Protein AF-A0A8H7M9W6-F1 (afdb_monomer_lite)

Sequence (628 aa):
MANRQDAIEEPFDASDLSTLEAGTRTGTPTVFGIHDLGESGRHGIHFKHFVRTCFNHSAPCRYFNVLWVVVPAAIVIGFVKRHDESGSWHLAIFILNYIAMVPAANLIGFGGEQIVRKVYNVVGLIIETTLGSIVEIVVFTILITRTASETFDPIQIIQAAILGSVLANLLFCIGLCFFIGGMKREEQKFHSAIGEVGGALILVAGMALILPSAYINTLQDTEYGGTGDFDLDALRISRGTAFILLASYMVYLWYQTNSHRSLYSDVFNHDLIVGENHDKAVEEEKLSFSECLLALFISVGCVCCIAYLLVDQIHFIVEERHVKDAFVGLILVPVVEKAAEHLTAIGDASDNRMNFALFHVVGSCIQTVMLITPIIIFIGWGVGKDMSLAFEPFQAIVLILAILVVGSFLRDGNTYIAKVSWSLNPPDVPCGAVTEDENDPMWMSIWIGVAKDFHDQNADLFQPLLNWQEDQEATGCSATSKQWCVAASTYTPSEQVAEDYDAVPLDATLDFELNIDSSKNVEQKVWINGKLSSQRSDTDGSAPTVLYSGNECYRGTCGTLDAYTWKNITVVLSAADKKFGDTLDISHGSSTSGCISTSDEGKTWHIDSVTIAKDYFYSDNSTKECPS

InterPro domains:
  IPR004713 Calcium/proton exchanger [PTHR31503] (63-414)
  IPR004837 Sodium/calcium exchanger membrane region [PF01699] (90-257)
  IPR004837 Sodium/calcium exchanger membrane region [PF01699] (294-410)
  IPR044880 NCX, central ion-binding domain superfamily [G3DSA:1.20.1420.30] (120-424)

Structure (mmCIF, N/CA/C/O backbone):
data_AF-A0A8H7M9W6-F1
#
_entry.id   AF-A0A8H7M9W6-F1
#
loop_
_atom_site.group_PDB
_atom_site.id
_atom_site.type_symbol
_atom_site.label_atom_id
_atom_site.label_alt_id
_atom_site.label_comp_id
_atom_site.label_asym_id
_atom_site.label_entity_id
_atom_site.label_seq_id
_atom_site.pdbx_PDB_ins_code
_atom_site.Cartn_x
_atom_site.Cartn_y
_atom_site.Cartn_z
_atom_site.occupancy
_atom_site.B_iso_or_equiv
_atom_site.auth_seq_id
_atom_site.auth_comp_id
_atom_site.auth_asym_id
_atom_site.auth_atom_id
_atom_site.pdbx_PDB_model_num
ATOM 1 N N . MET A 1 1 ? -0.577 -33.764 -27.657 1.00 33.69 1 MET A N 1
ATOM 2 C CA . MET A 1 1 ? -1.014 -33.608 -29.061 1.00 33.69 1 MET A CA 1
ATOM 3 C C . MET A 1 1 ? -2.455 -33.133 -29.077 1.00 33.69 1 MET A C 1
ATOM 5 O O . MET A 1 1 ? -3.315 -33.914 -28.693 1.00 33.69 1 MET A O 1
ATOM 9 N N . ALA A 1 2 ? -2.643 -31.874 -29.489 1.00 23.73 2 ALA A N 1
ATOM 10 C CA . ALA A 1 2 ? -3.831 -31.233 -30.080 1.00 23.73 2 ALA A CA 1
ATOM 11 C C . ALA A 1 2 ? -4.125 -29.863 -29.435 1.00 23.73 2 ALA A C 1
ATOM 13 O O . ALA A 1 2 ? -4.791 -29.779 -28.410 1.00 23.73 2 ALA A O 1
ATOM 14 N N . ASN A 1 3 ? -3.568 -28.833 -30.082 1.00 27.28 3 ASN A N 1
ATOM 15 C CA . ASN A 1 3 ? -3.971 -27.426 -30.180 1.00 27.28 3 ASN A CA 1
ATOM 16 C C . ASN A 1 3 ? -4.582 -26.728 -28.955 1.00 27.28 3 ASN A C 1
ATOM 18 O O . ASN A 1 3 ? -5.793 -26.760 -28.747 1.00 27.28 3 ASN A O 1
ATOM 22 N N . ARG A 1 4 ? -3.755 -25.922 -28.283 1.00 23.39 4 ARG A N 1
ATOM 23 C CA . ARG A 1 4 ? -4.182 -24.635 -27.728 1.00 23.39 4 ARG A CA 1
ATOM 24 C C . ARG A 1 4 ? -3.330 -23.586 -28.435 1.00 23.39 4 ARG A C 1
ATOM 26 O O . ARG A 1 4 ? -2.116 -23.624 -28.306 1.00 23.39 4 ARG A O 1
ATOM 33 N N . GLN A 1 5 ? -3.958 -22.793 -29.299 1.00 25.38 5 GLN A N 1
ATOM 34 C CA . GLN A 1 5 ? -3.329 -21.612 -29.878 1.00 25.38 5 GLN A CA 1
ATOM 35 C C . GLN A 1 5 ? -2.993 -20.684 -28.717 1.00 25.38 5 GLN A C 1
ATOM 37 O O . GLN A 1 5 ? -3.892 -20.308 -27.963 1.00 25.38 5 GLN A O 1
ATOM 42 N N . ASP A 1 6 ? -1.710 -20.385 -28.566 1.00 26.23 6 ASP A N 1
ATOM 43 C CA . ASP A 1 6 ? -1.241 -19.259 -27.780 1.00 26.23 6 ASP A CA 1
ATOM 44 C C . ASP A 1 6 ? -1.918 -18.011 -28.354 1.00 26.23 6 ASP A C 1
ATOM 46 O O . ASP A 1 6 ? -1.844 -17.745 -29.559 1.00 26.23 6 ASP A O 1
ATOM 50 N N . ALA A 1 7 ? -2.687 -17.319 -27.517 1.00 24.69 7 ALA A N 1
ATOM 51 C CA . ALA A 1 7 ? -3.199 -16.007 -27.856 1.00 24.69 7 ALA A CA 1
ATOM 52 C C . ALA A 1 7 ? -1.983 -15.082 -27.915 1.00 24.69 7 ALA A C 1
ATOM 54 O O . ALA A 1 7 ? -1.399 -14.743 -26.893 1.00 24.69 7 ALA A O 1
ATOM 55 N N . ILE A 1 8 ? -1.563 -14.778 -29.137 1.00 26.80 8 ILE A N 1
ATOM 56 C CA . ILE A 1 8 ? -0.642 -13.697 -29.456 1.00 26.80 8 ILE A CA 1
ATOM 57 C C . ILE A 1 8 ? -1.330 -12.422 -28.955 1.00 26.80 8 ILE A C 1
ATOM 59 O O . ILE A 1 8 ? -2.370 -12.048 -29.496 1.00 26.80 8 ILE A O 1
ATOM 63 N N . GLU A 1 9 ? -0.814 -11.818 -27.884 1.00 29.78 9 GLU A N 1
ATOM 64 C CA . GLU A 1 9 ? -1.146 -10.434 -27.541 1.00 29.78 9 GLU A CA 1
ATOM 65 C C . GLU A 1 9 ? -0.675 -9.564 -28.711 1.00 29.78 9 GLU A C 1
ATOM 67 O O . GLU A 1 9 ? 0.499 -9.591 -29.086 1.00 29.78 9 GLU A O 1
ATOM 72 N N . GLU A 1 10 ? -1.615 -8.881 -29.365 1.00 23.48 10 GLU A N 1
ATOM 73 C CA . GLU A 1 10 ? -1.288 -7.944 -30.435 1.00 23.48 10 GLU A CA 1
ATOM 74 C C . GLU A 1 10 ? -0.470 -6.767 -29.873 1.00 23.48 10 GLU A C 1
ATOM 76 O O . GLU A 1 10 ? -0.714 -6.323 -28.748 1.00 23.48 10 GLU A O 1
ATOM 81 N N . PRO A 1 11 ? 0.514 -6.262 -30.637 1.00 30.64 11 PRO A N 1
ATOM 82 C CA . PRO A 1 11 ? 1.357 -5.152 -30.219 1.00 30.64 11 PRO A CA 1
ATOM 83 C C . PRO A 1 11 ? 0.541 -3.865 -30.035 1.00 30.64 11 PRO A C 1
ATOM 85 O O . PRO A 1 11 ? -0.333 -3.544 -30.837 1.00 30.64 11 PRO A O 1
ATOM 88 N N . PHE A 1 12 ? 0.873 -3.116 -28.984 1.00 37.38 12 PHE A N 1
ATOM 89 C CA . PHE A 1 12 ? 0.326 -1.796 -28.675 1.00 37.38 12 PHE A CA 1
ATOM 90 C C . PHE A 1 12 ? 0.602 -0.802 -29.818 1.00 37.38 12 PHE A C 1
ATOM 92 O O . PHE A 1 12 ? 1.754 -0.469 -30.095 1.00 37.38 12 PHE A O 1
ATOM 99 N N . ASP A 1 13 ? -0.456 -0.317 -30.472 1.00 27.20 13 ASP A N 1
ATOM 100 C CA . ASP A 1 13 ? -0.392 0.763 -31.456 1.00 27.20 13 ASP A CA 1
ATOM 101 C C . ASP A 1 13 ? -0.632 2.112 -30.755 1.00 27.20 13 ASP A C 1
ATOM 103 O O . ASP A 1 13 ? -1.713 2.388 -30.230 1.00 27.20 13 ASP A O 1
ATOM 107 N N . ALA A 1 14 ? 0.370 2.994 -30.761 1.00 33.03 14 ALA A N 1
ATOM 108 C CA . ALA A 1 14 ? 0.255 4.354 -30.228 1.00 33.03 14 ALA A CA 1
ATOM 109 C C . ALA A 1 14 ? -0.837 5.189 -30.939 1.00 33.03 14 ALA A C 1
ATOM 111 O O . ALA A 1 14 ? -1.297 6.210 -30.409 1.00 33.03 14 ALA A O 1
ATOM 112 N N . SER A 1 15 ? -1.299 4.754 -32.119 1.00 30.53 15 SER A N 1
ATOM 113 C CA . SER A 1 15 ? -2.426 5.366 -32.819 1.00 30.53 15 SER A CA 1
ATOM 114 C C . SER A 1 15 ? -3.757 5.210 -32.059 1.00 30.53 15 SER A C 1
ATOM 116 O O . SER A 1 15 ? -4.583 6.132 -32.098 1.00 30.53 15 SER A O 1
ATOM 118 N N . ASP A 1 16 ? -3.925 4.157 -31.249 1.00 31.11 16 ASP A N 1
ATOM 119 C CA . ASP A 1 16 ? -5.107 3.955 -30.399 1.00 31.11 16 ASP A CA 1
ATOM 120 C C . ASP A 1 16 ? -5.149 4.937 -29.216 1.00 31.11 16 ASP A C 1
ATOM 122 O O . ASP A 1 16 ? -6.213 5.442 -28.854 1.00 31.11 16 ASP A O 1
ATOM 126 N N . LEU A 1 17 ? -3.989 5.324 -28.669 1.00 35.19 17 LEU A N 1
ATOM 127 C CA . LEU A 1 17 ? -3.913 6.347 -27.619 1.00 35.19 17 LEU A CA 1
ATOM 128 C C . LEU A 1 17 ? -4.258 7.745 -28.166 1.00 35.19 17 LEU A C 1
ATOM 130 O O . LEU A 1 17 ? -4.984 8.512 -27.532 1.00 35.19 17 LEU A O 1
ATOM 134 N N . SER A 1 18 ? -3.798 8.057 -29.383 1.00 30.61 18 SER A N 1
ATOM 135 C CA . SER A 1 18 ? -4.079 9.336 -30.055 1.00 30.61 18 SER A CA 1
ATOM 136 C C . SER A 1 18 ? -5.540 9.469 -30.518 1.00 30.61 18 SER A C 1
ATOM 138 O O . SER A 1 18 ? -6.123 10.557 -30.476 1.00 30.61 18 SER A O 1
ATOM 140 N N . THR A 1 19 ? -6.177 8.358 -30.902 1.00 32.00 19 THR A N 1
ATOM 141 C CA . THR A 1 19 ? -7.610 8.321 -31.229 1.00 32.00 19 THR A CA 1
ATOM 142 C C . THR A 1 19 ? -8.484 8.355 -29.969 1.00 32.00 19 THR A C 1
ATOM 144 O O . THR A 1 19 ? -9.562 8.955 -30.002 1.00 32.00 19 THR A O 1
ATOM 147 N N . LEU A 1 20 ? -7.998 7.847 -28.829 1.00 33.03 20 LEU A N 1
ATOM 148 C CA . LEU A 1 20 ? -8.627 8.005 -27.510 1.00 33.03 20 LEU A CA 1
ATOM 149 C C . LEU A 1 20 ? -8.499 9.428 -26.941 1.00 33.03 20 LEU A C 1
ATOM 151 O O . LEU A 1 20 ? -9.479 9.937 -26.390 1.00 33.03 20 LEU A O 1
ATOM 155 N N . GLU A 1 21 ? -7.370 10.121 -27.129 1.00 32.53 21 GLU A N 1
ATOM 156 C CA . GLU A 1 21 ? -7.248 11.560 -26.824 1.00 32.53 21 GLU A CA 1
ATOM 157 C C . GLU A 1 21 ? -8.168 12.419 -27.713 1.00 32.53 21 GLU A C 1
ATOM 159 O O . GLU A 1 21 ? -8.738 13.422 -27.267 1.00 32.53 21 GLU A O 1
ATOM 164 N N . ALA A 1 22 ? -8.375 12.014 -28.970 1.00 29.53 22 ALA A N 1
ATOM 165 C CA . ALA A 1 22 ? -9.337 12.655 -29.863 1.00 29.53 22 ALA A CA 1
ATOM 166 C C . ALA A 1 22 ? -10.800 12.367 -29.461 1.00 29.53 22 ALA A C 1
ATOM 168 O O . ALA A 1 22 ? -11.655 13.244 -29.604 1.00 29.53 22 ALA A O 1
ATOM 169 N N . GLY A 1 23 ? -11.089 11.182 -28.909 1.00 28.12 23 GLY A N 1
ATOM 170 C CA . GLY A 1 23 ? -12.405 10.802 -28.381 1.00 28.12 23 GLY A CA 1
ATOM 171 C C . GLY A 1 23 ? -12.766 11.498 -27.063 1.00 28.12 23 GLY A C 1
ATOM 172 O O . GLY A 1 23 ? -13.885 11.992 -26.913 1.00 28.12 23 GLY A O 1
ATOM 173 N N . THR A 1 24 ? -11.808 11.631 -26.142 1.00 33.00 24 THR A N 1
ATOM 174 C CA . THR A 1 24 ? -11.982 12.298 -24.832 1.00 33.00 24 THR A CA 1
ATOM 175 C C . THR A 1 24 ? -12.120 13.821 -24.928 1.00 33.00 24 THR A C 1
ATOM 177 O O . THR A 1 24 ? -12.704 14.445 -24.045 1.00 33.00 24 THR A O 1
ATOM 180 N N . ARG A 1 25 ? -11.677 14.451 -26.025 1.00 29.14 25 ARG A N 1
ATOM 181 C CA . ARG A 1 25 ? -11.894 15.892 -26.276 1.00 29.14 25 ARG A CA 1
ATOM 182 C C . ARG A 1 25 ? -13.303 16.259 -26.756 1.00 29.14 25 ARG A C 1
ATOM 184 O O . ARG A 1 25 ? -13.578 17.444 -26.948 1.00 29.14 25 ARG A O 1
ATOM 191 N N . THR A 1 26 ? -14.204 15.292 -26.950 1.00 30.39 26 THR A N 1
ATOM 192 C CA . THR A 1 26 ? -15.583 15.574 -27.400 1.00 30.39 26 THR A CA 1
ATOM 193 C C . THR A 1 26 ? -16.581 15.827 -26.262 1.00 30.39 26 THR A C 1
ATOM 195 O O . THR A 1 26 ? -17.689 16.304 -26.519 1.00 30.39 26 THR A O 1
ATOM 198 N N . GLY A 1 27 ? -16.185 15.606 -25.004 1.00 31.09 27 GLY A N 1
ATOM 199 C CA . GLY A 1 27 ? -16.969 15.969 -23.824 1.00 31.09 27 GLY A CA 1
ATOM 200 C C . GLY A 1 27 ? -16.745 17.426 -23.412 1.00 31.09 27 GLY A C 1
ATOM 201 O O . GLY A 1 27 ? -15.621 17.857 -23.166 1.00 31.09 27 GLY A O 1
ATOM 202 N N . THR A 1 28 ? -17.818 18.215 -23.319 1.00 27.28 28 THR A N 1
ATOM 203 C CA . THR A 1 28 ? -17.774 19.566 -22.736 1.00 27.28 28 THR A CA 1
ATOM 204 C C . THR A 1 28 ? -17.151 19.530 -21.336 1.00 27.28 28 THR A C 1
ATOM 206 O O . THR A 1 28 ? -17.600 18.720 -20.525 1.00 27.28 28 THR A O 1
ATOM 209 N N . PRO A 1 29 ? -16.199 20.422 -20.998 1.00 30.48 29 PRO A N 1
ATOM 210 C CA . PRO A 1 29 ? -15.592 20.443 -19.674 1.00 30.48 29 PRO A CA 1
ATOM 211 C C . PRO A 1 29 ? -16.653 20.851 -18.648 1.00 30.48 29 PRO A C 1
ATOM 213 O O . PRO A 1 29 ? -17.059 22.012 -18.569 1.00 30.48 29 PRO A O 1
ATOM 216 N N . THR A 1 30 ? -17.147 19.888 -17.876 1.00 34.72 30 THR A N 1
ATOM 217 C CA . THR A 1 30 ? -17.995 20.163 -16.721 1.00 34.72 30 THR A CA 1
ATOM 218 C C . THR A 1 30 ? -17.109 20.587 -15.552 1.00 34.72 30 THR A C 1
ATOM 220 O O . THR A 1 30 ? -16.004 20.093 -15.347 1.00 34.72 30 THR A O 1
ATOM 223 N N . VAL A 1 31 ? -17.592 21.563 -14.783 1.00 34.75 31 VAL A N 1
ATOM 224 C CA . VAL A 1 31 ? -16.856 22.287 -13.723 1.00 34.75 31 VAL A CA 1
ATOM 225 C C . VAL A 1 31 ? -16.401 21.378 -12.558 1.00 34.75 31 VAL A C 1
ATOM 227 O O . VAL A 1 31 ? -15.610 21.793 -11.717 1.00 34.75 31 VAL A O 1
ATOM 230 N N . PHE A 1 32 ? -16.833 20.116 -12.552 1.00 37.38 32 PHE A N 1
ATOM 231 C CA . PHE A 1 32 ? -16.289 19.026 -11.748 1.00 37.38 32 PHE A CA 1
ATOM 232 C C . PHE A 1 32 ? -15.969 17.877 -12.709 1.00 37.38 32 PHE A C 1
ATOM 234 O O . PHE A 1 32 ? -16.892 17.224 -13.179 1.00 37.38 32 PHE A O 1
ATOM 241 N N . GLY A 1 33 ? -14.693 17.681 -13.052 1.00 40.09 33 GLY A N 1
ATOM 242 C CA . GLY A 1 33 ? -14.259 16.703 -14.055 1.00 40.09 33 GLY A CA 1
ATOM 243 C C . GLY A 1 33 ? -14.635 15.267 -13.686 1.00 40.09 33 GLY A C 1
ATOM 244 O O . GLY A 1 33 ? -13.925 14.622 -12.915 1.00 40.09 33 GLY A O 1
ATOM 245 N N . ILE A 1 34 ? -15.752 14.794 -14.239 1.00 44.16 34 ILE A N 1
ATOM 246 C CA . ILE A 1 34 ? -16.198 13.403 -14.181 1.00 44.16 34 ILE A CA 1
ATOM 247 C C . ILE A 1 34 ? -15.575 12.666 -15.368 1.00 44.16 34 ILE A C 1
ATOM 249 O O . ILE A 1 34 ? -15.666 13.141 -16.496 1.00 44.16 34 ILE A O 1
ATOM 253 N N . HIS A 1 35 ? -14.920 11.531 -15.118 1.00 53.84 35 HIS A N 1
ATOM 254 C CA . HIS A 1 35 ? -14.355 10.692 -16.177 1.00 53.84 35 HIS A CA 1
ATOM 255 C C . HIS A 1 35 ? -15.479 9.918 -16.891 1.00 53.84 35 HIS A C 1
ATOM 257 O O . HIS A 1 35 ? -16.262 9.233 -16.226 1.00 53.84 35 HIS A O 1
ATOM 263 N N . ASP A 1 36 ? -15.545 9.975 -18.227 1.00 51.97 36 ASP A N 1
ATOM 264 C CA . ASP A 1 36 ? -16.633 9.371 -19.024 1.00 51.97 36 ASP A CA 1
ATOM 265 C C . ASP A 1 36 ? -16.778 7.851 -18.799 1.00 51.97 36 ASP A C 1
ATOM 267 O O . ASP A 1 36 ? -17.879 7.303 -18.853 1.00 51.97 36 ASP A O 1
ATOM 271 N N . LEU A 1 37 ? -15.689 7.155 -18.445 1.00 55.34 37 LEU A N 1
ATOM 272 C CA . LEU A 1 37 ? -15.713 5.718 -18.126 1.00 55.34 37 LEU A CA 1
ATOM 273 C C . LEU A 1 37 ? -16.458 5.380 -16.819 1.00 55.34 37 LEU A C 1
ATOM 275 O O . LEU A 1 37 ? -16.870 4.234 -16.638 1.00 55.34 37 LEU A O 1
ATOM 279 N N . GLY A 1 38 ? -16.655 6.334 -15.905 1.00 59.59 38 GLY A N 1
ATOM 280 C CA . GLY A 1 38 ? -17.340 6.126 -14.622 1.00 59.59 38 GLY A CA 1
ATOM 281 C C . GLY A 1 38 ? -18.843 6.397 -14.647 1.00 59.59 38 GLY A C 1
ATOM 282 O O . GLY A 1 38 ? -19.542 6.140 -13.660 1.00 59.59 38 GLY A O 1
ATOM 283 N N . GLU A 1 39 ? -19.356 6.948 -15.744 1.00 69.75 39 GLU A N 1
ATOM 284 C CA . GLU A 1 39 ? -20.759 7.308 -15.912 1.00 69.75 39 GLU A CA 1
ATOM 285 C C . GLU A 1 39 ? -21.648 6.052 -15.940 1.00 69.75 39 GLU A C 1
ATOM 287 O O . GLU A 1 39 ? -21.380 5.069 -16.628 1.00 69.75 39 GLU A O 1
ATOM 292 N N . SER A 1 40 ? -22.745 6.080 -15.177 1.00 75.19 40 SER A N 1
ATOM 293 C CA . SER A 1 40 ? -23.781 5.035 -15.249 1.00 75.19 40 SER A CA 1
ATOM 294 C C . SER A 1 40 ? -24.754 5.293 -16.411 1.00 75.19 40 SER A C 1
ATOM 296 O O . SER A 1 40 ? -25.580 4.443 -16.730 1.00 75.19 40 SER A O 1
ATOM 298 N N . GLY A 1 41 ? -24.748 6.508 -16.981 1.00 72.88 41 GLY A N 1
ATOM 299 C CA . GLY A 1 41 ? -25.766 6.997 -17.921 1.00 72.88 41 GLY A CA 1
ATOM 300 C C . GLY A 1 41 ? -27.159 7.209 -17.300 1.00 72.88 41 GLY A C 1
ATOM 301 O O . GLY A 1 41 ? -28.065 7.730 -17.951 1.00 72.88 41 GLY A O 1
ATOM 302 N N . ARG A 1 42 ? -27.355 6.831 -16.027 1.00 79.44 42 ARG A N 1
ATOM 303 C CA . ARG A 1 42 ? -28.608 6.962 -15.266 1.00 79.44 42 ARG A CA 1
ATOM 304 C C . ARG A 1 42 ? -28.547 8.156 -14.314 1.00 79.44 42 ARG A C 1
ATOM 306 O O . ARG A 1 42 ? -27.560 8.340 -13.604 1.00 79.44 42 ARG A O 1
ATOM 313 N N . HIS A 1 43 ? -29.642 8.909 -14.235 1.00 75.44 43 HIS A N 1
ATOM 314 C CA . HIS A 1 43 ? -29.801 10.027 -13.303 1.00 75.44 43 HIS A CA 1
ATOM 315 C C . HIS A 1 43 ? -30.778 9.661 -12.178 1.00 75.44 43 HIS A C 1
ATOM 317 O O . HIS A 1 43 ? -31.858 9.131 -12.435 1.00 75.44 43 HIS A O 1
ATOM 323 N N . GLY A 1 44 ? -30.422 9.985 -10.933 1.00 77.25 44 GLY A N 1
ATOM 324 C CA . GLY A 1 44 ? -31.250 9.720 -9.754 1.00 77.25 44 GLY A CA 1
ATOM 325 C C . GLY A 1 44 ? -31.050 8.326 -9.148 1.00 77.25 44 GLY A C 1
ATOM 326 O O . GLY A 1 44 ? -30.052 7.650 -9.407 1.00 77.25 44 GLY A O 1
ATOM 327 N N . ILE A 1 45 ? -31.992 7.924 -8.288 1.00 81.06 45 ILE A N 1
ATOM 328 C CA . ILE A 1 45 ? -31.915 6.694 -7.487 1.00 81.06 45 ILE A CA 1
ATOM 329 C C . ILE A 1 45 ? -32.874 5.650 -8.057 1.00 81.06 45 ILE A C 1
ATOM 331 O O . ILE A 1 45 ? -34.095 5.805 -7.981 1.00 81.06 45 ILE A O 1
ATOM 335 N N . HIS A 1 46 ? -32.332 4.540 -8.557 1.00 84.88 46 HIS A N 1
ATOM 336 C CA . HIS A 1 46 ? -33.124 3.389 -8.975 1.00 84.88 46 HIS A CA 1
ATOM 337 C C . HIS A 1 46 ? -32.961 2.247 -7.974 1.00 84.88 46 HIS A C 1
ATOM 339 O O . HIS A 1 46 ? -32.056 1.426 -8.082 1.00 84.88 46 HIS A O 1
ATOM 345 N N . PHE A 1 47 ? -33.892 2.149 -7.025 1.00 84.12 47 PHE A N 1
ATOM 346 C CA . PHE A 1 47 ? -33.781 1.252 -5.869 1.00 84.12 47 PHE A CA 1
ATOM 347 C C . PHE A 1 47 ? -33.451 -0.215 -6.211 1.00 84.12 47 PHE A C 1
ATOM 349 O O . PHE A 1 47 ? -32.584 -0.817 -5.587 1.00 84.12 47 PHE A O 1
ATOM 356 N N . LYS A 1 48 ? -34.100 -0.802 -7.228 1.00 83.69 48 LYS A N 1
ATOM 357 C CA . LYS A 1 48 ? -33.848 -2.204 -7.614 1.00 83.69 48 LYS A CA 1
ATOM 358 C C . LYS A 1 48 ? -32.437 -2.413 -8.174 1.00 83.69 48 LYS A C 1
ATOM 360 O O . LYS A 1 48 ? -31.828 -3.441 -7.895 1.00 83.69 48 LYS A O 1
ATOM 365 N N . HIS A 1 49 ? -31.947 -1.455 -8.959 1.00 83.06 49 HIS A N 1
ATOM 366 C CA . HIS A 1 49 ? -30.593 -1.491 -9.503 1.00 83.06 49 HIS A CA 1
ATOM 367 C C . HIS A 1 49 ? -29.585 -1.284 -8.376 1.00 83.06 49 HIS A C 1
ATOM 369 O O . HIS A 1 49 ? -28.728 -2.129 -8.181 1.00 83.06 49 HIS A O 1
ATOM 375 N N . PHE A 1 50 ? -29.771 -0.243 -7.561 1.00 85.38 50 PHE A N 1
ATOM 376 C CA . PHE A 1 50 ? -28.952 0.044 -6.385 1.00 85.38 50 PHE A CA 1
ATOM 377 C C . PHE A 1 50 ? -28.717 -1.198 -5.513 1.00 85.38 50 PHE A C 1
ATOM 379 O O . PHE A 1 50 ? -27.576 -1.602 -5.308 1.00 85.38 50 PHE A O 1
ATOM 386 N N . VAL A 1 51 ? -29.790 -1.867 -5.072 1.00 83.62 51 VAL A N 1
ATOM 387 C CA . VAL A 1 51 ? -29.670 -3.061 -4.219 1.00 83.62 51 VAL A CA 1
ATOM 388 C C . VAL A 1 51 ? -28.946 -4.195 -4.949 1.00 83.62 51 VAL A C 1
ATOM 390 O O . VAL A 1 51 ? -28.064 -4.826 -4.374 1.00 83.62 51 VAL A O 1
ATOM 393 N N . ARG A 1 52 ? -29.279 -4.460 -6.218 1.00 84.06 52 ARG A N 1
ATOM 394 C CA . ARG A 1 52 ? -28.630 -5.528 -6.992 1.00 84.06 52 ARG A CA 1
ATOM 395 C C . ARG A 1 52 ? -27.128 -5.288 -7.135 1.00 84.06 52 ARG A C 1
ATOM 397 O O . ARG A 1 52 ? -26.356 -6.226 -6.947 1.00 84.06 52 ARG A O 1
ATOM 404 N N . THR A 1 53 ? -26.742 -4.062 -7.460 1.00 81.25 53 THR A N 1
ATOM 405 C CA . THR A 1 53 ? -25.355 -3.669 -7.693 1.00 81.25 53 THR A CA 1
ATOM 406 C C . THR A 1 53 ? -24.549 -3.724 -6.396 1.00 81.25 53 THR A C 1
ATOM 408 O O . THR A 1 53 ? -23.496 -4.354 -6.368 1.00 81.25 53 THR A O 1
ATOM 411 N N . CYS A 1 54 ? -25.084 -3.205 -5.282 1.00 80.06 54 CYS A N 1
ATOM 412 C CA . CYS A 1 54 ? -24.429 -3.315 -3.974 1.00 80.06 54 CYS A CA 1
ATOM 413 C C . CYS A 1 54 ? -24.191 -4.777 -3.557 1.00 80.06 54 CYS A C 1
ATOM 415 O O . CYS A 1 54 ? -23.136 -5.096 -3.012 1.00 80.06 54 CYS A O 1
ATOM 417 N N . PHE A 1 55 ? -25.136 -5.684 -3.837 1.00 78.81 55 PHE A N 1
ATOM 418 C CA . PHE A 1 55 ? -25.019 -7.093 -3.444 1.00 78.81 55 PHE A CA 1
ATOM 419 C C . PHE A 1 55 ? -24.106 -7.935 -4.350 1.00 78.81 55 PHE A C 1
ATOM 421 O O . PHE A 1 55 ? -23.525 -8.901 -3.856 1.00 78.81 55 PHE A O 1
ATOM 428 N N . ASN A 1 56 ? -23.960 -7.596 -5.637 1.00 73.06 56 ASN A N 1
ATOM 429 C CA . ASN A 1 56 ? -23.309 -8.456 -6.638 1.00 73.06 56 ASN A CA 1
ATOM 430 C C . ASN A 1 56 ? -21.905 -8.017 -7.093 1.00 73.06 56 ASN A C 1
ATOM 432 O O . ASN A 1 56 ? -21.400 -8.609 -8.050 1.00 73.06 56 ASN A O 1
ATOM 436 N N . HIS A 1 57 ? -21.268 -7.054 -6.421 1.00 68.44 57 HIS A N 1
ATOM 437 C CA . HIS A 1 57 ? -19.900 -6.615 -6.744 1.00 68.44 57 HIS A CA 1
ATOM 438 C C . HIS A 1 57 ? -18.827 -7.700 -6.470 1.00 68.44 57 HIS A C 1
ATOM 440 O O . HIS A 1 57 ? -19.192 -8.863 -6.254 1.00 68.44 57 HIS A O 1
ATOM 446 N N . SER A 1 58 ? -17.534 -7.332 -6.565 1.00 65.31 58 SER A N 1
ATOM 447 C CA . SER A 1 58 ? -16.350 -8.218 -6.626 1.00 65.31 58 SER A CA 1
ATOM 448 C C . SER A 1 58 ? -16.460 -9.518 -5.808 1.00 65.31 58 SER A C 1
ATOM 450 O O . SER A 1 58 ? -17.057 -9.582 -4.727 1.00 65.31 58 SER A O 1
ATOM 452 N N . ALA A 1 59 ? -15.891 -10.598 -6.352 1.00 61.44 59 ALA A N 1
ATOM 453 C CA . ALA A 1 59 ? -16.135 -11.972 -5.913 1.00 61.44 59 ALA A CA 1
ATOM 454 C C . ALA A 1 59 ? -15.947 -12.237 -4.399 1.00 61.44 59 ALA A C 1
ATOM 456 O O . ALA A 1 59 ? -16.823 -12.903 -3.838 1.00 61.44 59 ALA A O 1
ATOM 457 N N . PRO A 1 60 ? -14.894 -11.748 -3.706 1.00 64.44 60 PRO A N 1
ATOM 458 C CA . PRO A 1 60 ? -14.766 -11.944 -2.262 1.00 64.44 60 PRO A CA 1
ATOM 459 C C . PRO A 1 60 ? -15.831 -11.161 -1.481 1.00 64.44 60 PRO A C 1
ATOM 461 O O . PRO A 1 60 ? -16.457 -11.698 -0.566 1.00 64.44 60 PRO A O 1
ATOM 464 N N . CYS A 1 61 ? -16.114 -9.927 -1.887 1.00 69.62 61 CYS A N 1
ATOM 465 C CA . CYS A 1 61 ? -17.038 -9.028 -1.204 1.00 69.62 61 CYS A CA 1
ATOM 466 C C . CYS A 1 61 ? -18.503 -9.498 -1.278 1.00 69.62 61 CYS A C 1
ATOM 468 O O . CYS A 1 61 ? -19.283 -9.305 -0.340 1.00 69.62 61 CYS A O 1
ATOM 470 N N . ARG A 1 62 ? -18.873 -10.216 -2.348 1.00 77.56 62 ARG A N 1
ATOM 471 C CA . ARG A 1 62 ? -20.191 -10.857 -2.486 1.00 77.56 62 ARG A CA 1
ATOM 472 C C . ARG A 1 62 ? -20.501 -11.840 -1.353 1.00 77.56 62 ARG A C 1
ATOM 474 O O . ARG A 1 62 ? -21.647 -11.905 -0.909 1.00 77.56 62 ARG A O 1
ATOM 481 N N . TYR A 1 63 ? -19.509 -12.590 -0.868 1.00 80.75 63 TYR A N 1
ATOM 482 C CA . TYR A 1 63 ? -19.714 -13.537 0.234 1.00 80.75 63 TYR A CA 1
ATOM 483 C C . TYR A 1 63 ? -20.015 -12.818 1.551 1.00 80.75 63 TYR A C 1
ATOM 485 O O . TYR A 1 63 ? -20.897 -13.244 2.298 1.00 80.75 63 TYR A O 1
ATOM 493 N N . PHE A 1 64 ? -19.351 -11.690 1.808 1.00 83.38 64 PHE A N 1
ATOM 494 C CA . PHE A 1 64 ? -19.569 -10.903 3.022 1.00 83.38 64 PHE A CA 1
ATOM 495 C C . PHE A 1 64 ? -20.917 -10.179 3.029 1.00 83.38 64 PHE A C 1
ATOM 497 O O . PHE A 1 64 ? -21.503 -9.999 4.095 1.00 83.38 64 PHE A O 1
ATOM 504 N N . ASN A 1 65 ? -21.487 -9.867 1.862 1.00 85.25 65 ASN A N 1
ATOM 505 C CA . ASN A 1 65 ? -22.829 -9.285 1.775 1.00 85.25 65 ASN A CA 1
ATOM 506 C C . ASN A 1 65 ? -23.940 -10.205 2.319 1.00 85.25 65 ASN A C 1
ATOM 508 O O . ASN A 1 65 ? -25.004 -9.716 2.697 1.00 85.25 65 ASN A O 1
ATOM 512 N N . VAL A 1 66 ? -23.710 -11.519 2.438 1.00 86.75 66 VAL A N 1
ATOM 513 C CA . VAL A 1 66 ? -24.655 -12.439 3.105 1.00 86.75 66 VAL A CA 1
ATOM 514 C C . VAL A 1 66 ? -24.862 -12.056 4.580 1.00 86.75 66 VAL A C 1
ATOM 516 O O . VAL A 1 66 ? -25.942 -12.268 5.134 1.00 86.75 66 VAL A O 1
ATOM 519 N N . LEU A 1 67 ? -23.870 -11.417 5.209 1.00 91.88 67 LEU A N 1
ATOM 520 C CA . LEU A 1 67 ? -23.921 -10.983 6.606 1.00 91.88 67 LEU A CA 1
ATOM 521 C C . LEU A 1 67 ? -24.842 -9.775 6.842 1.00 91.88 67 LEU A C 1
ATOM 523 O O . LEU A 1 67 ? -25.120 -9.456 7.997 1.00 91.88 67 LEU A O 1
ATOM 527 N N . TRP A 1 68 ? -25.391 -9.137 5.799 1.00 92.00 68 TRP A N 1
ATOM 528 C CA . TRP A 1 68 ? -26.358 -8.038 5.954 1.00 92.00 68 TRP A CA 1
ATOM 529 C C . TRP A 1 68 ? -27.591 -8.421 6.782 1.00 92.00 68 TRP A C 1
ATOM 531 O O . TRP A 1 68 ? -28.191 -7.555 7.414 1.00 92.00 68 TRP A O 1
ATOM 541 N N . VAL A 1 69 ? -27.946 -9.711 6.847 1.00 92.38 69 VAL A N 1
ATOM 542 C CA . VAL A 1 69 ? -29.024 -10.210 7.720 1.00 92.38 69 VAL A CA 1
ATOM 543 C C . VAL A 1 69 ? -28.733 -9.990 9.212 1.00 92.38 69 VAL A C 1
ATOM 545 O O . VAL A 1 69 ? -29.657 -9.836 10.009 1.00 92.38 69 VAL A O 1
ATOM 548 N N . VAL A 1 70 ? -27.453 -9.937 9.594 1.00 94.81 70 VAL A N 1
ATOM 549 C CA . VAL A 1 70 ? -27.006 -9.756 10.981 1.00 94.81 70 VAL A CA 1
ATOM 550 C C . VAL A 1 70 ? -27.132 -8.296 11.415 1.00 94.81 70 VAL A C 1
ATOM 552 O O . VAL A 1 70 ? -27.436 -8.041 12.575 1.00 94.81 70 VAL A O 1
ATOM 555 N N . VAL A 1 71 ? -26.982 -7.337 10.497 1.00 95.19 71 VAL A N 1
ATOM 556 C CA . VAL A 1 71 ? -26.998 -5.891 10.791 1.00 95.19 71 VAL A CA 1
ATOM 557 C C . VAL A 1 71 ? -28.265 -5.427 11.529 1.00 95.19 71 VAL A C 1
ATOM 559 O O . VAL A 1 71 ? -28.138 -4.879 12.627 1.00 95.19 71 VAL A O 1
ATOM 562 N N . PRO A 1 72 ? -29.494 -5.652 11.019 1.00 95.06 72 PRO A N 1
ATOM 563 C CA . PRO A 1 72 ? -30.695 -5.218 11.727 1.00 95.06 72 PRO A CA 1
ATOM 564 C C . PRO A 1 72 ? -30.870 -5.952 13.061 1.00 95.06 72 PRO A C 1
ATOM 566 O O . PRO A 1 72 ? -31.307 -5.341 14.034 1.00 95.06 72 PRO A O 1
ATOM 569 N N . ALA A 1 73 ? -30.489 -7.232 13.146 1.00 93.81 73 ALA A N 1
ATOM 570 C CA . ALA A 1 73 ? -30.544 -7.986 14.397 1.00 93.81 73 ALA A CA 1
ATOM 571 C C . ALA A 1 73 ? -29.574 -7.419 15.448 1.00 93.81 73 ALA A C 1
ATOM 573 O O . ALA A 1 73 ? -29.971 -7.226 16.595 1.00 93.81 73 ALA A O 1
ATOM 574 N N . ALA A 1 74 ? -28.339 -7.096 15.056 1.00 95.00 74 ALA A N 1
ATOM 575 C CA . ALA A 1 74 ? -27.323 -6.506 15.921 1.00 95.00 74 ALA A CA 1
ATOM 576 C C . ALA A 1 74 ? -27.761 -5.142 16.471 1.00 95.00 74 ALA A C 1
ATOM 578 O O . ALA A 1 74 ? -27.662 -4.908 17.675 1.00 95.00 74 ALA A O 1
ATOM 579 N N . ILE A 1 75 ? -28.319 -4.284 15.610 1.00 94.75 75 ILE A N 1
ATOM 580 C CA . ILE A 1 75 ? -28.823 -2.961 15.995 1.00 94.75 75 ILE A CA 1
ATOM 581 C C . ILE A 1 75 ? -30.020 -3.096 16.945 1.00 94.75 75 ILE A C 1
ATOM 583 O O . ILE A 1 75 ? -30.021 -2.505 18.024 1.00 94.75 75 ILE A O 1
ATOM 587 N N . VAL A 1 76 ? -31.031 -3.896 16.587 1.00 94.75 76 VAL A N 1
ATOM 588 C CA . VAL A 1 76 ? -32.246 -4.050 17.406 1.00 94.75 76 VAL A CA 1
ATOM 589 C C . VAL A 1 76 ? -31.922 -4.672 18.763 1.00 94.75 76 VAL A C 1
ATOM 591 O O . VAL A 1 76 ? -32.330 -4.134 19.791 1.00 94.75 76 VAL A O 1
ATOM 594 N N . ILE A 1 77 ? -31.170 -5.775 18.793 1.00 93.62 77 ILE A N 1
ATOM 595 C CA . ILE A 1 77 ? -30.789 -6.432 20.050 1.00 93.62 77 ILE A CA 1
ATOM 596 C C . ILE A 1 77 ? -29.889 -5.507 20.867 1.00 93.62 77 ILE A C 1
ATOM 598 O O . ILE A 1 77 ? -30.114 -5.361 22.065 1.00 93.62 77 ILE A O 1
ATOM 602 N N . GLY A 1 78 ? -28.927 -4.833 20.236 1.00 92.12 78 GLY A N 1
ATOM 603 C CA . GLY A 1 78 ? -28.044 -3.891 20.911 1.00 92.12 78 GLY A CA 1
ATOM 604 C C . GLY A 1 78 ? -28.806 -2.764 21.603 1.00 92.12 78 GLY A C 1
ATOM 605 O O . GLY A 1 78 ? -28.573 -2.523 22.779 1.00 92.12 78 GLY A O 1
ATOM 606 N N . PHE A 1 79 ? -29.778 -2.127 20.947 1.00 92.81 79 PHE A N 1
ATOM 607 C CA . PHE A 1 79 ? -30.558 -1.059 21.584 1.00 92.81 79 PHE A CA 1
ATOM 608 C C . PHE A 1 79 ? -31.556 -1.563 22.634 1.00 92.81 79 PHE A C 1
ATOM 610 O O . PHE A 1 79 ? -31.757 -0.897 23.647 1.00 92.81 79 PHE A O 1
ATOM 617 N N . VAL A 1 80 ? -32.174 -2.729 22.424 1.00 92.38 80 VAL A N 1
ATOM 618 C CA . VAL A 1 80 ? -33.191 -3.267 23.346 1.00 92.38 80 VAL A CA 1
ATOM 619 C C . VAL A 1 80 ? -32.567 -3.915 24.585 1.00 92.38 80 VAL A C 1
ATOM 621 O O . VAL A 1 80 ? -33.136 -3.828 25.672 1.00 92.38 80 VAL A O 1
ATOM 624 N N . LYS A 1 81 ? -31.420 -4.589 24.439 1.00 90.56 81 LYS A N 1
ATOM 625 C CA . LYS A 1 81 ? -30.810 -5.439 25.477 1.00 90.56 81 LYS A CA 1
ATOM 626 C C . LYS A 1 81 ? -29.500 -4.916 26.058 1.00 90.56 81 LYS A C 1
ATOM 628 O O . LYS A 1 81 ? -28.949 -5.551 26.948 1.00 90.56 81 LYS A O 1
ATOM 633 N N . ARG A 1 82 ? -29.026 -3.744 25.637 1.00 81.19 82 ARG A N 1
ATOM 634 C CA . ARG A 1 82 ? -27.808 -3.110 26.174 1.00 81.19 82 ARG A CA 1
ATOM 635 C C . ARG A 1 82 ? -27.809 -2.920 27.695 1.00 81.19 82 ARG A C 1
ATOM 637 O O . ARG A 1 82 ? -26.761 -3.045 28.312 1.00 81.19 82 ARG A O 1
ATOM 644 N N . HIS A 1 83 ? -28.961 -2.593 28.284 1.00 79.56 83 HIS A N 1
ATOM 645 C CA . HIS A 1 83 ? -29.112 -2.348 29.726 1.00 79.56 83 HIS A CA 1
ATOM 646 C C . HIS A 1 83 ? -29.678 -3.565 30.474 1.00 79.56 83 HIS A C 1
ATOM 648 O O . HIS A 1 83 ? -30.313 -3.416 31.514 1.00 79.56 83 HIS A O 1
ATOM 654 N N . ASP A 1 84 ? -29.524 -4.769 29.922 1.00 78.94 84 ASP A N 1
ATOM 655 C CA . ASP A 1 84 ? -30.053 -5.979 30.543 1.00 78.94 84 ASP A CA 1
ATOM 656 C C . ASP A 1 84 ? -29.246 -6.347 31.799 1.00 78.94 84 ASP A C 1
ATOM 658 O O . ASP A 1 84 ? -28.109 -6.800 31.716 1.00 78.94 84 ASP A O 1
ATOM 662 N N . GLU A 1 85 ? -29.863 -6.186 32.971 1.00 70.88 85 GLU A N 1
ATOM 663 C CA . GLU A 1 85 ? -29.233 -6.427 34.280 1.00 70.88 85 GLU A CA 1
ATOM 664 C C . GLU A 1 85 ? -28.781 -7.885 34.496 1.00 70.88 85 GLU A C 1
ATOM 666 O O . GLU A 1 85 ? -27.994 -8.154 35.398 1.00 70.88 85 GLU A O 1
ATOM 671 N N . SER A 1 86 ? -29.247 -8.844 33.681 1.00 76.50 86 SER A N 1
ATOM 672 C CA . SER A 1 86 ? -28.833 -10.252 33.800 1.00 76.50 86 SER A CA 1
ATOM 673 C C . SER A 1 86 ? -27.412 -10.518 33.293 1.00 76.50 86 SER A C 1
ATOM 675 O O . SER A 1 86 ? -26.887 -11.613 33.497 1.00 76.50 86 SER A O 1
ATOM 677 N N . GLY A 1 87 ? -26.819 -9.569 32.562 1.00 77.12 87 GLY A N 1
ATOM 678 C CA . GLY A 1 87 ? -25.483 -9.675 31.978 1.00 77.12 87 GLY A CA 1
ATOM 679 C C . GLY A 1 87 ? -25.344 -10.685 30.825 1.00 77.12 87 GLY A C 1
ATOM 680 O O . GLY A 1 87 ? -24.317 -10.732 30.149 1.00 77.12 87 GLY A O 1
ATOM 681 N N . SER A 1 88 ? -26.377 -11.487 30.547 1.00 84.00 88 SER A N 1
ATOM 682 C CA . SER A 1 88 ? -26.310 -12.610 29.599 1.00 84.00 88 SER A CA 1
ATOM 683 C C . SER A 1 88 ? -26.188 -12.189 28.128 1.00 84.00 88 SER A C 1
ATOM 685 O O . SER A 1 88 ? -25.666 -12.948 27.308 1.00 84.00 88 SER A O 1
ATOM 687 N N . TRP A 1 89 ? -26.633 -10.976 27.786 1.00 90.69 89 TRP A N 1
ATOM 688 C CA . TRP A 1 89 ? -26.668 -10.489 26.404 1.00 90.69 89 TRP A CA 1
ATOM 689 C C . TRP A 1 89 ? -25.411 -9.734 25.969 1.00 90.69 89 TRP A C 1
ATOM 691 O O . TRP A 1 89 ? -25.207 -9.601 24.766 1.00 90.69 89 TRP A O 1
ATOM 701 N N . HIS A 1 90 ? -24.541 -9.296 26.885 1.00 91.31 90 HIS A N 1
ATOM 702 C CA . HIS A 1 90 ? -23.382 -8.459 26.542 1.00 91.31 90 HIS A CA 1
ATOM 703 C C . HIS A 1 90 ? -22.442 -9.121 25.528 1.00 91.31 90 HIS A C 1
ATOM 705 O O . HIS A 1 90 ? -22.105 -8.527 24.503 1.00 91.31 90 HIS A O 1
ATOM 711 N N . LEU A 1 91 ? -22.103 -10.398 25.742 1.00 92.62 91 LEU A N 1
ATOM 712 C CA . LEU A 1 91 ? -21.285 -11.160 24.792 1.00 92.62 91 LEU A CA 1
ATOM 713 C C . LEU A 1 91 ? -21.965 -11.289 23.423 1.00 92.62 91 LEU A C 1
ATOM 715 O O . LEU A 1 91 ? -21.317 -11.147 22.389 1.00 92.62 91 LEU A O 1
ATOM 719 N N . ALA A 1 92 ? -23.268 -11.576 23.410 1.00 93.94 92 ALA A N 1
ATOM 720 C CA . ALA A 1 92 ? -24.017 -11.732 22.169 1.00 93.94 92 ALA A CA 1
ATOM 721 C C . ALA A 1 92 ? -24.093 -10.405 21.402 1.00 93.94 92 ALA A C 1
ATOM 723 O O . ALA A 1 92 ? -23.904 -10.399 20.190 1.00 93.94 92 ALA A O 1
ATOM 724 N N . ILE A 1 93 ? -24.303 -9.283 22.099 1.00 94.81 93 ILE A N 1
ATOM 725 C CA . ILE A 1 93 ? -24.289 -7.936 21.515 1.00 94.81 93 ILE A CA 1
ATOM 726 C C . ILE A 1 93 ? -22.911 -7.641 20.921 1.00 94.81 93 ILE A C 1
ATOM 728 O O . ILE A 1 93 ? -22.850 -7.171 19.786 1.00 94.81 93 ILE A O 1
ATOM 732 N N . PHE A 1 94 ? -21.824 -7.957 21.632 1.00 94.94 94 PHE A N 1
ATOM 733 C CA . PHE A 1 94 ? -20.466 -7.788 21.114 1.00 94.94 94 PHE A CA 1
ATOM 734 C C . PHE A 1 94 ? -20.265 -8.580 19.815 1.00 94.94 94 PHE A C 1
ATOM 736 O O . PHE A 1 94 ? -19.946 -7.991 18.789 1.00 94.94 94 PHE A O 1
ATOM 743 N N . ILE A 1 95 ? -20.539 -9.891 19.820 1.00 95.44 95 ILE A N 1
ATOM 744 C CA . ILE A 1 95 ? -20.348 -10.766 18.649 1.00 95.44 95 ILE A CA 1
ATOM 745 C C . ILE A 1 95 ? -21.228 -10.331 17.469 1.00 95.44 95 ILE A C 1
ATOM 747 O O . ILE A 1 95 ? -20.754 -10.270 16.336 1.00 95.44 95 ILE A O 1
ATOM 751 N N . LEU A 1 96 ? -22.502 -10.012 17.716 1.00 96.12 96 LEU A N 1
ATOM 752 C CA . LEU A 1 96 ? -23.428 -9.585 16.667 1.00 96.12 96 LEU A CA 1
ATOM 753 C C . LEU A 1 96 ? -22.976 -8.277 16.017 1.00 96.12 96 LEU A C 1
ATOM 755 O O . LEU A 1 96 ? -22.984 -8.188 14.792 1.00 96.12 96 LEU A O 1
ATOM 759 N N . ASN A 1 97 ? -22.560 -7.283 16.809 1.00 96.19 97 ASN A N 1
ATOM 760 C CA . ASN A 1 97 ? -22.065 -6.015 16.271 1.00 96.19 97 ASN A CA 1
ATOM 761 C C . ASN A 1 97 ? -20.704 -6.183 15.580 1.00 96.19 97 ASN A C 1
ATOM 763 O O . ASN A 1 97 ? -20.478 -5.568 14.544 1.00 96.19 97 ASN A O 1
ATOM 767 N N . TYR A 1 98 ? -19.841 -7.071 16.079 1.00 95.56 98 TYR A N 1
ATOM 768 C CA . TYR A 1 98 ? -18.561 -7.392 15.445 1.00 95.56 98 TYR A CA 1
ATOM 769 C C . TYR A 1 98 ? -18.766 -7.970 14.034 1.00 95.56 98 TYR A C 1
ATOM 771 O O . TYR A 1 98 ? -18.173 -7.498 13.069 1.00 95.56 98 TYR A O 1
ATOM 779 N N . ILE A 1 99 ? -19.682 -8.935 13.886 1.00 95.62 99 ILE A N 1
ATOM 780 C CA . ILE A 1 99 ? -20.031 -9.523 12.582 1.00 95.62 99 ILE A CA 1
ATOM 781 C C . ILE A 1 99 ? -20.764 -8.510 11.693 1.00 95.62 99 ILE A C 1
ATOM 783 O O . ILE A 1 99 ? -20.509 -8.456 10.493 1.00 95.62 99 ILE A O 1
ATOM 787 N N . ALA A 1 100 ? -21.667 -7.704 12.261 1.00 96.00 100 ALA A N 1
ATOM 788 C CA . ALA A 1 100 ? -22.421 -6.691 11.524 1.00 96.00 100 ALA A CA 1
ATOM 789 C C . ALA A 1 100 ? -21.538 -5.563 10.967 1.00 96.00 100 ALA A C 1
ATOM 791 O O . ALA A 1 100 ? -21.918 -4.950 9.968 1.00 96.00 100 ALA A O 1
ATOM 792 N N . MET A 1 101 ? -20.374 -5.302 11.572 1.00 95.19 101 MET A N 1
ATOM 793 C CA . MET A 1 101 ? -19.438 -4.290 11.082 1.00 95.19 101 MET A CA 1
ATOM 794 C C . MET A 1 101 ? -18.931 -4.620 9.674 1.00 95.19 101 MET A C 1
ATOM 796 O O . MET A 1 101 ? -18.883 -3.740 8.821 1.00 95.19 101 MET A O 1
ATOM 800 N N . VAL A 1 102 ? -18.634 -5.893 9.399 1.00 93.50 102 VAL A N 1
ATOM 801 C CA . VAL A 1 102 ? -18.033 -6.350 8.134 1.00 93.50 102 VAL A CA 1
ATOM 802 C C . VAL A 1 102 ? -18.856 -5.960 6.889 1.00 93.50 102 VAL A C 1
ATOM 804 O O . VAL A 1 102 ? -18.315 -5.273 6.024 1.00 93.50 102 VAL A O 1
ATOM 807 N N . PRO A 1 103 ? -20.152 -6.318 6.752 1.00 93.00 103 PRO A N 1
ATOM 808 C CA . PRO A 1 103 ? -20.946 -5.927 5.583 1.00 93.00 103 PRO A CA 1
ATOM 809 C C . PRO A 1 103 ? -21.212 -4.415 5.504 1.00 93.00 103 PRO A C 1
ATOM 811 O O . PRO A 1 103 ? -21.343 -3.880 4.402 1.00 93.00 103 PRO A O 1
ATOM 814 N N . ALA A 1 104 ? -21.285 -3.716 6.643 1.00 93.69 104 ALA A N 1
ATOM 815 C CA . ALA A 1 104 ? -21.472 -2.266 6.667 1.00 93.69 104 ALA A CA 1
ATOM 816 C C . ALA A 1 104 ? -20.219 -1.535 6.154 1.00 93.69 104 ALA A C 1
ATOM 818 O O . ALA A 1 104 ? -20.330 -0.651 5.305 1.00 93.69 104 ALA A O 1
ATOM 819 N N . ALA A 1 105 ? -19.036 -1.960 6.604 1.00 92.00 105 ALA A N 1
ATOM 820 C CA . ALA A 1 105 ? -17.741 -1.474 6.143 1.00 92.00 105 ALA A CA 1
ATOM 821 C C . ALA A 1 105 ? -17.503 -1.812 4.658 1.00 92.00 105 ALA A C 1
ATOM 823 O O . ALA A 1 105 ? -17.081 -0.952 3.890 1.00 92.00 105 ALA A O 1
ATOM 824 N N . ASN A 1 106 ? -17.889 -3.013 4.214 1.00 91.12 106 ASN A N 1
ATOM 825 C CA . ASN A 1 106 ? -17.825 -3.405 2.802 1.00 91.12 106 ASN A CA 1
ATOM 826 C C . ASN A 1 106 ? -18.620 -2.453 1.886 1.00 91.12 106 ASN A C 1
ATOM 828 O O . ASN A 1 106 ? -18.176 -2.109 0.795 1.00 91.12 106 ASN A O 1
ATOM 832 N N . LEU A 1 107 ? -19.789 -1.973 2.335 1.00 92.25 107 LEU A N 1
ATOM 833 C CA . LEU A 1 107 ? -20.575 -0.992 1.578 1.00 92.25 107 LEU A CA 1
ATOM 834 C C . LEU A 1 107 ? -19.920 0.401 1.546 1.00 92.25 107 LEU A C 1
ATOM 836 O O . LEU A 1 107 ? -20.135 1.133 0.581 1.00 92.25 107 LEU A O 1
ATOM 840 N N . ILE A 1 108 ? -19.128 0.772 2.562 1.00 92.19 108 ILE A N 1
ATOM 841 C CA . ILE A 1 108 ? -18.286 1.982 2.517 1.00 92.19 108 ILE A CA 1
ATOM 842 C C . ILE A 1 108 ? -17.222 1.831 1.430 1.00 92.19 108 ILE A C 1
ATOM 844 O O . ILE A 1 108 ? -17.150 2.698 0.563 1.00 92.19 108 ILE A O 1
ATOM 848 N N . GLY A 1 109 ? -16.460 0.729 1.450 1.00 89.69 109 GLY A N 1
ATOM 849 C CA . GLY A 1 109 ? -15.417 0.445 0.456 1.00 89.69 109 GLY A CA 1
ATOM 850 C C . GLY A 1 109 ? -15.971 0.479 -0.968 1.00 89.69 109 GLY A C 1
ATOM 851 O O . GLY A 1 109 ? -15.533 1.281 -1.784 1.00 89.69 109 GLY A O 1
ATOM 852 N N . PHE A 1 110 ? -17.053 -0.264 -1.225 1.00 89.00 110 PHE A N 1
ATOM 853 C CA . PHE A 1 110 ? -17.720 -0.258 -2.530 1.00 89.00 110 PHE A CA 1
ATOM 854 C C . PHE A 1 110 ? -18.242 1.131 -2.940 1.00 89.00 110 PHE A C 1
ATOM 856 O O . PHE A 1 110 ? -18.140 1.533 -4.098 1.00 89.00 110 PHE A O 1
ATOM 863 N N . GLY A 1 111 ? -18.818 1.890 -2.001 1.00 89.81 111 GLY A N 1
ATOM 864 C CA . GLY A 1 111 ? -19.257 3.262 -2.263 1.00 89.81 111 GLY A CA 1
ATOM 865 C C . GLY A 1 111 ? -18.096 4.188 -2.640 1.00 89.81 111 GLY A C 1
ATOM 866 O O . GLY A 1 111 ? -18.257 5.024 -3.530 1.00 89.81 111 GLY A O 1
ATOM 867 N N . GLY A 1 112 ? -16.941 4.013 -1.990 1.00 89.88 112 GLY A N 1
ATOM 868 C CA . GLY A 1 112 ? -15.683 4.694 -2.292 1.00 89.88 112 GLY A CA 1
ATOM 869 C C . GLY A 1 112 ? -15.173 4.361 -3.691 1.00 89.88 112 GLY A C 1
ATOM 870 O O . GLY A 1 112 ? -15.009 5.275 -4.497 1.00 89.88 112 GLY A O 1
ATOM 871 N N . GLU A 1 113 ? -15.060 3.076 -4.025 1.00 86.31 113 GLU A N 1
ATOM 872 C CA . GLU A 1 113 ? -14.618 2.595 -5.342 1.00 86.31 113 GLU A CA 1
ATOM 873 C C . GLU A 1 113 ? -15.457 3.205 -6.486 1.00 86.31 113 GLU A C 1
ATOM 875 O O . GLU A 1 113 ? -14.943 3.684 -7.501 1.00 86.31 113 GLU A O 1
ATOM 880 N N . GLN A 1 114 ? -16.784 3.265 -6.317 1.00 86.69 114 GLN A N 1
ATOM 881 C CA . GLN A 1 114 ? -17.683 3.860 -7.314 1.00 86.69 114 GLN A CA 1
ATOM 882 C C . GLN A 1 114 ? -17.517 5.383 -7.448 1.00 86.69 114 GLN A C 1
ATOM 884 O O . GLN A 1 114 ? -17.871 5.942 -8.489 1.00 86.69 114 GLN A O 1
ATOM 889 N N . ILE A 1 115 ? -17.009 6.069 -6.418 1.00 86.50 115 ILE A N 1
ATOM 890 C CA . ILE A 1 115 ? -16.603 7.477 -6.511 1.00 86.50 115 ILE A CA 1
ATOM 891 C C . ILE A 1 115 ? -15.273 7.593 -7.248 1.00 86.50 115 ILE A C 1
ATOM 893 O O . ILE A 1 115 ? -15.156 8.474 -8.097 1.00 86.50 115 ILE A O 1
ATOM 897 N N . VAL A 1 116 ? -14.308 6.707 -6.990 1.00 84.50 116 VAL A N 1
ATOM 898 C CA . VAL A 1 116 ? -13.000 6.728 -7.668 1.00 84.50 116 VAL A CA 1
ATOM 899 C C . VAL A 1 116 ? -13.162 6.637 -9.172 1.00 84.50 116 VAL A C 1
ATOM 901 O O . VAL A 1 116 ? -12.594 7.457 -9.880 1.00 84.50 116 VAL A O 1
ATOM 904 N N . ARG A 1 117 ? -14.041 5.754 -9.662 1.00 79.25 117 ARG A N 1
ATOM 905 C CA . ARG A 1 117 ? -14.343 5.638 -11.101 1.00 79.25 117 ARG A CA 1
ATOM 906 C C . ARG A 1 117 ? -14.864 6.944 -11.729 1.00 79.25 117 ARG A C 1
ATOM 908 O O . ARG A 1 117 ? -14.813 7.092 -12.944 1.00 79.25 117 ARG A O 1
ATOM 915 N N . LYS A 1 118 ? -15.403 7.872 -10.929 1.00 80.94 118 LYS A N 1
ATOM 916 C CA . LYS A 1 118 ? -16.025 9.136 -11.370 1.00 80.94 118 LYS A CA 1
ATOM 917 C C . LYS A 1 118 ? -15.154 10.363 -11.121 1.00 80.94 118 LYS A C 1
ATOM 919 O O . LYS A 1 118 ? -15.519 11.441 -11.574 1.00 80.94 118 LYS A O 1
ATOM 924 N N . VAL A 1 119 ? -14.065 10.238 -10.372 1.00 80.44 119 VAL A N 1
ATOM 925 C CA . VAL A 1 119 ? -13.161 11.337 -10.011 1.00 80.44 119 VAL A CA 1
ATOM 926 C C . VAL A 1 119 ? -11.787 11.032 -10.602 1.00 80.44 119 VAL A C 1
ATOM 928 O O . VAL A 1 119 ? -11.517 9.920 -11.035 1.00 80.44 119 VAL A O 1
ATOM 931 N N . TYR A 1 120 ? -10.897 12.017 -10.658 1.00 74.31 120 TYR A N 1
ATOM 932 C CA . TYR A 1 120 ? -9.527 11.771 -11.090 1.00 74.31 120 TYR A CA 1
ATOM 933 C C . TYR A 1 120 ? -8.840 10.696 -10.229 1.00 74.31 120 TYR A C 1
ATOM 935 O O . TYR A 1 120 ? -8.808 10.853 -9.009 1.00 74.31 120 TYR A O 1
ATOM 943 N N . ASN A 1 121 ? -8.242 9.675 -10.856 1.00 72.06 121 ASN A N 1
ATOM 944 C CA . ASN A 1 121 ? -7.773 8.436 -10.213 1.00 72.06 121 ASN A CA 1
ATOM 945 C C . ASN A 1 121 ? -7.061 8.640 -8.870 1.00 72.06 121 ASN A C 1
ATOM 947 O O . ASN A 1 121 ? -7.539 8.156 -7.853 1.00 72.06 121 ASN A O 1
ATOM 951 N N . VAL A 1 122 ? -5.966 9.409 -8.825 1.00 79.62 122 VAL A N 1
ATOM 952 C CA . VAL A 1 122 ? -5.178 9.583 -7.585 1.00 79.62 122 VAL A CA 1
ATOM 953 C C . VAL A 1 122 ? -5.985 10.284 -6.483 1.00 79.62 122 VAL A C 1
ATOM 955 O O . VAL A 1 122 ? -5.932 9.898 -5.320 1.00 79.62 122 VAL A O 1
ATOM 958 N N . VAL A 1 123 ? -6.781 11.297 -6.842 1.00 84.94 123 VAL A N 1
ATOM 959 C CA . VAL A 1 123 ? -7.642 12.015 -5.885 1.00 84.94 123 VAL A CA 1
ATOM 960 C C . VAL A 1 123 ? -8.789 11.119 -5.419 1.00 84.94 123 VAL A C 1
ATOM 962 O O . VAL A 1 123 ? -9.120 11.117 -4.237 1.00 84.94 123 VAL A O 1
ATOM 965 N N . GLY A 1 124 ? -9.367 10.338 -6.333 1.00 86.38 124 GLY A N 1
ATOM 966 C CA . GLY A 1 124 ? -10.378 9.333 -6.040 1.00 86.38 124 GLY A CA 1
ATOM 967 C C . GLY A 1 124 ? -9.865 8.312 -5.031 1.00 86.38 124 GLY A C 1
ATOM 968 O O . GLY A 1 124 ? -10.491 8.142 -3.991 1.00 86.38 124 GLY A O 1
ATOM 969 N N . LEU A 1 125 ? -8.694 7.722 -5.272 1.00 85.62 125 LEU A N 1
ATOM 970 C CA . LEU A 1 125 ? -8.083 6.731 -4.382 1.00 85.62 125 LEU A CA 1
ATOM 971 C C . LEU A 1 125 ? -7.785 7.292 -2.986 1.00 85.62 125 LEU A C 1
ATOM 973 O O . LEU A 1 125 ? -8.006 6.616 -1.981 1.00 85.62 125 LEU A O 1
ATOM 977 N N . ILE A 1 126 ? -7.347 8.553 -2.887 1.00 89.00 126 ILE A N 1
ATOM 978 C CA . ILE A 1 126 ? -7.181 9.229 -1.590 1.00 89.00 126 ILE A CA 1
ATOM 979 C C . ILE A 1 126 ? -8.534 9.393 -0.883 1.00 89.00 126 ILE A C 1
ATOM 981 O O . ILE A 1 126 ? -8.627 9.158 0.324 1.00 89.00 126 ILE A O 1
ATOM 985 N N . ILE A 1 127 ? -9.586 9.796 -1.606 1.00 90.06 127 ILE A N 1
ATOM 986 C CA . ILE A 1 127 ? -10.944 9.926 -1.055 1.00 90.06 127 ILE A CA 1
ATOM 987 C C . ILE A 1 127 ? -11.450 8.567 -0.571 1.00 90.06 127 ILE A C 1
ATOM 989 O O . ILE A 1 127 ? -11.930 8.479 0.553 1.00 90.06 127 ILE A O 1
ATOM 993 N N . GLU A 1 128 ? -11.314 7.516 -1.376 1.00 89.62 128 GLU A N 1
ATOM 994 C CA . GLU A 1 128 ? -11.709 6.152 -1.020 1.00 89.62 128 GLU A CA 1
ATOM 995 C C . GLU A 1 128 ? -10.989 5.661 0.235 1.00 89.62 128 GLU A C 1
ATOM 997 O O . GLU A 1 128 ? -11.643 5.251 1.194 1.00 89.62 128 GLU A O 1
ATOM 1002 N N . THR A 1 129 ? -9.663 5.795 0.278 1.00 89.12 129 THR A N 1
ATOM 1003 C CA . THR A 1 129 ? -8.862 5.383 1.441 1.00 89.12 129 THR A CA 1
ATOM 1004 C C . THR A 1 129 ? -9.287 6.154 2.701 1.00 89.12 129 THR A C 1
ATOM 1006 O O . THR A 1 129 ? -9.452 5.575 3.776 1.00 89.12 129 THR A O 1
ATOM 1009 N N . THR A 1 130 ? -9.588 7.452 2.556 1.00 91.50 130 THR A N 1
ATOM 1010 C CA . THR A 1 130 ? -10.098 8.292 3.653 1.00 91.50 130 THR A CA 1
ATOM 1011 C C . THR A 1 130 ? -11.501 7.869 4.103 1.00 91.50 130 THR A C 1
ATOM 1013 O O . THR A 1 130 ? -11.784 7.870 5.299 1.00 91.50 130 THR A O 1
ATOM 1016 N N . LEU A 1 131 ? -12.387 7.503 3.169 1.00 91.69 131 LEU A N 1
ATOM 1017 C CA . LEU A 1 131 ? -13.728 6.997 3.475 1.00 91.69 131 LEU A CA 1
ATOM 1018 C C . LEU A 1 131 ? -13.656 5.662 4.226 1.00 91.69 131 LEU A C 1
ATOM 1020 O O . LEU A 1 131 ? -14.388 5.493 5.198 1.00 91.69 131 LEU A O 1
ATOM 1024 N N . GLY A 1 132 ? -12.757 4.754 3.830 1.00 88.25 132 GLY A N 1
ATOM 1025 C CA . GLY A 1 132 ? -12.493 3.507 4.557 1.00 88.25 132 GLY A CA 1
ATOM 1026 C C . GLY A 1 132 ? -12.059 3.765 6.002 1.00 88.25 132 GLY A C 1
ATOM 1027 O O . GLY A 1 132 ? -12.631 3.212 6.940 1.00 88.25 132 GLY A O 1
ATOM 1028 N N . SER A 1 133 ? -11.170 4.741 6.190 1.00 92.38 133 SER A N 1
ATOM 1029 C CA . SER A 1 133 ? -10.672 5.169 7.502 1.00 92.38 133 SER A CA 1
ATOM 1030 C C . SER A 1 133 ? -11.713 5.853 8.409 1.00 92.38 133 SER A C 1
ATOM 1032 O O . SER A 1 133 ? -11.441 6.096 9.587 1.00 92.38 133 SER A O 1
ATOM 1034 N N . ILE A 1 134 ? -12.926 6.158 7.923 1.00 92.56 134 ILE A N 1
ATOM 1035 C CA . ILE A 1 134 ? -13.997 6.721 8.768 1.00 92.56 134 ILE A CA 1
ATOM 1036 C C . ILE A 1 134 ? -14.371 5.758 9.897 1.00 92.56 134 ILE A C 1
ATOM 1038 O O . ILE A 1 134 ? -14.676 6.214 11.000 1.00 92.56 134 ILE A O 1
ATOM 1042 N N . VAL A 1 135 ? -14.348 4.444 9.648 1.00 93.69 135 VAL A N 1
ATOM 1043 C CA . VAL A 1 135 ? -14.708 3.437 10.657 1.00 93.69 135 VAL A CA 1
ATOM 1044 C C . VAL A 1 135 ? -13.768 3.531 11.864 1.00 93.69 135 VAL A C 1
ATOM 1046 O O . VAL A 1 135 ? -14.242 3.611 12.996 1.00 93.69 135 VAL A O 1
ATOM 1049 N N . GLU A 1 136 ? -12.460 3.617 11.618 1.00 95.38 136 GLU A N 1
ATOM 1050 C CA . GLU A 1 136 ? -11.421 3.791 12.641 1.00 95.38 136 GLU A CA 1
ATOM 1051 C C . GLU A 1 136 ? -11.620 5.096 13.427 1.00 95.38 136 GLU A C 1
ATOM 1053 O O . GLU A 1 136 ? -11.684 5.086 14.657 1.00 95.38 136 GLU A O 1
ATOM 1058 N N . ILE A 1 137 ? -11.834 6.224 12.734 1.00 94.88 137 ILE A N 1
ATOM 1059 C CA . ILE A 1 137 ? -12.090 7.520 13.386 1.00 94.88 137 ILE A CA 1
ATOM 1060 C C . ILE A 1 137 ? -13.314 7.435 14.307 1.00 94.88 137 ILE A C 1
ATOM 1062 O O . ILE A 1 137 ? -13.275 7.933 15.435 1.00 94.88 137 ILE A O 1
ATOM 1066 N N . VAL A 1 138 ? -14.403 6.807 13.856 1.00 95.19 138 VAL A N 1
ATOM 1067 C CA . VAL A 1 138 ? -15.632 6.640 14.646 1.00 95.19 138 VAL A CA 1
ATOM 1068 C C . VAL A 1 138 ? -15.385 5.749 15.863 1.00 95.19 138 VAL A C 1
ATOM 1070 O O . VAL A 1 138 ? -15.761 6.131 16.973 1.00 95.19 138 VAL A O 1
ATOM 1073 N N . VAL A 1 139 ? -14.739 4.594 15.686 1.00 95.69 139 VAL A N 1
ATOM 1074 C CA . VAL A 1 139 ? -14.436 3.658 16.779 1.00 95.69 139 VAL A CA 1
ATOM 1075 C C . VAL A 1 139 ? -13.547 4.324 17.831 1.00 95.69 139 VAL A C 1
ATOM 1077 O O . VAL A 1 139 ? -13.900 4.307 19.013 1.00 95.69 139 VAL A O 1
ATOM 1080 N N . PHE A 1 140 ? -12.467 4.999 17.426 1.00 96.69 140 PHE A N 1
ATOM 1081 C CA . PHE A 1 140 ? -11.569 5.713 18.341 1.00 96.69 140 PHE A CA 1
ATOM 1082 C C . PHE A 1 140 ? -12.251 6.892 19.033 1.00 96.69 140 PHE A C 1
ATOM 1084 O O . PHE A 1 140 ? -12.092 7.072 20.241 1.00 96.69 140 PHE A O 1
ATOM 1091 N N . THR A 1 141 ? -13.068 7.665 18.312 1.00 95.62 141 THR A N 1
ATOM 1092 C CA . THR A 1 141 ? -13.828 8.778 18.903 1.00 95.62 141 THR A CA 1
ATOM 1093 C C . THR A 1 141 ? -14.812 8.276 19.960 1.00 95.62 141 THR A C 1
ATOM 1095 O O . THR A 1 141 ? -14.968 8.891 21.012 1.00 95.62 141 THR A O 1
ATOM 1098 N N . ILE A 1 142 ? -15.471 7.140 19.734 1.00 95.38 142 ILE A N 1
ATOM 1099 C CA . ILE A 1 142 ? -16.371 6.564 20.736 1.00 95.38 142 ILE A CA 1
ATOM 1100 C C . ILE A 1 142 ? -15.563 5.999 21.911 1.00 95.38 142 ILE A C 1
ATOM 1102 O O . ILE A 1 142 ? -15.946 6.232 23.057 1.00 95.38 142 ILE A O 1
ATOM 1106 N N . LEU A 1 143 ? -14.443 5.315 21.661 1.00 95.25 143 LEU A N 1
ATOM 1107 C CA . LEU A 1 143 ? -13.561 4.773 22.702 1.00 95.25 143 LEU A CA 1
ATOM 1108 C C . LEU A 1 143 ? -13.014 5.856 23.636 1.00 95.25 143 LEU A C 1
ATOM 1110 O O . LEU A 1 143 ? -13.116 5.707 24.851 1.00 95.25 143 LEU A O 1
ATOM 1114 N N . ILE A 1 144 ? -12.501 6.970 23.104 1.00 95.12 144 ILE A N 1
ATOM 1115 C CA . ILE A 1 144 ? -11.844 8.004 23.924 1.00 95.12 144 ILE A CA 1
ATOM 1116 C C . ILE A 1 144 ? -12.822 8.714 24.866 1.00 95.12 144 ILE A C 1
ATOM 1118 O O . ILE A 1 144 ? -12.445 9.205 25.930 1.00 95.12 144 ILE A O 1
ATOM 1122 N N . THR A 1 145 ? -14.106 8.736 24.499 1.00 93.19 145 THR A N 1
ATOM 1123 C CA . THR A 1 145 ? -15.173 9.288 25.343 1.00 93.19 145 THR A CA 1
ATOM 1124 C C . THR A 1 145 ? -15.581 8.354 26.483 1.00 93.19 145 THR A C 1
ATOM 1126 O O . THR A 1 145 ? -16.318 8.777 27.375 1.00 93.19 145 THR A O 1
ATOM 1129 N N . ARG A 1 146 ? -15.108 7.097 26.503 1.00 92.12 146 ARG A N 1
ATOM 1130 C CA . ARG A 1 146 ? -15.388 6.162 27.597 1.00 92.12 146 ARG A CA 1
ATOM 1131 C C . ARG A 1 146 ? -14.575 6.502 28.845 1.00 92.12 146 ARG A C 1
ATOM 1133 O O . ARG A 1 146 ? -13.492 7.095 28.806 1.00 92.12 146 ARG A O 1
ATOM 1140 N N . THR A 1 147 ? -15.149 6.169 29.992 1.00 87.12 147 THR A N 1
ATOM 1141 C CA . THR A 1 147 ? -14.515 6.367 31.297 1.00 87.12 147 THR A CA 1
ATOM 1142 C C . THR A 1 147 ? -13.633 5.166 31.601 1.00 87.12 147 THR A C 1
ATOM 1144 O O . THR A 1 147 ? -14.064 4.036 31.396 1.00 87.12 147 THR A O 1
ATOM 1147 N N . ALA A 1 148 ? -12.409 5.426 32.058 1.00 85.44 148 ALA A N 1
ATOM 1148 C CA . ALA A 1 148 ? -11.503 4.378 32.506 1.00 85.44 148 ALA A CA 1
ATOM 1149 C C . ALA A 1 148 ? -12.008 3.758 33.823 1.00 85.44 148 ALA A C 1
ATOM 1151 O O . ALA A 1 148 ? -12.629 4.447 34.636 1.00 85.44 148 ALA A O 1
ATOM 1152 N N . SER A 1 149 ? -11.724 2.475 34.013 1.00 83.56 149 SER A N 1
ATOM 1153 C CA . SER A 1 149 ? -11.938 1.692 35.237 1.00 83.56 149 SER A CA 1
ATOM 1154 C C . SER A 1 149 ? -10.582 1.143 35.704 1.00 83.56 149 SER A C 1
ATOM 1156 O O . SER A 1 149 ? -9.592 1.268 34.988 1.00 83.56 149 SER A O 1
ATOM 1158 N N . GLU A 1 150 ? -10.508 0.518 36.881 1.00 78.81 150 GLU A N 1
ATOM 1159 C CA . GLU A 1 150 ? -9.266 -0.126 37.354 1.00 78.81 150 GLU A CA 1
ATOM 1160 C C . GLU A 1 150 ? -8.766 -1.216 36.394 1.00 78.81 150 GLU A C 1
ATOM 1162 O O . GLU A 1 150 ? -7.568 -1.477 36.308 1.00 78.81 150 GLU A O 1
ATOM 1167 N N . THR A 1 151 ? -9.688 -1.848 35.670 1.00 81.69 151 THR A N 1
ATOM 1168 C CA . THR A 1 151 ? -9.417 -2.965 34.760 1.00 81.69 151 THR A CA 1
ATOM 1169 C C . THR A 1 151 ? -9.557 -2.622 33.284 1.00 81.69 151 THR A C 1
ATOM 1171 O O . THR A 1 151 ? -9.252 -3.482 32.469 1.00 81.69 151 THR A O 1
ATOM 1174 N N . PHE A 1 152 ? -10.007 -1.412 32.939 1.00 89.06 152 PHE A N 1
ATOM 1175 C CA . PHE A 1 152 ? -10.268 -0.988 31.562 1.00 89.06 152 PHE A CA 1
ATOM 1176 C C . PHE A 1 152 ? -9.683 0.403 31.317 1.00 89.06 152 PHE A C 1
ATOM 1178 O O . PHE A 1 152 ? -10.188 1.395 31.854 1.00 89.06 152 PHE A O 1
ATOM 1185 N N . ASP A 1 153 ? -8.668 0.483 30.459 1.00 91.25 153 ASP A N 1
ATOM 1186 C CA . ASP A 1 153 ? -8.094 1.744 30.002 1.00 91.25 153 ASP A CA 1
ATOM 1187 C C . ASP A 1 153 ? -8.388 1.997 28.506 1.00 91.25 153 ASP A C 1
ATOM 1189 O O . ASP A 1 153 ? -7.746 1.416 27.622 1.00 91.25 153 ASP A O 1
ATOM 1193 N N . PRO A 1 154 ? -9.326 2.909 28.175 1.00 92.88 154 PRO A N 1
ATOM 1194 C CA . PRO A 1 154 ? -9.629 3.235 26.787 1.00 92.88 154 PRO A CA 1
ATOM 1195 C C . PRO A 1 154 ? -8.440 3.865 26.049 1.00 92.88 154 PRO A C 1
ATOM 1197 O O . PRO A 1 154 ? -8.353 3.714 24.832 1.00 92.88 154 PRO A O 1
ATOM 1200 N N . ILE A 1 155 ? -7.526 4.555 26.744 1.00 93.69 155 ILE A N 1
ATOM 1201 C CA . ILE A 1 155 ? -6.345 5.169 26.121 1.00 93.69 155 ILE A CA 1
ATOM 1202 C C . ILE A 1 155 ? -5.385 4.070 25.669 1.00 93.69 155 ILE A C 1
ATOM 1204 O O . ILE A 1 155 ? -4.976 4.067 24.507 1.00 93.69 155 ILE A O 1
ATOM 1208 N N . GLN A 1 156 ? -5.102 3.096 26.538 1.00 93.06 156 GLN A N 1
ATOM 1209 C CA . GLN A 1 156 ? -4.260 1.950 26.198 1.00 93.06 156 GLN A CA 1
ATOM 1210 C C . GLN A 1 156 ? -4.841 1.132 25.034 1.00 93.06 156 GLN A C 1
ATOM 1212 O O . GLN A 1 156 ? -4.097 0.706 24.148 1.00 93.06 156 GLN A O 1
ATOM 1217 N N . ILE A 1 157 ? -6.166 0.946 24.987 1.00 94.88 157 ILE A N 1
ATOM 1218 C CA . ILE A 1 157 ? -6.832 0.254 23.872 1.00 94.88 157 ILE A CA 1
ATOM 1219 C C . ILE A 1 157 ? -6.637 1.019 22.560 1.00 94.88 157 ILE A C 1
ATOM 1221 O O . ILE A 1 157 ? -6.295 0.398 21.558 1.00 94.88 157 ILE A O 1
ATOM 1225 N N . ILE A 1 158 ? -6.816 2.346 22.549 1.00 96.06 158 ILE A N 1
ATOM 1226 C CA . ILE A 1 158 ? -6.612 3.166 21.341 1.00 96.06 158 ILE A CA 1
ATOM 1227 C C . ILE A 1 158 ? -5.144 3.130 20.903 1.00 96.06 158 ILE A C 1
ATOM 1229 O O . ILE A 1 158 ? -4.865 2.959 19.721 1.00 96.06 158 ILE A O 1
ATOM 1233 N N . GLN A 1 159 ? -4.195 3.255 21.834 1.00 94.56 159 GLN A N 1
ATOM 1234 C CA . GLN A 1 159 ? -2.763 3.170 21.527 1.00 94.56 159 GLN A CA 1
ATOM 1235 C C . GLN A 1 159 ? -2.404 1.826 20.883 1.00 94.56 159 GLN A C 1
ATOM 1237 O O . GLN A 1 159 ? -1.735 1.792 19.848 1.00 94.56 159 GLN A O 1
ATOM 1242 N N . ALA A 1 160 ? -2.893 0.726 21.460 1.00 95.06 160 ALA A N 1
ATOM 1243 C CA . ALA A 1 160 ? -2.702 -0.606 20.904 1.00 95.06 160 ALA A CA 1
ATOM 1244 C C . ALA A 1 160 ? -3.410 -0.768 19.549 1.00 95.06 160 ALA A C 1
ATOM 1246 O O . ALA A 1 160 ? -2.854 -1.398 18.654 1.00 95.06 160 ALA A O 1
ATOM 1247 N N . ALA A 1 161 ? -4.589 -0.167 19.363 1.00 96.00 161 ALA A N 1
ATOM 1248 C CA . ALA A 1 161 ? -5.336 -0.216 18.108 1.00 96.00 161 ALA A CA 1
ATOM 1249 C C . ALA A 1 161 ? -4.678 0.566 16.971 1.00 96.00 161 ALA A C 1
ATOM 1251 O O . ALA A 1 161 ? -4.642 0.057 15.860 1.00 96.00 161 ALA A O 1
ATOM 1252 N N . ILE A 1 162 ? -4.058 1.721 17.232 1.00 95.88 162 ILE A N 1
ATOM 1253 C CA . ILE A 1 162 ? -3.272 2.451 16.222 1.00 95.88 162 ILE A CA 1
ATOM 1254 C C . ILE A 1 162 ? -2.150 1.559 15.669 1.00 95.88 162 ILE A C 1
ATOM 1256 O O . ILE A 1 162 ? -2.008 1.404 14.455 1.00 95.88 162 ILE A O 1
ATOM 1260 N N . LEU A 1 163 ? -1.362 0.933 16.553 1.00 94.50 163 LEU A N 1
ATOM 1261 C CA . LEU A 1 163 ? -0.290 0.020 16.137 1.00 94.50 163 LEU A CA 1
ATOM 1262 C C . LEU A 1 163 ? -0.853 -1.240 15.474 1.00 94.50 163 LEU A C 1
ATOM 1264 O O . LEU A 1 163 ? -0.321 -1.708 14.467 1.00 94.50 163 LEU A O 1
ATOM 1268 N N . GLY A 1 164 ? -1.948 -1.764 16.020 1.00 95.06 164 GLY A N 1
ATOM 1269 C CA . GLY A 1 164 ? -2.657 -2.928 15.513 1.00 95.06 164 GLY A CA 1
ATOM 1270 C C . GLY A 1 164 ? -3.215 -2.714 14.110 1.00 95.06 164 GLY A C 1
ATOM 1271 O O . GLY A 1 164 ? -3.105 -3.611 13.286 1.00 95.06 164 GLY A O 1
ATOM 1272 N N . SER A 1 165 ? -3.724 -1.523 13.798 1.00 95.56 165 SER A N 1
ATOM 1273 C CA . SER A 1 165 ? -4.218 -1.150 12.469 1.00 95.56 165 SER A CA 1
ATOM 1274 C C . SER A 1 165 ? -3.097 -1.117 11.437 1.00 95.56 165 SER A C 1
ATOM 1276 O O . SER A 1 165 ? -3.245 -1.671 10.345 1.00 95.56 165 SER A O 1
ATOM 1278 N N . VAL A 1 166 ? -1.921 -0.591 11.798 1.00 95.12 166 VAL A N 1
ATOM 1279 C CA . VAL A 1 166 ? -0.747 -0.662 10.917 1.00 95.12 166 VAL A CA 1
ATOM 1280 C C . VAL A 1 166 ? -0.292 -2.114 10.724 1.00 95.12 166 VAL A C 1
ATOM 1282 O O . VAL A 1 166 ? -0.054 -2.532 9.594 1.00 95.12 166 VAL A O 1
ATOM 1285 N N . LEU A 1 167 ? -0.228 -2.920 11.788 1.00 94.69 167 LEU A N 1
ATOM 1286 C CA . LEU A 1 167 ? 0.145 -4.339 11.699 1.00 94.69 167 LEU A CA 1
ATOM 1287 C C . LEU A 1 167 ? -0.858 -5.173 10.889 1.00 94.69 167 LEU A C 1
ATOM 1289 O O . LEU A 1 167 ? -0.452 -6.019 10.090 1.00 94.69 167 LEU A O 1
ATOM 1293 N N . ALA A 1 168 ? -2.155 -4.938 11.079 1.00 95.38 168 ALA A N 1
ATOM 1294 C CA . ALA A 1 168 ? -3.224 -5.632 10.376 1.00 95.38 168 ALA A CA 1
ATOM 1295 C C . ALA A 1 168 ? -3.183 -5.317 8.879 1.00 95.38 168 ALA A C 1
ATOM 1297 O O . ALA A 1 168 ? -3.346 -6.213 8.059 1.00 95.38 168 ALA A O 1
ATOM 1298 N N . ASN A 1 169 ? -2.881 -4.078 8.506 1.00 94.38 169 ASN A N 1
ATOM 1299 C CA . ASN A 1 169 ? -2.653 -3.725 7.114 1.00 94.38 169 ASN A CA 1
ATOM 1300 C C . ASN A 1 169 ? -1.394 -4.417 6.564 1.00 94.38 169 ASN A C 1
ATOM 1302 O O . ASN A 1 169 ? -1.488 -5.186 5.611 1.00 94.38 169 ASN A O 1
ATOM 1306 N N . LEU A 1 170 ? -0.233 -4.212 7.191 1.00 92.75 170 LEU A N 1
ATOM 1307 C CA . LEU A 1 170 ? 1.054 -4.662 6.653 1.00 92.75 170 LEU A CA 1
ATOM 1308 C C . LEU A 1 170 ? 1.220 -6.182 6.602 1.00 92.75 170 LEU A C 1
ATOM 1310 O O . LEU A 1 170 ? 1.753 -6.701 5.628 1.00 92.75 170 LEU A O 1
ATOM 1314 N N . LEU A 1 171 ? 0.813 -6.903 7.646 1.00 93.81 171 LEU A N 1
ATOM 1315 C CA . LEU A 1 171 ? 1.027 -8.350 7.729 1.00 93.81 171 LEU A CA 1
ATOM 1316 C C . LEU A 1 171 ? -0.217 -9.123 7.309 1.00 93.81 171 LEU A C 1
ATOM 1318 O O . LEU A 1 171 ? -0.141 -10.007 6.458 1.00 93.81 171 LEU A O 1
ATOM 1322 N N . PHE A 1 172 ? -1.362 -8.805 7.913 1.00 95.00 172 PHE A N 1
ATOM 1323 C CA . PHE A 1 172 ? -2.578 -9.583 7.703 1.00 95.00 172 PHE A CA 1
ATOM 1324 C C . PHE A 1 172 ? -3.193 -9.306 6.325 1.00 95.00 172 PHE A C 1
ATOM 1326 O O . PHE A 1 172 ? -3.404 -10.245 5.561 1.00 95.00 172 PHE A O 1
ATOM 1333 N N . CYS A 1 173 ? -3.409 -8.042 5.957 1.00 95.12 173 CYS A N 1
ATOM 1334 C CA . CYS A 1 173 ? -4.043 -7.688 4.692 1.00 95.12 173 CYS A CA 1
ATOM 1335 C C . CYS A 1 173 ? -3.131 -7.948 3.487 1.00 95.12 173 CYS A C 1
ATOM 1337 O O . CYS A 1 173 ? -3.556 -8.648 2.571 1.00 95.12 173 CYS A O 1
ATOM 1339 N N . ILE A 1 174 ? -1.872 -7.482 3.493 1.00 93.19 174 ILE A N 1
ATOM 1340 C CA . ILE A 1 174 ? -0.928 -7.793 2.396 1.00 93.19 174 ILE A CA 1
ATOM 1341 C C . ILE A 1 174 ? -0.748 -9.307 2.254 1.00 93.19 174 ILE A C 1
ATOM 1343 O O . ILE A 1 174 ? -0.792 -9.828 1.142 1.00 93.19 174 ILE A O 1
ATOM 1347 N N . GLY A 1 175 ? -0.619 -10.033 3.371 1.00 93.81 175 GLY A N 1
ATOM 1348 C CA . GLY A 1 175 ? -0.530 -11.491 3.355 1.00 93.81 175 GLY A CA 1
ATOM 1349 C C . GLY A 1 175 ? -1.740 -12.147 2.684 1.00 93.81 175 GLY A C 1
ATOM 1350 O O . GLY A 1 175 ? -1.570 -13.044 1.859 1.00 93.81 175 GLY A O 1
ATOM 1351 N N . LEU A 1 176 ? -2.957 -11.673 2.974 1.00 94.06 176 LEU A N 1
ATOM 1352 C CA . LEU A 1 176 ? -4.174 -12.137 2.303 1.00 94.06 176 LEU A CA 1
ATOM 1353 C C . LEU A 1 176 ? -4.232 -11.726 0.829 1.00 94.06 176 LEU A C 1
ATOM 1355 O O . LEU A 1 176 ? -4.663 -12.536 0.011 1.00 94.06 176 LEU A O 1
ATOM 1359 N N . CYS A 1 177 ? -3.777 -10.523 0.474 1.00 93.12 177 CYS A N 1
ATOM 1360 C CA . CYS A 1 177 ? -3.701 -10.061 -0.912 1.00 93.12 177 CYS A CA 1
ATOM 1361 C C . CYS A 1 177 ? -2.781 -10.966 -1.739 1.00 93.12 177 CYS A C 1
ATOM 1363 O O . CYS A 1 177 ? -3.199 -11.468 -2.780 1.00 93.12 177 CYS A O 1
ATOM 1365 N N . PHE A 1 178 ? -1.572 -11.253 -1.247 1.00 90.94 178 PHE A N 1
ATOM 1366 C CA . PHE A 1 178 ? -0.628 -12.157 -1.911 1.00 90.94 178 PHE A CA 1
ATOM 1367 C C . PHE A 1 178 ? -1.140 -13.595 -1.958 1.00 90.94 178 PHE A C 1
ATOM 1369 O O . PHE A 1 178 ? -1.035 -14.255 -2.988 1.00 90.94 178 PHE A O 1
ATOM 1376 N N . PHE A 1 179 ? -1.741 -14.082 -0.871 1.00 92.38 179 PHE A N 1
ATOM 1377 C CA . PHE A 1 179 ? -2.289 -15.433 -0.833 1.00 92.38 179 PHE A CA 1
ATOM 1378 C C . PHE A 1 179 ? -3.442 -15.602 -1.832 1.00 92.38 179 PHE A C 1
ATOM 1380 O O . PHE A 1 179 ? -3.418 -16.508 -2.659 1.00 92.38 179 PHE A O 1
ATOM 1387 N N . ILE A 1 180 ? -4.442 -14.718 -1.799 1.00 90.81 180 ILE A N 1
ATOM 1388 C CA . ILE A 1 180 ? -5.640 -14.813 -2.647 1.00 90.81 180 ILE A CA 1
ATOM 1389 C C . ILE A 1 180 ? -5.319 -14.475 -4.107 1.00 90.81 180 ILE A C 1
ATOM 1391 O O . ILE A 1 180 ? -5.844 -15.130 -5.011 1.00 90.81 180 ILE A O 1
ATOM 1395 N N . GLY A 1 181 ? -4.464 -13.480 -4.349 1.00 88.12 181 GLY A N 1
ATOM 1396 C CA . GLY A 1 181 ? -4.016 -13.107 -5.688 1.00 88.12 181 GLY A CA 1
ATOM 1397 C C . GLY A 1 181 ? -3.150 -14.190 -6.345 1.00 88.12 181 GLY A C 1
ATOM 1398 O O . GLY A 1 181 ? -3.368 -14.509 -7.518 1.00 88.12 181 GLY A O 1
ATOM 1399 N N . GLY A 1 182 ? -2.272 -14.836 -5.567 1.00 87.94 182 GLY A N 1
ATOM 1400 C CA . GLY A 1 182 ? -1.409 -15.943 -5.996 1.00 87.94 182 GLY A CA 1
ATOM 1401 C C . GLY A 1 182 ? -2.099 -17.310 -6.096 1.00 87.94 182 GLY A C 1
ATOM 1402 O O . GLY A 1 182 ? -1.601 -18.209 -6.760 1.00 87.94 182 GLY A O 1
ATOM 1403 N N . MET A 1 183 ? -3.292 -17.506 -5.519 1.00 88.62 183 MET A N 1
ATOM 1404 C CA . MET A 1 183 ? -4.038 -18.769 -5.692 1.00 88.62 183 MET A CA 1
ATOM 1405 C C . MET A 1 183 ? -4.429 -19.054 -7.150 1.00 88.62 183 MET A C 1
ATOM 1407 O O . MET A 1 183 ? -4.672 -20.207 -7.506 1.00 88.62 183 MET A O 1
ATOM 1411 N N . LYS A 1 184 ? -4.553 -18.010 -7.978 1.00 82.06 184 LYS A N 1
ATOM 1412 C CA . LYS A 1 184 ? -4.945 -18.120 -9.392 1.00 82.06 184 LYS A CA 1
ATOM 1413 C C . LYS A 1 184 ? -3.778 -17.900 -10.358 1.00 82.06 184 LYS A C 1
ATOM 1415 O O . LYS A 1 184 ? -3.975 -18.104 -11.552 1.00 82.06 184 LYS A O 1
ATOM 1420 N N . ARG A 1 185 ? -2.619 -17.438 -9.874 1.00 80.00 185 ARG A N 1
ATOM 1421 C CA . ARG A 1 185 ? -1.535 -16.880 -10.697 1.00 80.00 185 ARG A CA 1
ATOM 1422 C C . ARG A 1 185 ? -0.179 -17.308 -10.161 1.00 80.00 185 ARG A C 1
ATOM 1424 O O . ARG A 1 185 ? 0.008 -17.357 -8.952 1.00 80.00 185 ARG A O 1
ATOM 1431 N N . GLU A 1 186 ? 0.758 -17.590 -11.059 1.00 77.06 186 GLU A N 1
ATOM 1432 C CA . GLU A 1 186 ? 2.127 -17.950 -10.670 1.00 77.06 186 GLU A CA 1
ATOM 1433 C C . GLU A 1 186 ? 2.899 -16.734 -10.145 1.00 77.06 186 GLU A C 1
ATOM 1435 O O . GLU A 1 186 ? 3.613 -16.843 -9.151 1.00 77.06 186 GLU A O 1
ATOM 1440 N N . GLU A 1 187 ? 2.696 -15.565 -10.759 1.00 77.06 187 GLU A N 1
ATOM 1441 C CA . GLU A 1 187 ? 3.350 -14.311 -10.389 1.00 77.06 187 GLU A CA 1
ATOM 1442 C C . GLU A 1 187 ? 2.366 -13.135 -10.473 1.00 77.06 187 GLU A C 1
ATOM 1444 O O . GLU A 1 187 ? 1.432 -13.137 -11.278 1.00 77.06 187 GLU A O 1
ATOM 1449 N N . GLN A 1 188 ? 2.581 -12.112 -9.641 1.00 78.00 188 GLN A N 1
ATOM 1450 C CA . GLN A 1 188 ? 1.879 -10.831 -9.720 1.00 78.00 188 GLN A CA 1
ATOM 1451 C C . GLN A 1 188 ? 2.903 -9.705 -9.726 1.00 78.00 188 GLN A C 1
ATOM 1453 O O . GLN A 1 188 ? 3.714 -9.591 -8.808 1.00 78.00 188 GLN A O 1
ATOM 1458 N N . LYS A 1 189 ? 2.856 -8.875 -10.767 1.00 78.25 189 LYS A N 1
ATOM 1459 C CA . LYS A 1 189 ? 3.746 -7.727 -10.921 1.00 78.25 189 LYS A CA 1
ATOM 1460 C C . LYS A 1 189 ? 3.084 -6.483 -10.334 1.00 78.25 189 LYS A C 1
ATOM 1462 O O . LYS A 1 189 ? 1.870 -6.316 -10.418 1.00 78.25 189 LYS A O 1
ATOM 1467 N N . PHE A 1 190 ? 3.889 -5.615 -9.740 1.00 83.81 190 PHE A N 1
ATOM 1468 C CA . PHE A 1 190 ? 3.475 -4.299 -9.269 1.00 83.81 190 PHE A CA 1
ATOM 1469 C C . PHE A 1 190 ? 4.613 -3.306 -9.495 1.00 83.81 190 PHE A C 1
ATOM 1471 O O . PHE A 1 190 ? 5.779 -3.683 -9.603 1.00 83.81 190 PHE A O 1
ATOM 1478 N N . HIS A 1 191 ? 4.272 -2.029 -9.598 1.00 80.81 191 HIS A N 1
ATOM 1479 C CA . HIS A 1 191 ? 5.220 -0.978 -9.909 1.00 80.81 191 HIS A CA 1
ATOM 1480 C C . HIS A 1 191 ? 6.036 -0.599 -8.666 1.00 80.81 191 HIS A C 1
ATOM 1482 O O . HIS A 1 191 ? 5.486 -0.343 -7.589 1.00 80.81 191 HIS A O 1
ATOM 1488 N N . SER A 1 192 ? 7.358 -0.492 -8.821 1.00 76.31 192 SER A N 1
ATOM 1489 C CA . SER A 1 192 ? 8.288 -0.126 -7.740 1.00 76.31 192 SER A CA 1
ATOM 1490 C C . SER A 1 192 ? 7.955 1.225 -7.097 1.00 76.31 192 SER A C 1
ATOM 1492 O O . SER A 1 192 ? 8.090 1.379 -5.886 1.00 76.31 192 SER A O 1
ATOM 1494 N N . ALA A 1 193 ? 7.410 2.177 -7.862 1.00 73.75 193 ALA A N 1
ATOM 1495 C CA . ALA A 1 193 ? 6.932 3.455 -7.320 1.00 73.75 193 ALA A CA 1
ATOM 1496 C C . ALA A 1 193 ? 5.844 3.315 -6.235 1.00 73.75 193 ALA A C 1
ATOM 1498 O O . ALA A 1 193 ? 5.722 4.200 -5.397 1.00 73.75 193 ALA A O 1
ATOM 1499 N N . ILE A 1 194 ? 5.059 2.232 -6.226 1.00 80.94 194 ILE A N 1
ATOM 1500 C CA . ILE A 1 194 ? 4.034 1.989 -5.198 1.00 80.94 194 ILE A CA 1
ATOM 1501 C C . ILE A 1 194 ? 4.619 1.147 -4.061 1.00 80.94 194 ILE A C 1
ATOM 1503 O O . ILE A 1 194 ? 4.438 1.485 -2.892 1.00 80.94 194 ILE A O 1
ATOM 1507 N N . GLY A 1 195 ? 5.357 0.084 -4.395 1.00 81.12 195 GLY A N 1
ATOM 1508 C CA . GLY A 1 195 ? 5.953 -0.820 -3.409 1.00 81.12 195 GLY A CA 1
ATOM 1509 C C . GLY A 1 195 ? 7.109 -0.195 -2.621 1.00 81.12 195 GLY A C 1
ATOM 1510 O O . GLY A 1 195 ? 7.052 -0.100 -1.396 1.00 81.12 195 GLY A O 1
ATOM 1511 N N . GLU A 1 196 ? 8.152 0.266 -3.312 1.00 80.25 196 GLU A N 1
ATOM 1512 C CA . GLU A 1 196 ? 9.401 0.733 -2.700 1.00 80.25 196 GLU A CA 1
ATOM 1513 C C . GLU A 1 196 ? 9.236 2.097 -2.022 1.00 80.25 196 GLU A C 1
ATOM 1515 O O . GLU A 1 196 ? 9.551 2.245 -0.838 1.00 80.25 196 GLU A O 1
ATOM 1520 N N . VAL A 1 197 ? 8.681 3.085 -2.735 1.00 80.50 197 VAL A N 1
ATOM 1521 C CA . VAL A 1 197 ? 8.432 4.420 -2.160 1.00 80.50 197 VAL A CA 1
ATOM 1522 C C . VAL A 1 197 ? 7.407 4.325 -1.031 1.00 80.50 197 VAL A C 1
ATOM 1524 O O . VAL A 1 197 ? 7.600 4.921 0.029 1.00 80.50 197 VAL A O 1
ATOM 1527 N N . GLY A 1 198 ? 6.352 3.528 -1.215 1.00 83.12 198 GLY A N 1
ATOM 1528 C CA . GLY A 1 198 ? 5.356 3.261 -0.184 1.00 83.12 198 GLY A CA 1
ATOM 1529 C C . GLY A 1 198 ? 5.955 2.626 1.074 1.00 83.12 198 GLY A C 1
ATOM 1530 O O . GLY A 1 198 ? 5.718 3.106 2.185 1.00 83.12 198 GLY A O 1
ATOM 1531 N N . GLY A 1 199 ? 6.795 1.600 0.908 1.00 85.50 199 GLY A N 1
ATOM 1532 C CA . GLY A 1 199 ? 7.515 0.954 2.006 1.00 85.50 199 GLY A CA 1
ATOM 1533 C C . GLY A 1 199 ? 8.439 1.916 2.761 1.00 85.50 199 GLY A C 1
ATOM 1534 O O . GLY A 1 199 ? 8.440 1.936 3.994 1.00 85.50 199 GLY A O 1
ATOM 1535 N N . ALA A 1 200 ? 9.171 2.772 2.041 1.00 85.94 200 ALA A N 1
ATOM 1536 C CA . ALA A 1 200 ? 10.023 3.796 2.645 1.00 85.94 200 ALA A CA 1
ATOM 1537 C C . ALA A 1 200 ? 9.211 4.846 3.426 1.00 85.94 200 ALA A C 1
ATOM 1539 O O . ALA A 1 200 ? 9.589 5.221 4.539 1.00 85.94 200 ALA A O 1
ATOM 1540 N N . LEU A 1 201 ? 8.070 5.290 2.889 1.00 87.88 201 LEU A N 1
ATOM 1541 C CA . LEU A 1 201 ? 7.182 6.243 3.559 1.00 87.88 201 LEU A CA 1
ATOM 1542 C C . LEU A 1 201 ? 6.591 5.672 4.852 1.00 87.88 201 LEU A C 1
ATOM 1544 O O . LEU A 1 201 ? 6.572 6.370 5.868 1.00 87.88 201 LEU A O 1
ATOM 1548 N N . ILE A 1 202 ? 6.166 4.404 4.852 1.00 89.56 202 ILE A N 1
ATOM 1549 C CA . ILE A 1 202 ? 5.685 3.735 6.069 1.00 89.56 202 ILE A CA 1
ATOM 1550 C C . ILE A 1 202 ? 6.800 3.640 7.113 1.00 89.56 202 ILE A C 1
ATOM 1552 O O . ILE A 1 202 ? 6.536 3.864 8.292 1.00 89.56 202 ILE A O 1
ATOM 1556 N N . LEU A 1 203 ? 8.040 3.348 6.708 1.00 89.62 203 LEU A N 1
ATOM 1557 C CA . LEU A 1 203 ? 9.177 3.315 7.630 1.00 89.62 203 LEU A CA 1
ATOM 1558 C C . LEU A 1 203 ? 9.403 4.673 8.295 1.00 89.62 203 LEU A C 1
ATOM 1560 O O . LEU A 1 203 ? 9.528 4.741 9.517 1.00 89.62 203 LEU A O 1
ATOM 1564 N N . VAL A 1 204 ? 9.386 5.760 7.522 1.00 89.69 204 VAL A N 1
ATOM 1565 C CA . VAL A 1 204 ? 9.507 7.119 8.070 1.00 89.69 204 VAL A CA 1
ATOM 1566 C C . VAL A 1 204 ? 8.341 7.441 9.009 1.00 89.69 204 VAL A C 1
ATOM 1568 O O . VAL A 1 204 ? 8.567 7.945 10.111 1.00 89.69 204 VAL A O 1
ATOM 1571 N N . ALA A 1 205 ? 7.106 7.112 8.620 1.00 89.00 205 ALA A N 1
ATOM 1572 C CA . ALA A 1 205 ? 5.926 7.359 9.443 1.00 89.00 205 ALA A CA 1
ATOM 1573 C C . ALA A 1 205 ? 5.972 6.556 10.756 1.00 89.00 205 ALA A C 1
ATOM 1575 O O . ALA A 1 205 ? 5.778 7.119 11.833 1.00 89.00 205 ALA A O 1
ATOM 1576 N N . GLY A 1 206 ? 6.296 5.262 10.692 1.00 88.75 206 GLY A N 1
ATOM 1577 C CA . GLY A 1 206 ? 6.419 4.387 11.858 1.00 88.75 206 GLY A CA 1
ATOM 1578 C C . GLY A 1 206 ? 7.510 4.842 12.827 1.00 88.75 206 GLY A C 1
ATOM 1579 O O . GLY A 1 206 ? 7.295 4.858 14.038 1.00 88.75 206 GLY A O 1
ATOM 1580 N N . MET A 1 207 ? 8.653 5.304 12.313 1.00 88.19 207 MET A N 1
ATOM 1581 C CA . MET A 1 207 ? 9.714 5.882 13.145 1.00 88.19 207 MET A CA 1
ATOM 1582 C C . MET A 1 207 ? 9.264 7.177 13.829 1.00 88.19 207 MET A C 1
ATOM 1584 O O . MET A 1 207 ? 9.519 7.360 15.020 1.00 88.19 207 MET A O 1
ATOM 1588 N N . ALA A 1 208 ? 8.555 8.056 13.113 1.00 87.75 208 ALA A N 1
ATOM 1589 C CA . ALA A 1 208 ? 8.008 9.286 13.686 1.00 87.75 208 ALA A CA 1
ATOM 1590 C C . ALA A 1 208 ? 6.966 9.007 14.785 1.00 87.75 208 ALA A C 1
ATOM 1592 O O . ALA A 1 208 ? 6.908 9.737 15.776 1.00 87.75 208 ALA A O 1
ATOM 1593 N N . LEU A 1 209 ? 6.182 7.934 14.637 1.00 89.00 209 LEU A N 1
ATOM 1594 C CA . LEU A 1 209 ? 5.192 7.493 15.619 1.00 89.00 209 LEU A CA 1
ATOM 1595 C C . LEU A 1 209 ? 5.831 6.945 16.904 1.00 89.00 209 LEU A C 1
ATOM 1597 O O . LEU A 1 209 ? 5.349 7.229 17.997 1.00 89.00 209 LEU A O 1
ATOM 1601 N N . ILE A 1 210 ? 6.907 6.163 16.782 1.00 88.19 210 ILE A N 1
ATOM 1602 C CA . ILE A 1 210 ? 7.543 5.466 17.913 1.00 88.19 210 ILE A CA 1
ATOM 1603 C C . ILE A 1 210 ? 8.502 6.373 18.693 1.00 88.19 210 ILE A C 1
ATOM 1605 O O . ILE A 1 210 ? 8.700 6.165 19.890 1.00 88.19 210 ILE A O 1
ATOM 1609 N N . LEU A 1 211 ? 9.084 7.393 18.053 1.00 86.62 211 LEU A N 1
ATOM 1610 C CA . LEU A 1 211 ? 10.096 8.256 18.669 1.00 86.62 211 LEU A CA 1
ATOM 1611 C C . LEU A 1 211 ? 9.668 8.864 20.027 1.00 86.62 211 LEU A C 1
ATOM 1613 O O . LEU A 1 211 ? 10.472 8.806 20.961 1.00 86.62 211 LEU A O 1
ATOM 1617 N N . PRO A 1 212 ? 8.431 9.380 20.208 1.00 86.19 212 PRO A N 1
ATOM 1618 C CA . PRO A 1 212 ? 7.956 9.842 21.514 1.00 86.19 212 PRO A CA 1
ATOM 1619 C C . PRO A 1 212 ? 7.917 8.733 22.567 1.00 86.19 212 PRO A C 1
ATOM 1621 O O . PRO A 1 212 ? 8.370 8.951 23.687 1.00 86.19 212 PRO A O 1
ATOM 1624 N N . SER A 1 213 ? 7.432 7.537 22.213 1.00 85.62 213 SER A N 1
ATOM 1625 C CA . SER A 1 213 ? 7.413 6.382 23.120 1.00 85.62 213 SER A CA 1
ATOM 1626 C C . SER A 1 213 ? 8.831 5.987 23.541 1.00 85.62 213 SER A C 1
ATOM 1628 O O . SER A 1 213 ? 9.089 5.810 24.730 1.00 85.62 213 SER A O 1
ATOM 1630 N N . ALA A 1 214 ? 9.780 5.911 22.602 1.00 84.88 214 ALA A N 1
ATOM 1631 C CA . ALA A 1 214 ? 11.174 5.595 22.917 1.00 84.88 214 ALA A CA 1
ATOM 1632 C C . ALA A 1 214 ? 11.791 6.631 23.874 1.00 84.88 214 ALA A C 1
ATOM 1634 O O . ALA A 1 214 ? 12.442 6.271 24.855 1.00 84.88 214 ALA A O 1
ATOM 1635 N N . TYR A 1 215 ? 11.535 7.919 23.636 1.00 82.62 215 TYR A N 1
ATOM 1636 C CA . TYR A 1 215 ? 11.980 8.995 24.520 1.00 82.62 215 TYR A CA 1
ATOM 1637 C C . TYR A 1 215 ? 11.394 8.868 25.936 1.00 82.62 215 TYR A C 1
ATOM 1639 O O . TYR A 1 215 ? 12.142 8.893 26.910 1.00 82.62 215 TYR A O 1
ATOM 1647 N N . ILE A 1 216 ? 10.077 8.668 26.057 1.00 78.50 216 ILE A N 1
ATOM 1648 C CA . ILE A 1 216 ? 9.390 8.539 27.353 1.00 78.50 216 ILE A CA 1
ATOM 1649 C C . ILE A 1 216 ? 9.922 7.333 28.141 1.00 78.50 216 ILE A C 1
ATOM 1651 O O . ILE A 1 216 ? 10.291 7.481 29.304 1.00 78.50 216 ILE A O 1
ATOM 1655 N N . ASN A 1 217 ? 10.025 6.163 27.502 1.00 77.88 217 ASN A N 1
ATOM 1656 C CA . ASN A 1 217 ? 10.481 4.936 28.160 1.00 77.88 217 ASN A CA 1
ATOM 1657 C C . ASN A 1 217 ? 11.950 5.028 28.618 1.00 77.88 217 ASN A C 1
ATOM 1659 O O . ASN A 1 217 ? 12.287 4.574 29.705 1.00 77.88 217 ASN A O 1
ATOM 1663 N N . THR A 1 218 ? 12.832 5.652 27.830 1.00 79.56 218 THR A N 1
ATOM 1664 C CA . THR A 1 218 ? 14.253 5.789 28.213 1.00 79.56 218 THR A CA 1
ATOM 1665 C C . THR A 1 218 ? 14.482 6.747 29.381 1.00 79.56 218 THR A C 1
ATOM 1667 O O . THR A 1 218 ? 15.391 6.525 30.179 1.00 79.56 218 THR A O 1
ATOM 1670 N N . LEU A 1 219 ? 13.672 7.801 29.510 1.00 72.00 219 LEU A N 1
ATOM 1671 C CA . LEU A 1 219 ? 13.807 8.756 30.610 1.00 72.00 219 LEU A CA 1
ATOM 1672 C C . LEU A 1 219 ? 13.262 8.228 31.936 1.00 72.00 219 LEU A C 1
ATOM 1674 O O . LEU A 1 219 ? 13.823 8.570 32.977 1.00 72.00 219 LEU A O 1
ATOM 1678 N N . GLN A 1 220 ? 12.227 7.384 31.900 1.00 66.06 220 GLN A N 1
ATOM 1679 C CA . GLN A 1 220 ? 11.690 6.719 33.093 1.00 66.06 220 GLN A CA 1
ATOM 1680 C C . GLN A 1 220 ? 12.733 5.820 33.783 1.00 66.06 220 GLN A C 1
ATOM 1682 O O . GLN A 1 220 ? 12.739 5.733 35.009 1.00 66.06 220 GLN A O 1
ATOM 1687 N N . ASP A 1 221 ? 13.648 5.215 33.017 1.00 60.69 221 ASP A N 1
ATOM 1688 C CA . ASP A 1 221 ? 14.675 4.295 33.531 1.00 60.69 221 ASP A CA 1
ATOM 1689 C C . ASP A 1 221 ? 15.943 4.987 34.072 1.00 60.69 221 ASP A C 1
ATOM 1691 O O . ASP A 1 221 ? 16.780 4.342 34.710 1.00 60.69 221 ASP A O 1
ATOM 1695 N N . THR A 1 222 ? 16.128 6.294 33.849 1.00 57.06 222 THR A N 1
ATOM 1696 C CA . THR A 1 222 ? 17.337 7.001 34.310 1.00 57.06 222 THR A CA 1
ATOM 1697 C C . THR A 1 222 ? 17.141 7.713 35.651 1.00 57.06 222 THR A C 1
ATOM 1699 O O . THR A 1 222 ? 16.263 8.555 35.807 1.00 57.06 222 THR A O 1
ATOM 1702 N N . GLU A 1 223 ? 18.067 7.484 36.591 1.00 50.97 223 GLU A N 1
ATOM 1703 C CA . GLU A 1 223 ? 18.211 8.166 37.901 1.00 50.97 223 GLU A CA 1
ATOM 1704 C C . GLU A 1 223 ? 18.374 9.709 37.793 1.00 50.97 223 GLU A C 1
ATOM 1706 O O . GLU A 1 223 ? 18.406 10.422 38.793 1.00 50.97 223 GLU A O 1
ATOM 1711 N N . TYR A 1 224 ? 18.441 10.245 36.566 1.00 51.56 224 TYR A N 1
ATOM 1712 C CA . TYR A 1 224 ? 18.430 11.671 36.219 1.00 51.56 224 TYR A CA 1
ATOM 1713 C C . TYR A 1 224 ? 17.029 12.291 36.140 1.00 51.56 224 TYR A C 1
ATOM 1715 O O . TYR A 1 224 ? 16.899 13.478 35.819 1.00 51.56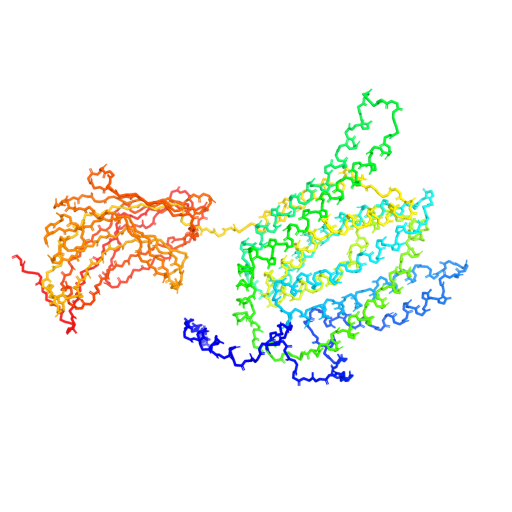 224 TYR A O 1
ATOM 1723 N N . GLY A 1 225 ? 15.988 11.511 36.427 1.00 49.44 225 GLY A N 1
ATOM 1724 C CA . GLY A 1 225 ? 14.618 11.976 36.428 1.00 49.44 225 GLY A CA 1
ATOM 1725 C C . GLY A 1 225 ? 14.343 13.011 37.517 1.00 49.44 225 GLY A C 1
ATOM 1726 O O . GLY A 1 225 ? 14.010 12.673 38.650 1.00 49.44 225 GLY A O 1
ATOM 1727 N N . GLY A 1 226 ? 14.515 14.291 37.180 1.00 48.75 226 GLY A N 1
ATOM 1728 C CA . GLY A 1 226 ? 14.174 15.410 38.052 1.00 48.75 226 GLY A CA 1
ATOM 1729 C C . GLY A 1 226 ? 12.720 15.337 38.527 1.00 48.75 226 GLY A C 1
ATOM 1730 O O . GLY A 1 226 ? 11.882 14.696 37.907 1.00 48.75 226 GLY A O 1
ATOM 1731 N N . THR A 1 227 ? 12.422 16.031 39.623 1.00 50.72 227 THR A N 1
ATOM 1732 C CA . THR A 1 227 ? 11.128 16.094 40.334 1.00 50.72 227 THR A CA 1
ATOM 1733 C C . THR A 1 227 ? 9.968 16.726 39.529 1.00 50.72 227 THR A C 1
ATOM 1735 O O . THR A 1 227 ? 9.126 17.414 40.106 1.00 50.72 227 THR A O 1
ATOM 1738 N N . GLY A 1 228 ? 9.972 16.602 38.202 1.00 56.66 228 GLY A N 1
ATOM 1739 C CA . GLY A 1 228 ? 8.933 17.064 37.290 1.00 56.66 228 GLY A CA 1
ATOM 1740 C C . GLY A 1 228 ? 7.850 16.009 37.064 1.00 56.66 228 GLY A C 1
ATOM 1741 O O . GLY A 1 228 ? 8.053 14.819 37.291 1.00 56.66 228 GLY A O 1
ATOM 1742 N N . ASP A 1 229 ? 6.686 16.474 36.625 1.00 64.62 229 ASP A N 1
ATOM 1743 C CA . ASP A 1 229 ? 5.539 15.643 36.270 1.00 64.62 229 ASP A CA 1
ATOM 1744 C C . ASP A 1 229 ? 5.759 15.032 34.871 1.00 64.62 229 ASP A C 1
ATOM 1746 O O . ASP A 1 229 ? 5.488 15.665 33.847 1.00 64.62 229 ASP A O 1
ATOM 1750 N N . PHE A 1 230 ? 6.342 13.830 34.834 1.00 68.56 230 PHE A N 1
ATOM 1751 C CA . PHE A 1 230 ? 6.718 13.117 33.605 1.00 68.56 230 PHE A CA 1
ATOM 1752 C C . PHE A 1 230 ? 5.556 12.934 32.624 1.00 68.56 230 PHE A C 1
ATOM 1754 O O . PHE A 1 230 ? 5.765 12.998 31.410 1.00 68.56 230 PHE A O 1
ATOM 1761 N N . ASP A 1 231 ? 4.339 12.759 33.135 1.00 67.25 231 ASP A N 1
ATOM 1762 C CA . ASP A 1 231 ? 3.149 12.545 32.314 1.00 67.25 231 ASP A CA 1
ATOM 1763 C C . ASP A 1 231 ? 2.777 13.819 31.541 1.00 67.25 231 ASP A C 1
ATOM 1765 O O . ASP A 1 231 ? 2.449 13.764 30.351 1.00 67.25 231 ASP A O 1
ATOM 1769 N N . LEU A 1 232 ? 2.926 14.996 32.162 1.00 72.06 232 LEU A N 1
ATOM 1770 C CA . LEU A 1 232 ? 2.704 16.283 31.495 1.00 72.06 232 LEU A CA 1
ATOM 1771 C C . LEU A 1 232 ? 3.717 16.546 30.377 1.00 72.06 232 LEU A C 1
ATOM 1773 O O . LEU A 1 232 ? 3.349 17.094 29.331 1.00 72.06 232 LEU A O 1
ATOM 1777 N N . ASP A 1 233 ? 4.977 16.163 30.568 1.00 78.12 233 ASP A N 1
ATOM 1778 C CA . ASP A 1 233 ? 6.003 16.332 29.539 1.00 78.12 233 ASP A CA 1
ATOM 1779 C C . ASP A 1 233 ? 5.827 15.319 28.395 1.00 78.12 233 ASP A C 1
ATOM 1781 O O . ASP A 1 233 ? 5.898 15.705 27.224 1.00 78.12 233 ASP A O 1
ATOM 1785 N N . ALA A 1 234 ? 5.447 14.072 28.696 1.00 78.88 234 ALA A N 1
ATOM 1786 C CA . ALA A 1 234 ? 5.054 13.072 27.700 1.00 78.88 234 ALA A CA 1
ATOM 1787 C C . ALA A 1 234 ? 3.864 13.535 26.837 1.00 78.88 234 ALA A C 1
ATOM 1789 O O . ALA A 1 234 ? 3.874 13.395 25.606 1.00 78.88 234 ALA A O 1
ATOM 1790 N N . LEU A 1 235 ? 2.850 14.147 27.458 1.00 85.81 235 LEU A N 1
ATOM 1791 C CA . LEU A 1 235 ? 1.683 14.708 26.771 1.00 85.81 235 LEU A CA 1
ATOM 1792 C C . LEU A 1 235 ? 2.050 15.880 25.861 1.00 85.81 235 LEU A C 1
ATOM 1794 O O . LEU A 1 235 ? 1.569 15.960 24.729 1.00 85.81 235 LEU A O 1
ATOM 1798 N N . ARG A 1 236 ? 2.909 16.795 26.322 1.00 88.31 236 ARG A N 1
ATOM 1799 C CA . ARG A 1 236 ? 3.378 17.936 25.515 1.00 88.31 236 ARG A CA 1
ATOM 1800 C C . ARG A 1 236 ? 4.146 17.478 24.285 1.00 88.31 236 ARG A C 1
ATOM 1802 O O . ARG A 1 236 ? 3.886 17.986 23.195 1.00 88.31 236 ARG A O 1
ATOM 1809 N N . ILE A 1 237 ? 5.041 16.506 24.452 1.00 89.19 237 ILE A N 1
ATOM 1810 C CA . ILE A 1 237 ? 5.804 15.923 23.345 1.00 89.19 237 ILE A CA 1
ATOM 1811 C C . ILE A 1 237 ? 4.853 15.244 22.362 1.00 89.19 237 ILE A C 1
ATOM 1813 O O . ILE A 1 237 ? 4.909 15.533 21.172 1.00 89.19 237 ILE A O 1
ATOM 1817 N N . SER A 1 238 ? 3.913 14.432 22.854 1.00 91.31 238 SER A N 1
ATOM 1818 C CA . SER A 1 238 ? 2.927 13.742 22.012 1.00 91.31 238 SER A CA 1
ATOM 1819 C C . SER A 1 238 ? 2.068 14.715 21.196 1.00 91.31 238 SER A C 1
ATOM 1821 O O . SER A 1 238 ? 1.875 14.515 19.998 1.00 91.31 238 SER A O 1
ATOM 1823 N N . ARG A 1 239 ? 1.600 15.811 21.810 1.00 93.12 239 ARG A N 1
ATOM 1824 C CA . ARG A 1 239 ? 0.848 16.875 21.121 1.00 93.12 239 ARG A CA 1
ATOM 1825 C C . ARG A 1 239 ? 1.710 17.604 20.086 1.00 93.12 239 ARG A C 1
ATOM 1827 O O . ARG A 1 239 ? 1.227 17.891 18.995 1.00 93.12 239 ARG A O 1
ATOM 1834 N N . GLY A 1 240 ? 2.978 17.879 20.397 1.00 92.62 240 GLY A N 1
ATOM 1835 C CA . GLY A 1 240 ? 3.934 18.460 19.449 1.00 92.62 240 GLY A CA 1
ATOM 1836 C C . GLY A 1 240 ? 4.167 17.558 18.234 1.00 92.62 240 GLY A C 1
ATOM 1837 O O . GLY A 1 240 ? 4.063 18.014 17.096 1.00 92.62 240 GLY A O 1
ATOM 1838 N N . THR A 1 241 ? 4.389 16.263 18.466 1.00 92.38 241 THR A N 1
ATOM 1839 C CA . THR A 1 241 ? 4.537 15.264 17.402 1.00 92.38 241 THR A CA 1
ATOM 1840 C C . THR A 1 241 ? 3.268 15.142 16.560 1.00 92.38 241 THR A C 1
ATOM 1842 O O . THR A 1 241 ? 3.371 15.067 15.339 1.00 92.38 241 THR A O 1
ATOM 1845 N N . ALA A 1 242 ? 2.075 15.214 17.160 1.00 94.44 242 ALA A N 1
ATOM 1846 C CA . ALA A 1 242 ? 0.809 15.203 16.424 1.00 94.44 242 ALA A CA 1
ATOM 1847 C C . ALA A 1 242 ? 0.714 16.340 15.385 1.00 94.44 242 ALA A C 1
ATOM 1849 O O . ALA A 1 242 ? 0.301 16.098 14.251 1.00 94.44 242 ALA A O 1
ATOM 1850 N N . PHE A 1 243 ? 1.154 17.560 15.721 1.00 95.12 243 PHE A N 1
ATOM 1851 C CA . PHE A 1 243 ? 1.219 18.663 14.751 1.00 95.12 243 PHE A CA 1
ATOM 1852 C C . PHE A 1 243 ? 2.190 18.377 13.600 1.00 95.12 243 PHE A C 1
ATOM 1854 O O . PHE A 1 243 ? 1.860 18.645 12.445 1.00 95.12 243 PHE A O 1
ATOM 1861 N N . ILE A 1 244 ? 3.371 17.828 13.901 1.00 93.94 244 ILE A N 1
ATOM 1862 C CA . ILE A 1 244 ? 4.388 17.495 12.891 1.00 93.94 244 ILE A CA 1
ATOM 1863 C C . ILE A 1 244 ? 3.880 16.397 11.952 1.00 93.94 244 ILE A C 1
ATOM 1865 O O . ILE A 1 244 ? 4.027 16.518 10.735 1.00 93.94 244 ILE A O 1
ATOM 1869 N N . LEU A 1 245 ? 3.257 15.352 12.498 1.00 94.25 245 LEU A N 1
ATOM 1870 C CA . LEU A 1 245 ? 2.659 14.260 11.729 1.00 94.25 245 LEU A CA 1
ATOM 1871 C C . LEU A 1 245 ? 1.564 14.779 10.792 1.00 94.25 245 LEU A C 1
ATOM 1873 O O . LEU A 1 245 ? 1.607 14.495 9.597 1.00 94.25 245 LEU A O 1
ATOM 1877 N N . LEU A 1 246 ? 0.657 15.622 11.298 1.00 94.94 246 LEU A N 1
ATOM 1878 C CA . LEU A 1 246 ? -0.412 16.198 10.483 1.00 94.94 246 LEU A CA 1
ATOM 1879 C C . LEU A 1 246 ? 0.133 17.120 9.380 1.00 94.94 246 LEU A C 1
ATOM 1881 O O . LEU A 1 246 ? -0.336 17.068 8.245 1.00 94.94 246 LEU A O 1
ATOM 1885 N N . ALA A 1 247 ? 1.142 17.942 9.679 1.00 95.12 247 ALA A N 1
ATOM 1886 C CA . ALA A 1 247 ? 1.802 18.773 8.671 1.00 95.12 247 ALA A CA 1
ATOM 1887 C C . ALA A 1 247 ? 2.497 17.918 7.598 1.00 95.12 247 ALA A C 1
ATOM 1889 O O . ALA A 1 247 ? 2.379 18.202 6.406 1.00 95.12 247 ALA A O 1
ATOM 1890 N N . SER A 1 248 ? 3.161 16.836 8.010 1.00 93.00 248 SER A N 1
ATOM 1891 C CA . SER A 1 248 ? 3.800 15.878 7.101 1.00 93.00 248 SER A CA 1
ATOM 1892 C C . SER A 1 248 ? 2.772 15.185 6.205 1.00 93.00 248 SER A C 1
ATOM 1894 O O . SER A 1 248 ? 3.015 15.030 5.011 1.00 93.00 248 SER A O 1
ATOM 1896 N N . TYR A 1 249 ? 1.590 14.856 6.737 1.00 93.44 249 TYR A N 1
ATOM 1897 C CA . TYR A 1 249 ? 0.485 14.318 5.946 1.00 93.44 249 TYR A CA 1
ATOM 1898 C C . TYR A 1 249 ? -0.013 15.308 4.884 1.00 93.44 249 TYR A C 1
ATOM 1900 O O . TYR A 1 249 ? -0.270 14.916 3.749 1.00 93.44 249 TYR A O 1
ATOM 1908 N N . MET A 1 250 ? -0.099 16.605 5.204 1.00 93.44 250 MET A N 1
ATOM 1909 C CA . MET A 1 250 ? -0.480 17.629 4.219 1.00 93.44 250 MET A CA 1
ATOM 1910 C C . MET A 1 250 ? 0.553 17.756 3.091 1.00 93.44 250 MET A C 1
ATOM 1912 O O . MET A 1 250 ? 0.177 17.901 1.928 1.00 93.44 250 MET A O 1
ATOM 1916 N N . VAL A 1 251 ? 1.847 17.651 3.412 1.00 92.50 251 VAL A N 1
ATOM 1917 C CA . VAL A 1 251 ? 2.921 17.610 2.405 1.00 92.50 251 VAL A CA 1
ATOM 1918 C C . VAL A 1 251 ? 2.824 16.343 1.552 1.00 92.50 251 VAL A C 1
ATOM 1920 O O . VAL A 1 251 ? 2.939 16.424 0.331 1.00 92.50 251 VAL A O 1
ATOM 1923 N N . TYR A 1 252 ? 2.553 15.190 2.167 1.00 89.06 252 TYR A N 1
ATOM 1924 C CA . TYR A 1 252 ? 2.319 13.926 1.466 1.00 89.06 252 TYR A CA 1
ATOM 1925 C C . TYR A 1 252 ? 1.132 14.016 0.493 1.00 89.06 252 TYR A C 1
ATOM 1927 O O . TYR A 1 252 ? 1.266 13.644 -0.673 1.00 89.06 252 TYR A O 1
ATOM 1935 N N . LEU A 1 253 ? 0.002 14.590 0.921 1.00 89.75 253 LEU A N 1
ATOM 1936 C CA . LEU A 1 253 ? -1.151 14.821 0.048 1.00 89.75 253 LEU A CA 1
ATOM 1937 C C . LEU A 1 253 ? -0.809 15.745 -1.122 1.00 89.75 253 LEU A C 1
ATOM 1939 O O . LEU A 1 253 ? -1.208 15.475 -2.255 1.00 89.75 253 LEU A O 1
ATOM 1943 N N . TRP A 1 254 ? -0.055 16.817 -0.874 1.00 88.94 254 TRP A N 1
ATOM 1944 C CA . TRP A 1 254 ? 0.391 17.719 -1.935 1.00 88.94 254 TRP A CA 1
ATOM 1945 C C . TRP A 1 254 ? 1.305 17.008 -2.943 1.00 88.94 254 TRP A C 1
ATOM 1947 O O . TRP A 1 254 ? 1.130 17.152 -4.153 1.00 88.94 254 TRP A O 1
ATOM 1957 N N . TYR A 1 255 ? 2.236 16.186 -2.459 1.00 84.75 255 TYR A N 1
ATOM 1958 C CA . TYR A 1 255 ? 3.129 15.396 -3.302 1.00 84.75 255 TYR A CA 1
ATOM 1959 C C . TYR A 1 255 ? 2.359 14.417 -4.203 1.00 84.75 255 TYR A C 1
ATOM 1961 O O . TYR A 1 255 ? 2.615 14.380 -5.408 1.00 84.75 255 TYR A O 1
ATOM 1969 N N . GLN A 1 256 ? 1.383 13.684 -3.652 1.00 82.94 256 GLN A N 1
ATOM 1970 C CA . GLN A 1 256 ? 0.578 12.732 -4.426 1.00 82.94 256 GLN A CA 1
ATOM 1971 C C . GLN A 1 256 ? -0.365 13.406 -5.426 1.00 82.94 256 GLN A C 1
ATOM 1973 O O . GLN A 1 256 ? -0.502 12.947 -6.556 1.00 82.94 256 GLN A O 1
ATOM 1978 N N . THR A 1 257 ? -1.023 14.494 -5.027 1.00 82.75 257 THR A N 1
ATOM 1979 C CA . THR A 1 257 ? -2.049 15.134 -5.866 1.00 82.75 257 THR A CA 1
ATOM 1980 C C . THR A 1 257 ? -1.485 16.093 -6.906 1.00 82.75 257 THR A C 1
ATOM 1982 O O . THR A 1 257 ? -2.168 16.361 -7.893 1.00 82.75 257 THR A O 1
ATOM 1985 N N . ASN A 1 258 ? -0.266 16.606 -6.715 1.00 80.75 258 ASN A N 1
ATOM 1986 C CA . ASN A 1 258 ? 0.323 17.608 -7.598 1.00 80.75 258 ASN A CA 1
ATOM 1987 C C . ASN A 1 258 ? 1.633 17.126 -8.234 1.00 80.75 258 ASN A C 1
ATOM 1989 O O . ASN A 1 258 ? 1.678 16.908 -9.440 1.00 80.75 258 ASN A O 1
ATOM 1993 N N . SER A 1 259 ? 2.688 16.928 -7.440 1.00 73.06 259 SER A N 1
ATOM 1994 C CA . SER A 1 259 ? 4.053 16.768 -7.966 1.00 73.06 259 SER A CA 1
ATOM 1995 C C . SER A 1 259 ? 4.305 15.435 -8.672 1.00 73.06 259 SER A C 1
ATOM 1997 O O . SER A 1 259 ? 4.973 15.419 -9.694 1.00 73.06 259 SER A O 1
ATOM 1999 N N . HIS A 1 260 ? 3.786 14.322 -8.145 1.00 69.56 260 HIS A N 1
ATOM 2000 C CA . HIS A 1 260 ? 3.971 12.978 -8.728 1.00 69.56 260 HIS A CA 1
ATOM 2001 C C . HIS A 1 260 ? 2.672 12.408 -9.297 1.00 69.56 260 HIS A C 1
ATOM 2003 O O . HIS A 1 260 ? 2.539 11.207 -9.518 1.00 69.56 260 HIS A O 1
ATOM 2009 N N . ARG A 1 261 ? 1.703 13.291 -9.553 1.00 74.12 261 ARG A N 1
ATOM 2010 C CA . ARG A 1 261 ? 0.375 12.931 -10.042 1.00 74.12 261 ARG A CA 1
ATOM 2011 C C . ARG A 1 261 ? 0.436 12.098 -11.327 1.00 74.12 261 ARG A C 1
ATOM 2013 O O . ARG A 1 261 ? -0.316 11.135 -11.420 1.00 74.12 261 ARG A O 1
ATOM 2020 N N . SER A 1 262 ? 1.313 12.461 -12.274 1.00 69.00 262 SER A N 1
ATOM 2021 C CA . SER A 1 262 ? 1.458 11.740 -13.552 1.00 69.00 262 SER A CA 1
ATOM 2022 C C . SER A 1 262 ? 1.868 10.295 -13.305 1.00 69.00 262 SER A C 1
ATOM 2024 O O . SER A 1 262 ? 1.102 9.399 -13.621 1.00 69.00 262 SER A O 1
ATOM 2026 N N . LEU A 1 263 ? 2.977 10.081 -12.587 1.00 72.75 263 LEU A N 1
ATOM 2027 C CA . LEU A 1 263 ? 3.520 8.749 -12.318 1.00 72.75 263 LEU A CA 1
ATOM 2028 C C . LEU A 1 263 ? 2.475 7.788 -11.730 1.00 72.75 263 LEU A C 1
ATOM 2030 O O . LEU A 1 263 ? 2.297 6.684 -12.231 1.00 72.75 263 LEU A O 1
ATOM 2034 N N . TYR A 1 264 ? 1.759 8.204 -10.681 1.00 74.94 264 TYR A N 1
ATOM 2035 C CA . TYR A 1 264 ? 0.716 7.360 -10.088 1.00 74.94 264 TYR A CA 1
ATOM 2036 C C . TYR A 1 264 ? -0.473 7.173 -11.037 1.00 74.94 264 TYR A C 1
ATOM 2038 O O . TYR A 1 264 ? -0.992 6.066 -11.156 1.00 74.94 264 TYR A O 1
ATOM 2046 N N . SER A 1 265 ? -0.910 8.234 -11.721 1.00 77.62 265 SER A N 1
ATOM 2047 C CA . SER A 1 265 ? -2.020 8.152 -12.674 1.00 77.62 265 SER A CA 1
ATOM 2048 C C . SER A 1 265 ? -1.731 7.182 -13.812 1.00 77.62 265 SER A C 1
ATOM 2050 O O . SER A 1 265 ? -2.630 6.436 -14.187 1.00 77.62 265 SER A O 1
ATOM 2052 N N . ASP A 1 266 ? -0.509 7.181 -14.336 1.00 75.88 266 ASP A N 1
ATOM 2053 C CA . ASP A 1 266 ? -0.098 6.351 -15.466 1.00 75.88 266 ASP A CA 1
ATOM 2054 C C . ASP A 1 266 ? -0.078 4.872 -15.061 1.00 75.88 266 ASP A C 1
ATOM 2056 O O . ASP A 1 266 ? -0.673 4.038 -15.743 1.00 75.88 266 ASP A O 1
ATOM 2060 N N . VAL A 1 267 ? 0.468 4.561 -13.878 1.00 79.62 267 VAL A N 1
ATOM 2061 C CA . VAL A 1 267 ? 0.450 3.201 -13.308 1.00 79.62 267 VAL A CA 1
ATOM 2062 C C . VAL A 1 267 ? -0.981 2.691 -13.102 1.00 79.62 267 VAL A C 1
ATOM 2064 O O . VAL A 1 267 ? -1.304 1.573 -13.498 1.00 79.62 267 VAL A O 1
ATOM 2067 N N . PHE A 1 268 ? -1.866 3.499 -12.512 1.00 82.31 268 PHE A N 1
ATOM 2068 C CA . PHE A 1 268 ? -3.249 3.076 -12.267 1.00 82.31 268 PHE A CA 1
ATOM 2069 C C . PHE A 1 268 ? -4.080 2.980 -13.551 1.00 82.31 268 PHE A C 1
ATOM 2071 O O . PHE A 1 268 ? -4.892 2.068 -13.678 1.00 82.31 268 PHE A O 1
ATOM 2078 N N . ASN A 1 269 ? -3.887 3.890 -14.511 1.00 78.38 269 ASN A N 1
ATOM 2079 C CA . ASN A 1 269 ? -4.556 3.821 -15.812 1.00 78.38 269 ASN A CA 1
ATOM 2080 C C . ASN A 1 269 ? -4.155 2.563 -16.578 1.00 78.38 269 ASN A C 1
ATOM 2082 O O . ASN A 1 269 ? -5.018 1.898 -17.148 1.00 78.38 269 ASN A O 1
ATOM 2086 N N . HIS A 1 270 ? -2.869 2.216 -16.551 1.00 73.00 270 HIS A N 1
ATOM 2087 C CA . HIS A 1 270 ? -2.369 1.001 -17.175 1.00 73.00 270 HIS A CA 1
ATOM 2088 C C . HIS A 1 270 ? -3.060 -0.248 -16.604 1.00 73.00 270 HIS A C 1
ATOM 2090 O O . HIS A 1 270 ? -3.618 -1.039 -17.361 1.00 73.00 270 HIS A O 1
ATOM 2096 N N . ASP A 1 271 ? -3.129 -0.379 -15.276 1.00 75.56 271 ASP A N 1
ATOM 2097 C CA . ASP A 1 271 ? -3.822 -1.494 -14.613 1.00 75.56 271 ASP A CA 1
ATOM 2098 C C . ASP A 1 271 ? -5.326 -1.564 -14.938 1.00 75.56 271 ASP A C 1
ATOM 2100 O O . ASP A 1 271 ? -5.914 -2.647 -14.924 1.00 75.56 271 ASP A O 1
ATOM 2104 N N . LEU A 1 272 ? -5.966 -0.424 -15.227 1.00 72.81 272 LEU A N 1
ATOM 2105 C CA . LEU A 1 272 ? -7.380 -0.371 -15.606 1.00 72.81 272 LEU A CA 1
ATOM 2106 C C . LEU A 1 272 ? -7.624 -0.759 -17.067 1.00 72.81 272 LEU A C 1
ATOM 2108 O O . LEU A 1 272 ? -8.669 -1.344 -17.345 1.00 72.81 272 LEU A O 1
ATOM 2112 N N . ILE A 1 273 ? -6.716 -0.415 -17.986 1.00 67.88 273 ILE A N 1
ATOM 2113 C CA . ILE A 1 273 ? -6.877 -0.609 -19.439 1.00 67.88 273 ILE A CA 1
ATOM 2114 C C . ILE A 1 273 ? -6.338 -1.973 -19.884 1.00 67.88 273 ILE A C 1
ATOM 2116 O O . ILE A 1 273 ? -7.013 -2.692 -20.610 1.00 67.88 273 ILE A O 1
ATOM 2120 N N . VAL A 1 274 ? -5.143 -2.339 -19.420 1.00 60.34 274 VAL A N 1
ATOM 2121 C CA . VAL A 1 274 ? -4.410 -3.550 -19.840 1.00 60.34 274 VAL A CA 1
ATOM 2122 C C . VAL A 1 274 ? -4.657 -4.718 -18.871 1.00 60.34 274 VAL A C 1
ATOM 2124 O O . VAL A 1 274 ? -4.190 -5.836 -19.068 1.00 60.34 274 VAL A O 1
ATOM 2127 N N . GLY A 1 275 ? -5.412 -4.488 -17.794 1.00 62.59 275 GLY A N 1
ATOM 2128 C CA . GLY A 1 275 ? -5.701 -5.510 -16.796 1.00 62.59 275 GLY A CA 1
ATOM 2129 C C . GLY A 1 275 ? -6.449 -6.717 -17.375 1.00 62.59 275 GLY A C 1
ATOM 2130 O O . GLY A 1 275 ? -7.405 -6.572 -18.130 1.00 62.59 275 GLY A O 1
ATOM 2131 N N . GLU A 1 276 ? -6.095 -7.918 -16.905 1.00 61.94 276 GLU A N 1
ATOM 2132 C CA . GLU A 1 276 ? -6.685 -9.228 -17.270 1.00 61.94 276 GLU A CA 1
ATOM 2133 C C . GLU A 1 276 ? -8.234 -9.277 -17.175 1.00 61.94 276 GLU A C 1
ATOM 2135 O O . GLU A 1 276 ? -8.885 -10.177 -17.703 1.00 61.94 276 GLU A O 1
ATOM 2140 N N . ASN A 1 277 ? -8.849 -8.322 -16.468 1.00 65.69 277 ASN A N 1
ATOM 2141 C CA . ASN A 1 277 ? -10.294 -8.201 -16.283 1.00 65.69 277 ASN A CA 1
ATOM 2142 C C . ASN A 1 277 ? -10.889 -6.893 -16.848 1.00 65.69 277 ASN A C 1
ATOM 2144 O O . ASN A 1 277 ? -11.992 -6.529 -16.436 1.00 65.69 277 ASN A O 1
ATOM 2148 N N . HIS A 1 278 ? -10.211 -6.203 -17.776 1.00 66.12 278 HIS A N 1
ATOM 2149 C CA . HIS A 1 278 ? -10.696 -4.955 -18.385 1.00 66.12 278 HIS A CA 1
ATOM 2150 C C . HIS A 1 278 ? -12.121 -5.097 -18.940 1.00 66.12 278 HIS A C 1
ATOM 2152 O O . HIS A 1 278 ? -13.023 -4.370 -18.523 1.00 66.12 278 HIS A O 1
ATOM 2158 N N . ASP A 1 279 ? -12.364 -6.113 -19.772 1.00 62.31 279 ASP A N 1
ATOM 2159 C CA . ASP A 1 279 ? -13.679 -6.357 -20.381 1.00 62.31 279 ASP A CA 1
ATOM 2160 C C . ASP A 1 279 ? -14.788 -6.546 -19.337 1.00 62.31 279 ASP A C 1
ATOM 2162 O O . ASP A 1 279 ? -15.899 -6.036 -19.481 1.00 62.31 279 ASP A O 1
ATOM 2166 N N . LYS A 1 280 ? -14.479 -7.223 -18.222 1.00 63.75 280 LYS A N 1
ATOM 2167 C CA . LYS A 1 280 ? -15.435 -7.395 -17.118 1.00 63.75 280 LYS A CA 1
ATOM 2168 C C . LYS A 1 280 ? -15.699 -6.075 -16.401 1.00 63.75 280 LYS A C 1
ATOM 2170 O O . LYS A 1 280 ? -16.845 -5.801 -16.064 1.00 63.75 280 LYS A O 1
ATOM 2175 N N . ALA A 1 281 ? -14.670 -5.259 -16.183 1.00 63.16 281 ALA A N 1
ATOM 2176 C CA . ALA A 1 281 ? -14.801 -3.956 -15.534 1.00 63.16 281 ALA A CA 1
ATOM 2177 C C . ALA A 1 281 ? -15.619 -2.961 -16.380 1.00 63.16 281 ALA A C 1
ATOM 2179 O O . ALA A 1 281 ? -16.334 -2.119 -15.827 1.00 63.16 281 ALA A O 1
ATOM 2180 N N . VAL A 1 282 ? -15.563 -3.076 -17.712 1.00 61.16 282 VAL A N 1
ATOM 2181 C CA . VAL A 1 282 ? -16.404 -2.301 -18.637 1.00 61.16 282 VAL A CA 1
ATOM 2182 C C . VAL A 1 282 ? -17.875 -2.725 -18.546 1.00 61.16 282 VAL A C 1
ATOM 2184 O O . VAL A 1 282 ? -18.752 -1.857 -18.528 1.00 61.16 282 VAL A O 1
ATOM 2187 N N . GLU A 1 283 ? -18.150 -4.028 -18.436 1.00 60.94 283 GLU A N 1
ATOM 2188 C CA . GLU A 1 283 ? -19.508 -4.589 -18.341 1.00 60.94 283 GLU A CA 1
ATOM 2189 C C . GLU A 1 283 ? -20.153 -4.486 -16.944 1.00 60.94 283 GLU A C 1
ATOM 2191 O O . GLU A 1 283 ? -21.353 -4.739 -16.789 1.00 60.94 283 GLU A O 1
ATOM 2196 N N . GLU A 1 284 ? -19.393 -4.118 -15.913 1.00 69.88 284 GLU A N 1
ATOM 2197 C CA . GLU A 1 284 ? -19.902 -4.007 -14.547 1.00 69.88 284 GLU A CA 1
ATOM 2198 C C . GLU A 1 284 ? -20.999 -2.938 -14.396 1.00 69.88 284 GLU A C 1
ATOM 2200 O O . GLU A 1 284 ? -20.899 -1.807 -14.878 1.00 69.88 284 GLU A O 1
ATOM 2205 N N . GLU A 1 285 ? -22.056 -3.281 -13.650 1.00 72.88 285 GLU A N 1
ATOM 2206 C CA . GLU A 1 285 ? -23.122 -2.339 -13.300 1.00 72.88 285 GLU A CA 1
ATOM 2207 C C . GLU A 1 285 ? -22.559 -1.199 -12.425 1.00 72.88 285 GLU A C 1
ATOM 2209 O O . GLU A 1 285 ? -22.154 -1.414 -11.284 1.00 72.88 285 GLU A O 1
ATOM 2214 N N . LYS A 1 286 ? -22.574 0.037 -12.942 1.00 83.50 286 LYS A N 1
ATOM 2215 C CA . LYS A 1 286 ? -22.081 1.241 -12.245 1.00 83.50 286 LYS A CA 1
ATOM 2216 C C . LYS A 1 286 ? -23.199 1.935 -11.469 1.00 83.50 286 LYS A C 1
ATOM 2218 O O . LYS A 1 286 ? -24.315 2.102 -11.986 1.00 83.50 286 LYS A O 1
ATOM 2223 N N . LEU A 1 287 ? -22.901 2.416 -10.261 1.00 85.06 287 LEU A N 1
ATOM 2224 C CA . LEU A 1 287 ? -23.820 3.271 -9.501 1.00 85.06 287 LEU A CA 1
ATOM 2225 C C . LEU A 1 287 ? -23.885 4.686 -10.102 1.00 85.06 287 LEU A C 1
ATOM 2227 O O . LEU A 1 287 ? -22.900 5.206 -10.630 1.00 85.06 287 LEU A O 1
ATOM 2231 N N . SER A 1 288 ? -25.047 5.339 -10.028 1.00 87.25 288 SER A N 1
ATOM 2232 C CA . SER A 1 288 ? -25.142 6.787 -10.273 1.00 87.25 288 SER A CA 1
ATOM 2233 C C . SER A 1 288 ? -24.472 7.560 -9.129 1.00 87.25 288 SER A C 1
ATOM 2235 O O . SER A 1 288 ? -24.362 7.054 -8.015 1.00 87.25 288 SER A O 1
ATOM 2237 N N . PHE A 1 289 ? -24.037 8.805 -9.352 1.00 86.00 289 PHE A N 1
ATOM 2238 C CA . PHE A 1 289 ? -23.390 9.594 -8.289 1.00 86.00 289 PHE A CA 1
ATOM 2239 C C . PHE A 1 289 ? -24.288 9.752 -7.043 1.00 86.00 289 PHE A C 1
ATOM 2241 O O . PHE A 1 289 ? -23.826 9.617 -5.911 1.00 86.00 289 PHE A O 1
ATOM 2248 N N . SER A 1 290 ? -25.599 9.946 -7.238 1.00 88.19 290 SER A N 1
ATOM 2249 C CA . SER A 1 290 ? -26.575 9.983 -6.139 1.00 88.19 290 SER A CA 1
ATOM 2250 C C . SER A 1 290 ? -26.738 8.640 -5.424 1.00 88.19 290 SER A C 1
ATOM 2252 O O . SER A 1 290 ? -26.970 8.618 -4.219 1.00 88.19 290 SER A O 1
ATOM 2254 N N . GLU A 1 291 ? -26.620 7.524 -6.147 1.00 90.19 291 GLU A N 1
ATOM 2255 C CA . GLU A 1 291 ? -26.640 6.182 -5.558 1.00 90.19 291 GLU A CA 1
ATOM 2256 C C . GLU A 1 291 ? -25.376 5.929 -4.719 1.00 90.19 291 GLU A C 1
ATOM 2258 O O . GLU A 1 291 ? -25.492 5.369 -3.631 1.00 90.19 291 GLU A O 1
ATOM 2263 N N . CYS A 1 292 ? -24.201 6.410 -5.147 1.00 89.44 292 CYS A N 1
ATOM 2264 C CA . CYS A 1 292 ? -22.969 6.345 -4.349 1.00 89.44 292 CYS A CA 1
ATOM 2265 C C . CYS A 1 292 ? -23.117 7.104 -3.023 1.00 89.44 292 CYS A C 1
ATOM 2267 O O . CYS A 1 292 ? -22.839 6.558 -1.957 1.00 89.44 292 CYS A O 1
ATOM 2269 N N . LEU A 1 293 ? -23.613 8.347 -3.070 1.00 90.81 293 LEU A N 1
ATOM 2270 C CA . LEU A 1 293 ? -23.840 9.146 -1.861 1.00 90.81 293 LEU A CA 1
ATOM 2271 C C . LEU A 1 293 ? -24.868 8.497 -0.925 1.00 90.81 293 LEU A C 1
ATOM 2273 O O . LEU A 1 293 ? -24.697 8.532 0.292 1.00 90.81 293 LEU A O 1
ATOM 2277 N N . LEU A 1 294 ? -25.915 7.876 -1.479 1.00 92.38 294 LEU A N 1
ATOM 2278 C CA . LEU A 1 294 ? -26.893 7.128 -0.692 1.00 92.38 294 LEU A CA 1
ATOM 2279 C C . LEU A 1 294 ? -26.262 5.901 -0.017 1.00 92.38 294 LEU A C 1
ATOM 2281 O O . LEU A 1 294 ? -26.517 5.679 1.166 1.00 92.38 294 LEU A O 1
ATOM 2285 N N . ALA A 1 295 ? -25.441 5.127 -0.739 1.00 92.12 295 ALA A N 1
ATOM 2286 C CA . ALA A 1 295 ? -24.711 3.991 -0.174 1.00 92.12 295 ALA A CA 1
ATOM 2287 C C . ALA A 1 295 ? -23.837 4.429 1.002 1.00 92.12 295 ALA A C 1
ATOM 2289 O O . ALA A 1 295 ? -23.958 3.848 2.078 1.00 92.12 295 ALA A O 1
ATOM 2290 N N . LEU A 1 296 ? -23.032 5.482 0.817 1.00 92.81 296 LEU A N 1
ATOM 2291 C CA . LEU A 1 296 ? -22.153 6.024 1.854 1.00 92.81 296 LEU A CA 1
ATOM 2292 C C . LEU A 1 296 ? -22.926 6.554 3.062 1.00 92.81 296 LEU A C 1
ATOM 2294 O O . LEU A 1 296 ? -22.538 6.312 4.200 1.00 92.81 296 LEU A O 1
ATOM 2298 N N . PHE A 1 297 ? -24.045 7.247 2.843 1.00 94.69 297 PHE A N 1
ATOM 2299 C CA . PHE A 1 297 ? -24.868 7.744 3.943 1.00 94.69 297 PHE A CA 1
ATOM 2300 C C . PHE A 1 297 ? -25.450 6.600 4.786 1.00 94.69 297 PHE A C 1
ATOM 2302 O O . PHE A 1 297 ? -25.400 6.644 6.016 1.00 94.69 297 PHE A O 1
ATOM 2309 N N . ILE A 1 298 ? -25.983 5.562 4.131 1.00 94.06 298 ILE A N 1
ATOM 2310 C CA . ILE A 1 298 ? -26.536 4.384 4.813 1.00 94.06 298 ILE A CA 1
ATOM 2311 C C . ILE A 1 298 ? -25.432 3.636 5.562 1.00 94.06 298 ILE A C 1
ATOM 2313 O O . ILE A 1 298 ? -25.609 3.302 6.733 1.00 94.06 298 ILE A O 1
ATOM 2317 N N . SER A 1 299 ? -24.300 3.378 4.907 1.00 94.06 299 SER A N 1
ATOM 2318 C CA . SER A 1 299 ? -23.218 2.585 5.481 1.00 94.06 299 SER A CA 1
ATOM 2319 C C . SER A 1 299 ? -22.548 3.288 6.657 1.00 94.06 299 SER A C 1
ATOM 2321 O O . SER A 1 299 ? -22.423 2.674 7.714 1.00 94.06 299 SER A O 1
ATOM 2323 N N . VAL A 1 300 ? -22.233 4.583 6.547 1.00 94.81 300 VAL A N 1
ATOM 2324 C CA . VAL A 1 300 ? -21.707 5.381 7.668 1.00 94.81 300 VAL A CA 1
ATOM 2325 C C . VAL A 1 300 ? -22.714 5.438 8.818 1.00 94.81 300 VAL A C 1
ATOM 2327 O O . VAL A 1 300 ? -22.331 5.258 9.971 1.00 94.81 300 VAL A O 1
ATOM 2330 N N . GLY A 1 301 ? -24.010 5.612 8.534 1.00 95.94 301 GLY A N 1
ATOM 2331 C CA . GLY A 1 301 ? -25.056 5.564 9.559 1.00 95.94 301 GLY A CA 1
ATOM 2332 C C . GLY A 1 301 ? -25.086 4.227 10.312 1.00 95.94 301 GLY A C 1
ATOM 2333 O O . GLY A 1 301 ? -25.097 4.207 11.544 1.00 95.94 301 GLY A O 1
ATOM 2334 N N . CYS A 1 302 ? -25.037 3.108 9.582 1.00 95.81 302 CYS A N 1
ATOM 2335 C CA . CYS A 1 302 ? -24.958 1.770 10.166 1.00 95.81 302 CYS A CA 1
ATOM 2336 C C . CYS A 1 302 ? -23.678 1.577 10.987 1.00 95.81 302 CYS A C 1
ATOM 2338 O O . CYS A 1 302 ? -23.770 1.136 12.131 1.00 95.81 302 CYS A O 1
ATOM 2340 N N . VAL A 1 303 ? -22.513 1.939 10.444 1.00 95.50 303 VAL A N 1
ATOM 2341 C CA . VAL A 1 303 ? -21.221 1.846 11.137 1.00 95.50 303 VAL A CA 1
ATOM 2342 C C . VAL A 1 303 ? -21.242 2.640 12.436 1.00 95.50 303 VAL A C 1
ATOM 2344 O O . VAL A 1 303 ? -20.866 2.096 13.465 1.00 95.50 303 VAL A O 1
ATOM 2347 N N . CYS A 1 304 ? -21.746 3.875 12.441 1.00 95.62 304 CYS A N 1
ATOM 2348 C CA . CYS A 1 304 ? -21.857 4.679 13.660 1.00 95.62 304 CYS A CA 1
ATOM 2349 C C . CYS A 1 304 ? -22.709 3.993 14.739 1.00 95.62 304 CYS A C 1
ATOM 2351 O O . CYS A 1 304 ? -22.312 3.946 15.905 1.00 95.62 304 CYS A O 1
ATOM 2353 N N . CYS A 1 305 ? -23.863 3.425 14.368 1.00 95.94 305 CYS A N 1
ATOM 2354 C CA . CYS A 1 305 ? -24.706 2.682 15.308 1.00 95.94 305 CYS A CA 1
ATOM 2355 C C . CYS A 1 305 ? -24.014 1.416 15.833 1.00 95.94 305 CYS A C 1
ATOM 2357 O O . CYS A 1 305 ? -24.023 1.167 17.039 1.00 95.94 305 CYS A O 1
ATOM 2359 N N . ILE A 1 306 ? -23.412 0.628 14.940 1.00 96.19 306 ILE A N 1
ATOM 2360 C CA . ILE A 1 306 ? -22.740 -0.631 15.279 1.00 96.19 306 ILE A CA 1
ATOM 2361 C C . ILE A 1 306 ? -21.508 -0.359 16.145 1.00 96.19 306 ILE A C 1
ATOM 2363 O O . ILE A 1 306 ? -21.345 -1.003 17.175 1.00 96.19 306 ILE A O 1
ATOM 2367 N N . ALA A 1 307 ? -20.673 0.618 15.783 1.00 95.56 307 ALA A N 1
ATOM 2368 C CA . ALA A 1 307 ? -19.484 1.013 16.534 1.00 95.56 307 ALA A CA 1
ATOM 2369 C C . ALA A 1 307 ? -19.846 1.471 17.949 1.00 95.56 307 ALA A C 1
ATOM 2371 O O . ALA A 1 307 ? -19.201 1.061 18.911 1.00 95.56 307 ALA A O 1
ATOM 2372 N N . TYR A 1 308 ? -20.920 2.255 18.102 1.00 95.50 308 TYR A N 1
ATOM 2373 C CA . TYR A 1 308 ? -21.400 2.668 19.419 1.00 95.50 308 TYR A CA 1
ATOM 2374 C C . TYR A 1 308 ? -21.742 1.474 20.307 1.00 95.50 308 TYR A C 1
ATOM 2376 O O . TYR A 1 308 ? -21.278 1.410 21.446 1.00 95.50 308 TYR A O 1
ATOM 2384 N N . LEU A 1 309 ? -22.523 0.530 19.775 1.00 95.31 309 LEU A N 1
ATOM 2385 C CA . LEU A 1 309 ? -22.945 -0.673 20.489 1.00 95.31 309 LEU A CA 1
ATOM 2386 C C . LEU A 1 309 ? -21.773 -1.622 20.753 1.00 95.31 309 LEU A C 1
ATOM 2388 O O . LEU A 1 309 ? -21.694 -2.185 21.838 1.00 95.31 309 LEU A O 1
ATOM 2392 N N . LEU A 1 310 ? -20.855 -1.774 19.797 1.00 95.19 310 LEU A N 1
ATOM 2393 C CA . LEU A 1 310 ? -19.666 -2.614 19.913 1.00 95.19 310 LEU A CA 1
ATOM 2394 C C . LEU A 1 310 ? -18.737 -2.105 21.018 1.00 95.19 310 LEU A C 1
ATOM 2396 O O . LEU A 1 310 ? -18.394 -2.865 21.922 1.00 95.19 310 LEU A O 1
ATOM 2400 N N . VAL A 1 311 ? -18.377 -0.817 20.973 1.00 94.44 311 VAL A N 1
ATOM 2401 C CA . VAL A 1 311 ? -17.469 -0.197 21.948 1.00 94.44 311 VAL A CA 1
ATOM 2402 C C . VAL A 1 311 ? -18.059 -0.229 23.357 1.00 94.44 311 VAL A C 1
ATOM 2404 O O . VAL A 1 311 ? -17.331 -0.437 24.323 1.00 94.44 311 VAL A O 1
ATOM 2407 N N . ASP A 1 312 ? -19.382 -0.096 23.486 1.00 92.06 312 ASP A N 1
ATOM 2408 C CA . ASP A 1 312 ? -20.091 -0.218 24.768 1.00 92.06 312 ASP A CA 1
ATOM 2409 C C . ASP A 1 312 ? -19.843 -1.571 25.452 1.00 92.06 312 ASP A C 1
ATOM 2411 O O . ASP A 1 312 ? -19.794 -1.644 26.675 1.00 92.06 312 ASP A O 1
ATOM 2415 N N . GLN A 1 313 ? -19.664 -2.641 24.670 1.00 93.06 313 GLN A N 1
ATOM 2416 C CA . GLN A 1 313 ? -19.444 -3.988 25.196 1.00 93.06 313 GLN A CA 1
ATOM 2417 C C . GLN A 1 313 ? -17.965 -4.327 25.418 1.00 93.06 313 GLN A C 1
ATOM 2419 O O . GLN A 1 313 ? -17.679 -5.368 26.006 1.00 93.06 313 GLN A O 1
ATOM 2424 N N . ILE A 1 314 ? -17.018 -3.482 24.992 1.00 93.38 314 ILE A N 1
ATOM 2425 C CA . ILE A 1 314 ? -15.586 -3.757 25.195 1.00 93.38 314 ILE A CA 1
ATOM 2426 C C . ILE A 1 314 ? -15.264 -3.854 26.688 1.00 93.38 314 ILE A C 1
ATOM 2428 O O . ILE A 1 314 ? -14.567 -4.777 27.096 1.00 93.38 314 ILE A O 1
ATOM 2432 N N . HIS A 1 315 ? -15.841 -2.976 27.506 1.00 90.62 315 HIS A N 1
ATOM 2433 C CA . HIS A 1 315 ? -15.688 -3.023 28.959 1.00 90.62 315 HIS A CA 1
ATOM 2434 C C . HIS A 1 315 ? -16.072 -4.396 29.537 1.00 90.62 315 HIS A C 1
ATOM 2436 O O . HIS A 1 315 ? -15.325 -4.977 30.313 1.00 90.62 315 HIS A O 1
ATOM 2442 N N . PHE A 1 316 ? -17.188 -4.980 29.086 1.00 90.69 316 PHE A N 1
ATOM 2443 C CA . PHE A 1 316 ? -17.593 -6.332 29.486 1.00 90.69 316 PHE A CA 1
ATOM 2444 C C . PHE A 1 316 ? -16.585 -7.405 29.034 1.00 90.69 316 PHE A C 1
ATOM 2446 O O . PHE A 1 316 ? -16.290 -8.341 29.774 1.00 90.69 316 PHE A O 1
ATOM 2453 N N . ILE A 1 317 ? -16.036 -7.290 27.821 1.00 92.81 317 ILE A N 1
ATOM 2454 C CA . ILE A 1 317 ? -15.014 -8.224 27.321 1.00 92.81 317 ILE A CA 1
ATOM 2455 C C . ILE A 1 317 ? -13.733 -8.157 28.163 1.00 92.81 317 ILE A C 1
ATOM 2457 O O . ILE A 1 317 ? -13.097 -9.182 28.414 1.00 92.81 317 ILE A O 1
ATOM 2461 N N . VAL A 1 318 ? -13.368 -6.970 28.627 1.00 92.50 318 VAL A N 1
ATOM 2462 C CA . VAL A 1 318 ? -12.170 -6.779 29.438 1.00 92.50 318 VAL A CA 1
ATOM 2463 C C . VAL A 1 318 ? -12.395 -7.249 30.874 1.00 92.50 318 VAL A C 1
ATOM 2465 O O . VAL A 1 318 ? -11.664 -8.112 31.359 1.00 92.50 318 VAL A O 1
ATOM 2468 N N . GLU A 1 319 ? -13.438 -6.757 31.541 1.00 88.94 319 GLU A N 1
ATOM 2469 C CA . GLU A 1 319 ? -13.641 -7.006 32.972 1.00 88.94 319 GLU A CA 1
ATOM 2470 C C . GLU A 1 319 ? -14.189 -8.409 33.260 1.00 88.94 319 GLU A C 1
ATOM 2472 O O . GLU A 1 319 ? -13.637 -9.130 34.090 1.00 88.94 319 GLU A O 1
ATOM 2477 N N . GLU A 1 320 ? -15.229 -8.837 32.539 1.00 88.50 320 GLU A N 1
ATOM 2478 C CA . GLU A 1 320 ? -15.954 -10.087 32.828 1.00 88.50 320 GLU A CA 1
ATOM 2479 C C . GLU A 1 320 ? -15.380 -11.289 32.072 1.00 88.50 320 GLU A C 1
ATOM 2481 O O . GLU A 1 320 ? -15.519 -12.441 32.489 1.00 88.50 320 GLU A O 1
ATOM 2486 N N . ARG A 1 321 ? -14.749 -11.051 30.915 1.00 90.62 321 ARG A N 1
ATOM 2487 C CA . ARG A 1 321 ? -14.114 -12.112 30.109 1.00 90.62 321 ARG A CA 1
ATOM 2488 C C . ARG A 1 321 ? -12.597 -12.135 30.237 1.00 90.62 321 ARG A C 1
ATOM 2490 O O . ARG A 1 321 ? -11.978 -13.030 29.660 1.00 90.62 321 ARG A O 1
ATOM 2497 N N . HIS A 1 322 ? -12.025 -11.218 31.019 1.00 91.56 322 HIS A N 1
ATOM 2498 C CA . HIS A 1 322 ? -10.600 -11.139 31.342 1.00 91.56 322 HIS A CA 1
ATOM 2499 C C . HIS A 1 322 ? -9.691 -11.088 30.105 1.00 91.56 322 HIS A C 1
ATOM 2501 O O . HIS A 1 322 ? -8.574 -11.616 30.107 1.00 91.56 322 HIS A O 1
ATOM 2507 N N . VAL A 1 323 ? -10.172 -10.471 29.023 1.00 93.88 323 VAL A N 1
ATOM 2508 C CA . VAL A 1 323 ? -9.359 -10.214 27.833 1.00 93.88 323 VAL A CA 1
ATOM 2509 C C . VAL A 1 323 ? -8.575 -8.929 28.067 1.00 93.88 323 VAL A C 1
ATOM 2511 O O . VAL A 1 323 ? -9.152 -7.901 28.390 1.00 93.88 323 VAL A O 1
ATOM 2514 N N . LYS A 1 324 ? -7.252 -8.972 27.903 1.00 92.00 324 LYS A N 1
ATOM 2515 C CA . LYS A 1 324 ? -6.395 -7.800 28.132 1.00 92.00 324 LYS A CA 1
ATOM 2516 C C . LYS A 1 324 ? -6.709 -6.663 27.154 1.00 92.00 324 LYS A C 1
ATOM 2518 O O . LYS A 1 324 ? -6.830 -6.925 25.956 1.00 92.00 324 LYS A O 1
ATOM 2523 N N . ASP A 1 325 ? -6.679 -5.423 27.641 1.00 91.25 325 ASP A N 1
ATOM 2524 C CA . ASP A 1 325 ? -6.823 -4.190 26.847 1.00 91.25 325 ASP A CA 1
ATOM 2525 C C . ASP A 1 325 ? -5.924 -4.181 25.609 1.00 91.25 325 ASP A C 1
ATOM 2527 O O . ASP A 1 325 ? -6.392 -3.978 24.489 1.00 91.25 325 ASP A O 1
ATOM 2531 N N . ALA A 1 326 ? -4.646 -4.526 25.791 1.00 89.75 326 ALA A N 1
ATOM 2532 C CA . ALA A 1 326 ? -3.684 -4.620 24.698 1.00 89.75 326 ALA A CA 1
ATOM 2533 C C . ALA A 1 326 ? -4.101 -5.627 23.612 1.00 89.75 326 ALA A C 1
ATOM 2535 O O . ALA A 1 326 ? -3.868 -5.374 22.440 1.00 89.75 326 ALA A O 1
ATOM 2536 N N . PHE A 1 327 ? -4.741 -6.753 23.953 1.00 93.06 327 PHE A N 1
ATOM 2537 C CA . PHE A 1 327 ? -5.210 -7.718 22.949 1.00 93.06 327 PHE A CA 1
ATOM 2538 C C . PHE A 1 327 ? -6.454 -7.209 22.215 1.00 93.06 327 PHE A C 1
ATOM 2540 O O . PHE A 1 327 ? -6.574 -7.384 21.000 1.00 93.06 327 PHE A O 1
ATOM 2547 N N . VAL A 1 328 ? -7.374 -6.563 22.94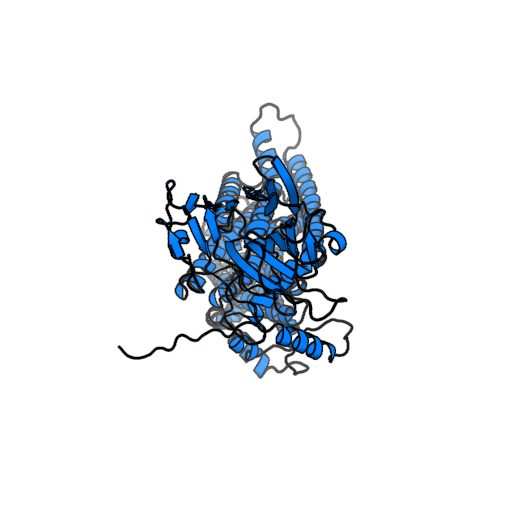0 1.00 94.69 328 VAL A N 1
ATOM 2548 C CA . VAL A 1 328 ? -8.555 -5.944 22.330 1.00 94.69 328 VAL A CA 1
ATOM 2549 C C . VAL A 1 328 ? -8.128 -4.873 21.330 1.00 94.69 328 VAL A C 1
ATOM 2551 O O . VAL A 1 328 ? -8.569 -4.912 20.184 1.00 94.69 328 VAL A O 1
ATOM 2554 N N . GLY A 1 329 ? -7.245 -3.966 21.750 1.00 94.38 329 GLY A N 1
ATOM 2555 C CA . GLY A 1 329 ? -6.722 -2.903 20.904 1.00 94.38 329 GLY A CA 1
ATOM 2556 C C . GLY A 1 329 ? -5.862 -3.439 19.764 1.00 94.38 329 GLY A C 1
ATOM 2557 O O . GLY A 1 329 ? -6.160 -3.168 18.618 1.00 94.38 329 GLY A O 1
ATOM 2558 N N . LEU A 1 330 ? -4.843 -4.257 20.029 1.00 93.88 330 LEU A N 1
ATOM 2559 C CA . LEU A 1 330 ? -3.875 -4.667 19.002 1.00 93.88 330 LEU A CA 1
ATOM 2560 C C . LEU A 1 330 ? -4.446 -5.634 17.952 1.00 93.88 330 LEU A C 1
ATOM 2562 O O . LEU A 1 330 ? -3.957 -5.654 16.826 1.00 93.88 330 LEU A O 1
ATOM 2566 N N . ILE A 1 331 ? -5.430 -6.467 18.314 1.00 94.00 331 ILE A N 1
ATOM 2567 C CA . ILE A 1 331 ? -5.921 -7.555 17.450 1.00 94.00 331 ILE A CA 1
ATOM 2568 C C . ILE A 1 331 ? -7.400 -7.391 17.104 1.00 94.00 331 ILE A C 1
ATOM 2570 O O . ILE A 1 331 ? -7.758 -7.417 15.930 1.00 94.00 331 ILE A O 1
ATOM 2574 N N . LEU A 1 332 ? -8.282 -7.265 18.102 1.00 94.62 332 LEU A N 1
ATOM 2575 C CA . LEU A 1 332 ? -9.724 -7.348 17.845 1.00 94.62 332 LEU A CA 1
ATOM 2576 C C . LEU A 1 332 ? -10.266 -6.115 17.124 1.00 94.62 332 LEU A C 1
ATOM 2578 O O . LEU A 1 332 ? -11.032 -6.278 16.177 1.00 94.62 332 LEU A O 1
ATOM 2582 N N . VAL A 1 333 ? -9.898 -4.914 17.573 1.00 95.06 333 VAL A N 1
ATOM 2583 C CA . VAL A 1 333 ? -10.386 -3.642 17.018 1.00 95.06 333 VAL A CA 1
ATOM 2584 C C . VAL A 1 333 ? -9.933 -3.436 15.555 1.00 95.06 333 VAL A C 1
ATOM 2586 O O . VAL A 1 333 ? -10.815 -3.279 14.707 1.00 95.06 333 VAL A O 1
ATOM 2589 N N . PRO A 1 334 ? -8.635 -3.572 15.206 1.00 95.31 334 PRO A N 1
ATOM 2590 C CA . PRO A 1 334 ? -8.114 -3.422 13.846 1.00 95.31 334 PRO A CA 1
ATOM 2591 C C . PRO A 1 334 ? -8.828 -4.261 12.792 1.00 95.31 334 PRO A C 1
ATOM 2593 O O . PRO A 1 334 ? -9.115 -3.784 11.700 1.00 95.31 334 PRO A O 1
ATOM 2596 N N . VAL A 1 335 ? -9.154 -5.516 13.115 1.00 93.19 335 VAL A N 1
ATOM 2597 C CA . VAL A 1 335 ? -9.778 -6.449 12.163 1.00 93.19 335 VAL A CA 1
ATOM 2598 C C . VAL A 1 335 ? -11.153 -5.968 11.696 1.00 93.19 335 VAL A C 1
ATOM 2600 O O . VAL A 1 335 ? -11.516 -6.187 10.542 1.00 93.19 335 VAL A O 1
ATOM 2603 N N . VAL A 1 336 ? -11.932 -5.326 12.570 1.00 92.81 336 VAL A N 1
ATOM 2604 C CA . VAL A 1 336 ? -13.265 -4.820 12.205 1.00 92.81 336 VAL A CA 1
ATOM 2605 C C . VAL A 1 336 ? -13.244 -3.380 11.740 1.00 92.81 336 VAL A C 1
ATOM 2607 O O . VAL A 1 336 ? -14.031 -3.038 10.860 1.00 92.81 336 VAL A O 1
ATOM 2610 N N . GLU A 1 337 ? -12.373 -2.538 12.294 1.00 93.19 337 GLU A N 1
ATOM 2611 C CA . GLU A 1 337 ? -12.315 -1.142 11.867 1.00 93.19 337 GLU A CA 1
ATOM 2612 C C . GLU A 1 337 ? -11.688 -0.988 10.478 1.00 93.19 337 GLU A C 1
ATOM 2614 O O . GLU A 1 337 ? -12.185 -0.189 9.694 1.00 93.19 337 GLU A O 1
ATOM 2619 N N . LYS A 1 338 ? -10.699 -1.822 10.121 1.00 93.44 338 LYS A N 1
ATOM 2620 C CA . LYS A 1 338 ? -10.078 -1.842 8.783 1.00 93.44 338 LYS A CA 1
ATOM 2621 C C . LYS A 1 338 ? -10.754 -2.774 7.782 1.00 93.44 338 LYS A C 1
ATOM 2623 O O . LYS A 1 338 ? -10.251 -2.985 6.679 1.00 93.44 338 LYS A O 1
ATOM 2628 N N . ALA A 1 339 ? -11.910 -3.338 8.134 1.00 90.75 339 ALA A N 1
ATOM 2629 C CA . ALA A 1 339 ? -12.592 -4.310 7.286 1.00 90.75 339 ALA A CA 1
ATOM 2630 C C . ALA A 1 339 ? -12.942 -3.746 5.897 1.00 90.75 339 ALA A C 1
ATOM 2632 O O . ALA A 1 339 ? -12.887 -4.489 4.921 1.00 90.75 339 ALA A O 1
ATOM 2633 N N . ALA A 1 340 ? -13.276 -2.452 5.794 1.00 88.75 340 ALA A N 1
ATOM 2634 C CA . ALA A 1 340 ? -13.544 -1.805 4.508 1.00 88.75 340 ALA A CA 1
ATOM 2635 C C . ALA A 1 340 ? -12.310 -1.868 3.598 1.00 88.75 340 ALA A C 1
ATOM 2637 O O . ALA A 1 340 ? -12.392 -2.405 2.496 1.00 88.75 340 ALA A O 1
ATOM 2638 N N . GLU A 1 341 ? -11.160 -1.382 4.078 1.00 91.06 341 GLU A N 1
ATOM 2639 C CA . GLU A 1 341 ? -9.932 -1.357 3.281 1.00 91.06 341 GLU A CA 1
ATOM 2640 C C . GLU A 1 341 ? -9.401 -2.763 2.992 1.00 91.06 341 GLU A C 1
ATOM 2642 O O . GLU A 1 341 ? -8.938 -3.024 1.883 1.00 91.06 341 GLU A O 1
ATOM 2647 N N . HIS A 1 342 ? -9.488 -3.691 3.955 1.00 93.31 342 HIS A N 1
ATOM 2648 C CA . HIS A 1 342 ? -9.028 -5.068 3.753 1.00 93.31 342 HIS A CA 1
ATOM 2649 C C . HIS A 1 342 ? -9.811 -5.768 2.651 1.00 93.31 342 HIS A C 1
ATOM 2651 O O . HIS A 1 342 ? -9.218 -6.419 1.794 1.00 93.31 342 HIS A O 1
ATOM 2657 N N . LEU A 1 343 ? -11.138 -5.631 2.653 1.00 91.19 343 LEU A N 1
ATOM 2658 C CA . LEU A 1 343 ? -11.982 -6.263 1.644 1.00 91.19 343 LEU A CA 1
ATOM 2659 C C . LEU A 1 343 ? -11.760 -5.661 0.256 1.00 91.19 343 LEU A C 1
ATOM 2661 O O . LEU A 1 343 ? -11.655 -6.428 -0.703 1.00 91.19 343 LEU A O 1
ATOM 2665 N N . THR A 1 344 ? -11.624 -4.334 0.155 1.00 89.50 344 THR A N 1
ATOM 2666 C CA . THR A 1 344 ? -11.291 -3.670 -1.112 1.00 89.50 344 THR A CA 1
ATOM 2667 C C . THR A 1 344 ? -9.935 -4.148 -1.640 1.00 89.50 344 THR A C 1
ATOM 2669 O O . THR A 1 344 ? -9.868 -4.657 -2.756 1.00 89.50 344 THR A O 1
ATOM 2672 N N . ALA A 1 345 ? -8.874 -4.102 -0.826 1.00 92.38 345 ALA A N 1
ATOM 2673 C CA . ALA A 1 345 ? -7.531 -4.500 -1.255 1.00 92.38 345 ALA A CA 1
ATOM 2674 C C . ALA A 1 345 ? -7.449 -5.982 -1.667 1.00 92.38 345 ALA A C 1
ATOM 2676 O O . ALA A 1 345 ? -6.817 -6.324 -2.667 1.00 92.38 345 ALA A O 1
ATOM 2677 N N . ILE A 1 346 ? -8.129 -6.873 -0.939 1.00 92.38 346 ILE A N 1
ATOM 2678 C CA . ILE A 1 346 ? -8.223 -8.295 -1.301 1.00 92.38 346 ILE A CA 1
ATOM 2679 C C . ILE A 1 346 ? -8.989 -8.480 -2.620 1.00 92.38 346 ILE A C 1
ATOM 2681 O O . ILE A 1 346 ? -8.625 -9.343 -3.425 1.00 92.38 346 ILE A O 1
ATOM 2685 N N . GLY A 1 347 ? -10.047 -7.694 -2.842 1.00 88.25 347 GLY A N 1
ATOM 2686 C CA . GLY A 1 347 ? -10.781 -7.646 -4.107 1.00 88.25 347 GLY A CA 1
ATOM 2687 C C . GLY A 1 347 ? -9.869 -7.266 -5.269 1.00 88.25 347 GLY A C 1
ATOM 2688 O O . GLY A 1 347 ? -9.747 -8.038 -6.222 1.00 88.25 347 GLY A O 1
ATOM 2689 N N . ASP A 1 348 ? -9.148 -6.154 -5.129 1.00 88.31 348 ASP A N 1
ATOM 2690 C CA . ASP A 1 348 ? -8.184 -5.669 -6.120 1.00 88.31 348 ASP A CA 1
ATOM 2691 C C . ASP A 1 348 ? -7.106 -6.717 -6.421 1.00 88.31 348 ASP A C 1
ATOM 2693 O O . ASP A 1 348 ? -6.846 -7.042 -7.582 1.00 88.31 348 ASP A O 1
ATOM 2697 N N . ALA A 1 349 ? -6.531 -7.336 -5.386 1.00 90.75 349 ALA A N 1
ATOM 2698 C CA . ALA A 1 349 ? -5.527 -8.384 -5.546 1.00 90.75 349 ALA A CA 1
ATOM 2699 C C . ALA A 1 349 ? -6.081 -9.627 -6.269 1.00 90.75 349 ALA A C 1
ATOM 2701 O O . ALA A 1 349 ? -5.395 -10.214 -7.114 1.00 90.75 349 ALA A O 1
ATOM 2702 N N . SER A 1 350 ? -7.331 -10.021 -5.988 1.00 87.75 350 SER A N 1
ATOM 2703 C CA . SER A 1 350 ? -7.995 -11.131 -6.688 1.00 87.75 350 SER A CA 1
ATOM 2704 C C . SER A 1 350 ? -8.199 -10.829 -8.174 1.00 87.75 350 SER A C 1
ATOM 2706 O O . SER A 1 350 ? -8.037 -11.723 -9.017 1.00 87.75 350 SER A O 1
ATOM 2708 N N . ASP A 1 351 ? -8.482 -9.567 -8.491 1.00 84.88 351 ASP A N 1
ATOM 2709 C CA . ASP A 1 351 ? -8.736 -9.065 -9.841 1.00 84.88 351 ASP A CA 1
ATOM 2710 C C . ASP A 1 351 ? -7.454 -8.727 -10.625 1.00 84.88 351 ASP A C 1
ATOM 2712 O O . ASP A 1 351 ? -7.543 -8.228 -11.744 1.00 84.88 351 ASP A O 1
ATOM 2716 N N . ASN A 1 352 ? -6.282 -9.078 -10.082 1.00 86.12 352 ASN A N 1
ATOM 2717 C CA . ASN A 1 352 ? -4.941 -8.791 -10.611 1.00 86.12 352 ASN A CA 1
ATOM 2718 C C . ASN A 1 352 ? -4.534 -7.312 -10.621 1.00 86.12 352 ASN A C 1
ATOM 2720 O O . ASN A 1 352 ? -3.648 -6.916 -11.369 1.00 86.12 352 ASN A O 1
ATOM 2724 N N . ARG A 1 353 ? -5.155 -6.494 -9.777 1.00 87.06 353 ARG A N 1
ATOM 2725 C CA . ARG A 1 353 ? -4.870 -5.065 -9.634 1.00 87.06 353 ARG A CA 1
ATOM 2726 C C . ARG A 1 353 ? -3.982 -4.835 -8.411 1.00 87.06 353 ARG A C 1
ATOM 2728 O O . ARG A 1 353 ? -4.371 -4.176 -7.449 1.00 87.06 353 ARG A O 1
ATOM 2735 N N . MET A 1 354 ? -2.789 -5.440 -8.410 1.00 88.81 354 MET A N 1
ATOM 2736 C CA . MET A 1 354 ? -1.906 -5.436 -7.233 1.00 88.81 354 MET A CA 1
ATOM 2737 C C . MET A 1 354 ? -1.434 -4.024 -6.856 1.00 88.81 354 MET A C 1
ATOM 2739 O O . MET A 1 354 ? -1.283 -3.731 -5.673 1.00 88.81 354 MET A O 1
ATOM 2743 N N . ASN A 1 355 ? -1.269 -3.120 -7.825 1.00 89.88 355 ASN A N 1
ATOM 2744 C CA . ASN A 1 355 ? -0.929 -1.724 -7.545 1.00 89.88 355 ASN A CA 1
ATOM 2745 C C . ASN A 1 355 ? -2.013 -1.019 -6.718 1.00 89.88 355 ASN A C 1
ATOM 2747 O O . ASN A 1 355 ? -1.690 -0.316 -5.761 1.00 89.88 355 ASN A O 1
ATOM 2751 N N . PHE A 1 356 ? -3.291 -1.243 -7.043 1.00 89.75 356 PHE A N 1
ATOM 2752 C CA . PHE A 1 356 ? -4.426 -0.725 -6.272 1.00 89.75 356 PHE A CA 1
ATOM 2753 C C . PHE A 1 356 ? -4.469 -1.332 -4.867 1.00 89.75 356 PHE A C 1
ATOM 2755 O O . PHE A 1 356 ? -4.542 -0.595 -3.884 1.00 89.75 356 PHE A O 1
ATOM 2762 N N . ALA A 1 357 ? -4.313 -2.656 -4.760 1.00 92.00 357 ALA A N 1
ATOM 2763 C CA . ALA A 1 357 ? -4.279 -3.348 -3.473 1.00 92.00 357 ALA A CA 1
ATOM 2764 C C . ALA A 1 357 ? -3.172 -2.802 -2.554 1.00 92.00 357 ALA A C 1
ATOM 2766 O O . ALA A 1 357 ? -3.429 -2.442 -1.404 1.00 92.00 357 ALA A O 1
ATOM 2767 N N . LEU A 1 358 ? -1.942 -2.683 -3.068 1.00 91.81 358 LEU A N 1
ATOM 2768 C CA . LEU A 1 358 ? -0.816 -2.132 -2.315 1.00 91.81 358 LEU A CA 1
ATOM 2769 C C . LEU A 1 358 ? -1.041 -0.666 -1.950 1.00 91.81 358 LEU A C 1
ATOM 2771 O O . LEU A 1 358 ? -0.762 -0.287 -0.814 1.00 91.81 358 LEU A O 1
ATOM 2775 N N . PHE A 1 359 ? -1.584 0.145 -2.861 1.00 91.06 359 PHE A N 1
ATOM 2776 C CA . PHE A 1 359 ? -1.901 1.541 -2.572 1.00 91.06 359 PHE A CA 1
ATOM 2777 C C . PHE A 1 359 ? -2.913 1.670 -1.429 1.00 91.06 359 PHE A C 1
ATOM 2779 O O . PHE A 1 359 ? -2.684 2.452 -0.507 1.00 91.06 359 PHE A O 1
ATOM 2786 N N . HIS A 1 360 ? -3.988 0.879 -1.440 1.00 90.94 360 HIS A N 1
ATOM 2787 C CA . HIS A 1 360 ? -4.993 0.885 -0.377 1.00 90.94 360 HIS A CA 1
ATOM 2788 C C . HIS A 1 360 ? -4.392 0.520 0.981 1.00 90.94 360 HIS A C 1
ATOM 2790 O O . HIS A 1 360 ? -4.631 1.208 1.975 1.00 90.94 360 HIS A O 1
ATOM 2796 N N . VAL A 1 361 ? -3.557 -0.517 1.030 1.00 92.81 361 VAL A N 1
ATOM 2797 C CA . VAL A 1 361 ? -2.965 -0.975 2.290 1.00 92.81 361 VAL A CA 1
ATOM 2798 C C . VAL A 1 361 ? -1.904 -0.001 2.809 1.00 92.81 361 VAL A C 1
ATOM 2800 O O . VAL A 1 361 ? -1.953 0.410 3.971 1.00 92.81 361 VAL A O 1
ATOM 2803 N N . VAL A 1 362 ? -0.968 0.410 1.950 1.00 91.44 362 VAL A N 1
ATOM 2804 C CA . VAL A 1 362 ? 0.117 1.336 2.302 1.00 91.44 362 VAL A CA 1
ATOM 2805 C C . VAL A 1 362 ? -0.425 2.725 2.630 1.00 91.44 362 VAL A C 1
ATOM 2807 O O . VAL A 1 362 ? -0.059 3.312 3.650 1.00 91.44 362 VAL A O 1
ATOM 2810 N N . GLY A 1 363 ? -1.330 3.241 1.797 1.00 90.88 363 GLY A N 1
ATOM 2811 C CA . GLY A 1 363 ? -1.984 4.528 1.997 1.00 90.88 363 GLY A CA 1
ATOM 2812 C C . GLY A 1 363 ? -2.768 4.568 3.307 1.00 90.88 363 GLY A C 1
ATOM 2813 O O . GLY A 1 363 ? -2.637 5.532 4.061 1.00 90.88 363 GLY A O 1
ATOM 2814 N N . SER A 1 364 ? -3.497 3.495 3.633 1.00 93.00 364 SER A N 1
ATOM 2815 C CA . SER A 1 364 ? -4.220 3.373 4.905 1.00 93.00 364 SER A CA 1
ATOM 2816 C C . SER A 1 364 ? -3.265 3.355 6.110 1.00 93.00 364 SER A C 1
ATOM 2818 O O . SER A 1 364 ? -3.527 4.044 7.094 1.00 93.00 364 SER A O 1
ATOM 2820 N N . CYS A 1 365 ? -2.100 2.689 6.033 1.00 93.88 365 CYS A N 1
ATOM 2821 C CA . CYS A 1 365 ? -1.075 2.780 7.087 1.00 93.88 365 CYS A CA 1
ATOM 2822 C C . CYS A 1 365 ? -0.573 4.215 7.295 1.00 93.88 365 CYS A C 1
ATOM 2824 O O . CYS A 1 365 ? -0.488 4.687 8.430 1.00 93.88 365 CYS A O 1
ATOM 2826 N N . ILE A 1 366 ? -0.245 4.916 6.205 1.00 92.81 366 ILE A N 1
ATOM 2827 C CA . ILE A 1 366 ? 0.218 6.309 6.257 1.00 92.81 366 ILE A CA 1
ATOM 2828 C C . ILE A 1 366 ? -0.866 7.202 6.877 1.00 92.81 366 ILE A C 1
ATOM 2830 O O . ILE A 1 366 ? -0.553 8.042 7.720 1.00 92.81 366 ILE A O 1
ATOM 2834 N N . GLN A 1 367 ? -2.140 6.994 6.527 1.00 94.44 367 GLN A N 1
ATOM 2835 C CA . GLN A 1 367 ? -3.267 7.723 7.115 1.00 94.44 367 GLN A CA 1
ATOM 2836 C C . GLN A 1 367 ? -3.450 7.430 8.606 1.00 94.44 367 GLN A C 1
ATOM 2838 O O . GLN A 1 367 ? -3.568 8.373 9.390 1.00 94.44 367 GLN A O 1
ATOM 2843 N N . THR A 1 368 ? -3.414 6.165 9.032 1.00 95.06 368 THR A N 1
ATOM 2844 C CA . THR A 1 368 ? -3.501 5.801 10.456 1.00 95.06 368 THR A CA 1
ATOM 2845 C C . THR A 1 368 ? -2.437 6.533 11.277 1.00 95.06 368 THR A C 1
ATOM 2847 O O . THR A 1 368 ? -2.740 7.157 12.300 1.00 95.06 368 THR A O 1
ATOM 2850 N N . VAL A 1 369 ? -1.193 6.546 10.792 1.00 94.69 369 VAL A N 1
ATOM 2851 C CA . VAL A 1 369 ? -0.066 7.159 11.504 1.00 94.69 369 VAL A CA 1
ATOM 2852 C C . VAL A 1 369 ? -0.078 8.688 11.435 1.00 94.69 369 VAL A C 1
ATOM 2854 O O . VAL A 1 369 ? 0.075 9.353 12.457 1.00 94.69 369 VAL A O 1
ATOM 2857 N N . MET A 1 370 ? -0.223 9.266 10.243 1.00 94.62 370 MET A N 1
ATOM 2858 C CA . MET A 1 370 ? 0.020 10.696 10.021 1.00 94.62 370 MET A CA 1
ATOM 2859 C C . MET A 1 370 ? -1.248 11.561 10.065 1.00 94.62 370 MET A C 1
ATOM 2861 O O . MET A 1 370 ? -1.137 12.777 10.207 1.00 94.62 370 MET A O 1
ATOM 2865 N N . LEU A 1 371 ? -2.442 10.965 9.971 1.00 95.31 371 LEU A N 1
ATOM 2866 C CA . LEU A 1 371 ? -3.724 11.678 10.009 1.00 95.31 371 LEU A CA 1
ATOM 2867 C C . LEU A 1 371 ? -4.563 11.294 11.233 1.00 95.31 371 LEU A C 1
ATOM 2869 O O . LEU A 1 371 ? -4.902 12.158 12.041 1.00 95.31 371 LEU A O 1
ATOM 2873 N N . ILE A 1 372 ? -4.891 10.012 11.393 1.00 95.69 372 ILE A N 1
ATOM 2874 C CA . ILE A 1 372 ? -5.861 9.546 12.398 1.00 95.69 372 ILE A CA 1
ATOM 2875 C C . ILE A 1 372 ? -5.286 9.662 13.808 1.00 95.69 372 ILE A C 1
ATOM 2877 O O . ILE A 1 372 ? -5.954 10.175 14.707 1.00 95.69 372 ILE A O 1
ATOM 2881 N N . THR A 1 373 ? -4.024 9.273 13.990 1.00 96.00 373 THR A N 1
ATOM 2882 C CA . THR A 1 373 ? -3.335 9.395 15.279 1.00 96.00 373 THR A CA 1
ATOM 2883 C C . THR A 1 373 ? -3.292 10.851 15.787 1.00 96.00 373 THR A C 1
ATOM 2885 O O . THR A 1 373 ? -3.691 11.105 16.927 1.00 96.00 373 THR A O 1
ATOM 2888 N N . PRO A 1 374 ? -2.897 11.857 14.979 1.00 96.06 374 PRO A N 1
ATOM 2889 C CA . PRO A 1 374 ? -3.036 13.258 15.378 1.00 96.06 374 PRO A CA 1
ATOM 2890 C C . PRO A 1 374 ? -4.471 13.688 15.686 1.00 96.06 374 PRO A C 1
ATOM 2892 O O . PRO A 1 374 ? -4.695 14.385 16.678 1.00 96.06 374 PRO A O 1
ATOM 2895 N N . ILE A 1 375 ? -5.448 13.270 14.871 1.00 96.38 375 ILE A N 1
ATOM 2896 C CA . ILE A 1 375 ? -6.862 13.606 15.086 1.00 96.38 375 ILE A CA 1
ATOM 2897 C C . ILE A 1 375 ? -7.326 13.113 16.458 1.00 96.38 375 ILE A C 1
ATOM 2899 O O . ILE A 1 375 ? -7.924 13.889 17.205 1.00 96.38 375 ILE A O 1
ATOM 2903 N N . ILE A 1 376 ? -7.020 11.866 16.833 1.00 96.62 376 ILE A N 1
ATOM 2904 C CA . ILE A 1 376 ? -7.470 11.323 18.119 1.00 96.62 376 ILE A CA 1
ATOM 2905 C C . ILE A 1 376 ? -6.772 11.987 19.313 1.00 96.62 376 ILE A C 1
ATOM 2907 O O . ILE A 1 376 ? -7.416 12.219 20.335 1.00 96.62 376 ILE A O 1
ATOM 2911 N N . ILE A 1 377 ? -5.503 12.396 19.179 1.00 95.81 377 ILE A N 1
ATOM 2912 C CA . ILE A 1 377 ? -4.803 13.193 20.203 1.00 95.81 377 ILE A CA 1
ATOM 2913 C C . ILE A 1 377 ? -5.491 14.549 20.398 1.00 95.81 377 ILE A C 1
ATOM 2915 O O . ILE A 1 377 ? -5.694 14.982 21.535 1.00 95.81 377 ILE A O 1
ATOM 2919 N N . PHE A 1 378 ? -5.892 15.221 19.314 1.00 96.19 378 PHE A N 1
ATOM 2920 C CA . PHE A 1 378 ? -6.608 16.495 19.404 1.00 96.19 378 PHE A CA 1
ATOM 2921 C C . PHE A 1 378 ? -8.023 16.346 19.964 1.00 96.19 378 PHE A C 1
ATOM 2923 O O . PHE A 1 378 ? -8.436 17.174 20.776 1.00 96.19 378 PHE A O 1
ATOM 2930 N N . ILE A 1 379 ? -8.749 15.286 19.596 1.00 96.00 379 ILE A N 1
ATOM 2931 C CA . ILE A 1 379 ? -10.052 14.968 20.195 1.00 96.00 379 ILE A CA 1
ATOM 2932 C C . ILE A 1 379 ? -9.886 14.706 21.695 1.00 96.00 379 ILE A C 1
ATOM 2934 O O . ILE A 1 379 ? -10.624 15.278 22.495 1.00 96.00 379 ILE A O 1
ATOM 2938 N N . GLY A 1 380 ? -8.886 13.911 22.088 1.00 95.06 380 GLY A N 1
ATOM 2939 C CA . GLY A 1 380 ? -8.558 13.663 23.491 1.00 95.06 380 GLY A CA 1
ATOM 2940 C C . GLY A 1 380 ? -8.300 14.956 24.246 1.00 95.06 380 GLY A C 1
ATOM 2941 O O . GLY A 1 380 ? -8.936 15.219 25.265 1.00 95.06 380 GLY A O 1
ATOM 2942 N N . TRP A 1 381 ? -7.465 15.828 23.681 1.00 94.75 381 TRP A N 1
ATOM 2943 C CA . TRP A 1 381 ? -7.187 17.134 24.266 1.00 94.75 381 TRP A CA 1
ATOM 2944 C C . TRP A 1 381 ? -8.452 17.997 24.412 1.00 94.75 381 TRP A C 1
ATOM 2946 O O . TRP A 1 381 ? -8.646 18.616 25.457 1.00 94.75 381 TRP A O 1
ATOM 2956 N N . GLY A 1 382 ? -9.343 17.991 23.416 1.00 94.94 382 GLY A N 1
ATOM 2957 C CA . GLY A 1 382 ? -10.612 18.725 23.449 1.00 94.94 382 GLY A CA 1
ATOM 2958 C C . GLY A 1 382 ? -11.625 18.194 24.470 1.00 94.94 382 GLY A C 1
ATOM 2959 O O . GLY A 1 382 ? -12.389 18.976 25.031 1.00 94.94 382 GLY A O 1
ATOM 2960 N N . VAL A 1 383 ? -11.618 16.886 24.743 1.00 94.38 383 VAL A N 1
ATOM 2961 C CA . VAL A 1 383 ? -12.509 16.224 25.718 1.00 94.38 383 VAL A CA 1
ATOM 2962 C C . VAL A 1 383 ? -11.877 16.152 27.122 1.00 94.38 383 VAL A C 1
ATOM 2964 O O . VAL A 1 383 ? -12.521 15.716 28.074 1.00 94.38 383 VAL A O 1
ATOM 2967 N N . GLY A 1 384 ? -10.636 16.622 27.291 1.00 91.81 384 GLY A N 1
ATOM 2968 C CA . GLY A 1 384 ? -9.920 16.591 28.571 1.00 91.81 384 GLY A CA 1
ATOM 2969 C C . GLY A 1 384 ? -9.398 15.200 28.948 1.00 91.81 384 GLY A C 1
ATOM 2970 O O . GLY A 1 384 ? -9.319 14.872 30.128 1.00 91.81 384 GLY A O 1
ATOM 2971 N N . LYS A 1 385 ? -9.087 14.371 27.947 1.00 91.62 385 LYS A N 1
ATOM 2972 C CA . LYS A 1 385 ? -8.471 13.046 28.079 1.00 91.62 385 LYS A CA 1
ATOM 2973 C C . LYS A 1 385 ? -7.010 13.114 27.644 1.00 91.62 385 LYS A C 1
ATOM 2975 O O . LYS A 1 385 ? -6.691 13.633 26.572 1.00 91.62 385 LYS A O 1
ATOM 2980 N N . ASP A 1 386 ? -6.131 12.542 28.451 1.00 91.25 386 ASP A N 1
ATOM 2981 C CA . ASP A 1 386 ? -4.684 12.602 28.253 1.00 91.25 386 ASP A CA 1
ATOM 2982 C C . ASP A 1 386 ? -4.177 11.526 27.278 1.00 91.25 386 ASP A C 1
ATOM 2984 O O . ASP A 1 386 ? -3.385 10.653 27.614 1.00 91.25 386 ASP A O 1
ATOM 2988 N N . MET A 1 387 ? -4.637 11.604 26.026 1.00 92.62 387 MET A N 1
ATOM 2989 C CA . MET A 1 387 ? -4.153 10.753 24.937 1.00 92.62 387 MET A CA 1
ATOM 2990 C C . MET A 1 387 ? -2.718 11.138 24.548 1.00 92.62 387 MET A C 1
ATOM 2992 O O . MET A 1 387 ? -2.464 12.255 24.087 1.00 92.62 387 MET A O 1
ATOM 2996 N N . SER A 1 388 ? -1.786 10.199 24.703 1.00 91.88 388 SER A N 1
ATOM 2997 C CA . SER A 1 388 ? -0.364 10.358 24.379 1.00 91.88 388 SER A CA 1
ATOM 2998 C C . SER A 1 388 ? 0.117 9.280 23.399 1.00 91.88 388 SER A C 1
ATOM 3000 O O . SER A 1 388 ? -0.557 8.275 23.175 1.00 91.88 388 SER A O 1
ATOM 3002 N N . LEU A 1 389 ? 1.308 9.475 22.828 1.00 90.31 389 LEU A N 1
ATOM 3003 C CA . LEU A 1 389 ? 2.008 8.512 21.966 1.00 90.31 389 LEU A CA 1
ATOM 3004 C C . LEU A 1 389 ? 2.900 7.556 22.780 1.00 90.31 389 LEU A C 1
ATOM 3006 O O . LEU A 1 389 ? 3.939 7.100 22.304 1.00 90.31 389 LEU A O 1
ATOM 3010 N N . ALA A 1 390 ? 2.528 7.287 24.032 1.00 87.69 390 ALA A N 1
ATOM 3011 C CA . ALA A 1 390 ? 3.255 6.397 24.928 1.00 87.69 390 ALA A CA 1
ATOM 3012 C C . ALA A 1 390 ? 2.854 4.935 24.681 1.00 87.69 390 ALA A C 1
ATOM 3014 O O . ALA A 1 390 ? 2.092 4.343 25.436 1.00 87.69 390 ALA A O 1
ATOM 3015 N N . PHE A 1 391 ? 3.352 4.357 23.590 1.00 88.56 391 PHE A N 1
ATOM 3016 C CA . PHE A 1 391 ? 3.109 2.952 23.267 1.00 88.56 391 PHE A CA 1
ATOM 3017 C C . PHE A 1 391 ? 3.906 2.001 24.162 1.00 88.56 391 PHE A C 1
ATOM 3019 O O . PHE A 1 391 ? 5.027 2.317 24.571 1.00 88.56 391 PHE A O 1
ATOM 3026 N N . GLU A 1 392 ? 3.364 0.802 24.376 1.00 87.44 392 GLU A N 1
ATOM 3027 C CA . GLU A 1 392 ? 4.062 -0.287 25.056 1.00 87.44 392 GLU A CA 1
ATOM 3028 C C . GLU A 1 392 ? 5.295 -0.731 24.233 1.00 87.44 392 GLU A C 1
ATOM 3030 O O . GLU A 1 392 ? 5.164 -0.981 23.027 1.00 87.44 392 GLU A O 1
ATOM 3035 N N . PRO A 1 393 ? 6.489 -0.886 24.845 1.00 86.69 393 PRO A N 1
ATOM 3036 C CA . PRO A 1 393 ? 7.729 -1.176 24.116 1.00 86.69 393 PRO A CA 1
ATOM 3037 C C . PRO A 1 393 ? 7.653 -2.409 23.212 1.00 86.69 393 PRO A C 1
ATOM 3039 O O . PRO A 1 393 ? 8.168 -2.401 22.094 1.00 86.69 393 PRO A O 1
ATOM 3042 N N . PHE A 1 394 ? 6.971 -3.463 23.669 1.00 87.69 394 PHE A N 1
ATOM 3043 C CA . PHE A 1 394 ? 6.765 -4.675 22.878 1.00 87.69 394 PHE A CA 1
ATOM 3044 C C . PHE A 1 394 ? 6.046 -4.380 21.553 1.00 87.69 394 PHE A C 1
ATOM 3046 O O . PHE A 1 394 ? 6.484 -4.838 20.499 1.00 87.69 394 PHE A O 1
ATOM 3053 N N . GLN A 1 395 ? 4.982 -3.576 21.592 1.00 88.19 395 GLN A N 1
ATOM 3054 C CA . GLN A 1 395 ? 4.179 -3.252 20.413 1.00 88.19 395 GLN A CA 1
ATOM 3055 C C . GLN A 1 395 ? 4.976 -2.392 19.419 1.00 88.19 395 GLN A C 1
ATOM 3057 O O . GLN A 1 395 ? 4.926 -2.634 18.214 1.00 88.19 395 GLN A O 1
ATOM 3062 N N . ALA A 1 396 ? 5.777 -1.446 19.922 1.00 86.56 396 ALA A N 1
ATOM 3063 C CA . ALA A 1 396 ? 6.661 -0.622 19.099 1.00 86.56 396 ALA A CA 1
ATOM 3064 C C . ALA A 1 396 ? 7.730 -1.457 18.367 1.00 86.56 396 ALA A C 1
ATOM 3066 O O . ALA A 1 396 ? 7.951 -1.271 17.170 1.00 86.56 396 ALA A O 1
ATOM 3067 N N . ILE A 1 397 ? 8.363 -2.416 19.055 1.00 89.50 397 ILE A N 1
ATOM 3068 C CA . ILE A 1 397 ? 9.364 -3.308 18.445 1.00 89.50 397 ILE A CA 1
ATOM 3069 C C . ILE A 1 397 ? 8.726 -4.170 17.351 1.00 89.50 397 ILE A C 1
ATOM 3071 O O . ILE A 1 397 ? 9.274 -4.276 16.252 1.00 89.50 397 ILE A O 1
ATOM 3075 N N . VAL A 1 398 ? 7.564 -4.766 17.634 1.00 90.94 398 VAL A N 1
ATOM 3076 C CA . VAL A 1 398 ? 6.835 -5.594 16.661 1.00 90.94 398 VAL A CA 1
ATOM 3077 C C . VAL A 1 398 ? 6.460 -4.778 15.424 1.00 90.94 398 VAL A C 1
ATOM 3079 O O . VAL A 1 398 ? 6.623 -5.275 14.312 1.00 90.94 398 VAL A O 1
ATOM 3082 N N . LEU A 1 399 ? 6.038 -3.520 15.594 1.00 91.19 399 LEU A N 1
ATOM 3083 C CA . LEU A 1 399 ? 5.739 -2.631 14.473 1.00 91.19 399 LEU A CA 1
ATOM 3084 C C . LEU A 1 399 ? 6.965 -2.392 13.579 1.00 91.19 399 LEU A C 1
ATOM 3086 O O . LEU A 1 399 ? 6.866 -2.564 12.366 1.00 91.19 399 LEU A O 1
ATOM 3090 N N . ILE A 1 400 ? 8.123 -2.040 14.147 1.00 90.19 400 ILE A N 1
ATOM 3091 C CA . ILE A 1 400 ? 9.343 -1.795 13.353 1.00 90.19 400 ILE A CA 1
ATOM 3092 C C . ILE A 1 400 ? 9.743 -3.054 12.585 1.00 90.19 400 ILE A C 1
ATOM 3094 O O . ILE A 1 400 ? 10.028 -2.983 11.391 1.00 90.19 400 ILE A O 1
ATOM 3098 N N . LEU A 1 401 ? 9.735 -4.212 13.249 1.00 91.62 401 LEU A N 1
ATOM 3099 C CA . LEU A 1 401 ? 10.066 -5.480 12.603 1.00 91.62 401 LEU A CA 1
ATOM 3100 C C . LEU A 1 401 ? 9.094 -5.801 11.464 1.00 91.62 401 LEU A C 1
ATOM 3102 O O . LEU A 1 401 ? 9.538 -6.208 10.394 1.00 91.62 401 LEU A O 1
ATOM 3106 N N . ALA A 1 402 ? 7.794 -5.572 11.656 1.00 92.81 402 ALA A N 1
ATOM 3107 C CA . ALA A 1 402 ? 6.795 -5.772 10.614 1.00 92.81 402 ALA A CA 1
ATOM 3108 C C . ALA A 1 402 ? 7.035 -4.856 9.407 1.00 92.81 402 ALA A C 1
ATOM 3110 O O . ALA A 1 402 ? 7.028 -5.336 8.276 1.00 92.81 402 ALA A O 1
ATOM 3111 N N . ILE A 1 403 ? 7.310 -3.567 9.638 1.00 91.19 403 ILE A N 1
ATOM 3112 C CA . ILE A 1 403 ? 7.602 -2.611 8.562 1.00 91.19 403 ILE A CA 1
ATOM 3113 C C . ILE A 1 403 ? 8.865 -3.015 7.798 1.00 91.19 403 ILE A C 1
ATOM 3115 O O . ILE A 1 403 ? 8.865 -2.973 6.573 1.00 91.19 403 ILE A O 1
ATOM 3119 N N . LEU A 1 404 ? 9.929 -3.438 8.487 1.00 89.75 404 LEU A N 1
ATOM 3120 C CA . LEU A 1 404 ? 11.167 -3.873 7.834 1.00 89.75 404 LEU A CA 1
ATOM 3121 C C . LEU A 1 404 ? 10.964 -5.142 7.003 1.00 89.75 404 LEU A C 1
ATOM 3123 O O . LEU A 1 404 ? 11.423 -5.210 5.864 1.00 89.75 404 LEU A O 1
ATOM 3127 N N . VAL A 1 405 ? 10.260 -6.135 7.555 1.00 89.56 405 VAL A N 1
ATOM 3128 C CA . VAL A 1 405 ? 9.956 -7.382 6.846 1.00 89.56 405 VAL A CA 1
ATOM 3129 C C . VAL A 1 405 ? 9.121 -7.080 5.607 1.00 89.56 405 VAL A C 1
ATOM 3131 O O . VAL A 1 405 ? 9.519 -7.435 4.502 1.00 89.56 405 VAL A O 1
ATOM 3134 N N . VAL A 1 406 ? 8.007 -6.368 5.754 1.00 87.56 406 VAL A N 1
ATOM 3135 C CA . VAL A 1 406 ? 7.108 -6.063 4.635 1.00 87.56 406 VAL A CA 1
ATOM 3136 C C . VAL A 1 406 ? 7.772 -5.142 3.618 1.00 87.56 406 VAL A C 1
ATOM 3138 O O . VAL A 1 406 ? 7.713 -5.420 2.427 1.00 87.56 406 VAL A O 1
ATOM 3141 N N . GLY A 1 407 ? 8.485 -4.108 4.064 1.00 84.25 407 GLY A N 1
ATOM 3142 C CA . GLY A 1 407 ? 9.254 -3.228 3.186 1.00 84.25 407 GLY A CA 1
ATOM 3143 C C . GLY A 1 407 ? 10.300 -3.986 2.366 1.00 84.25 407 GLY A C 1
ATOM 3144 O O . GLY A 1 407 ? 10.510 -3.662 1.202 1.00 84.25 407 GLY A O 1
ATOM 3145 N N . SER A 1 408 ? 10.901 -5.045 2.922 1.00 81.50 408 SER A N 1
ATOM 3146 C CA . SER A 1 408 ? 11.807 -5.910 2.160 1.00 81.50 408 SER A CA 1
ATOM 3147 C C . SER A 1 408 ? 11.097 -6.756 1.095 1.00 81.50 408 SER A C 1
ATOM 3149 O O . SER A 1 408 ? 11.682 -6.978 0.040 1.00 81.50 408 SER A O 1
ATOM 3151 N N . PHE A 1 409 ? 9.846 -7.172 1.332 1.00 80.69 409 PHE A N 1
ATOM 3152 C CA . PHE A 1 409 ? 9.017 -7.884 0.347 1.00 80.69 409 PHE A CA 1
ATOM 3153 C C . PHE A 1 409 ? 8.461 -6.965 -0.748 1.00 80.69 409 PHE A C 1
ATOM 3155 O O . PHE A 1 409 ? 8.247 -7.418 -1.867 1.00 80.69 409 PHE A O 1
ATOM 3162 N N . LEU A 1 410 ? 8.210 -5.692 -0.429 1.00 80.62 410 LEU A N 1
ATOM 3163 C CA . LEU A 1 410 ? 7.709 -4.694 -1.380 1.00 80.62 410 LEU A CA 1
ATOM 3164 C C . LEU A 1 410 ? 8.810 -4.058 -2.236 1.00 80.62 410 LEU A C 1
ATOM 3166 O O . LEU A 1 410 ? 8.500 -3.350 -3.195 1.00 80.62 410 LEU A O 1
ATOM 3170 N N . ARG A 1 411 ? 10.084 -4.273 -1.893 1.00 72.56 411 ARG A N 1
ATOM 3171 C CA . ARG A 1 411 ? 11.202 -3.789 -2.701 1.00 72.56 411 ARG A CA 1
ATOM 3172 C C . ARG A 1 411 ? 11.310 -4.636 -3.962 1.00 72.56 411 ARG A C 1
ATOM 3174 O O . ARG A 1 411 ? 11.446 -5.855 -3.878 1.00 72.56 411 ARG A O 1
ATOM 3181 N N . ASP A 1 412 ? 11.271 -3.969 -5.109 1.00 62.91 412 ASP A N 1
ATOM 3182 C CA . ASP A 1 412 ? 11.376 -4.628 -6.402 1.00 62.91 412 ASP A CA 1
ATOM 3183 C C . ASP A 1 412 ? 12.736 -5.339 -6.527 1.00 62.91 412 ASP A C 1
ATOM 3185 O O . ASP A 1 412 ? 13.793 -4.761 -6.263 1.00 62.91 412 ASP A O 1
ATOM 3189 N N . GLY A 1 413 ? 12.683 -6.629 -6.857 1.00 54.53 413 GLY A N 1
ATOM 3190 C CA . GLY A 1 413 ? 13.841 -7.492 -7.082 1.00 54.53 413 GLY A CA 1
ATOM 3191 C C . GLY A 1 413 ? 14.225 -7.602 -8.557 1.00 54.53 413 GLY A C 1
ATOM 3192 O O . GLY A 1 413 ? 15.089 -8.417 -8.884 1.00 54.53 413 GLY A O 1
ATOM 3193 N N . ASN A 1 414 ? 13.577 -6.832 -9.440 1.00 60.84 414 ASN A N 1
ATOM 3194 C CA . ASN A 1 414 ? 13.857 -6.859 -10.868 1.00 60.84 414 ASN A CA 1
ATOM 3195 C C . ASN A 1 414 ? 15.341 -6.584 -11.136 1.00 60.84 414 ASN A C 1
ATOM 3197 O O . ASN A 1 414 ? 15.916 -5.562 -10.747 1.00 60.84 414 ASN A O 1
ATOM 3201 N N . THR A 1 415 ? 15.960 -7.560 -11.791 1.00 71.31 415 THR A N 1
ATOM 3202 C CA . THR A 1 415 ? 17.364 -7.512 -12.175 1.00 71.31 415 THR A CA 1
ATOM 3203 C C . THR A 1 415 ? 17.499 -6.606 -13.390 1.00 71.31 415 THR A C 1
ATOM 3205 O O . THR A 1 415 ? 16.734 -6.717 -14.341 1.00 71.31 415 THR A O 1
ATOM 3208 N N . TYR A 1 416 ? 18.462 -5.696 -13.351 1.00 84.62 416 TYR A N 1
ATOM 3209 C CA . TYR A 1 416 ? 18.758 -4.767 -14.436 1.00 84.62 416 TYR A CA 1
ATOM 3210 C C . TYR A 1 416 ? 20.255 -4.811 -14.745 1.00 84.62 416 TYR A C 1
ATOM 3212 O O . TYR A 1 416 ? 21.051 -5.296 -13.936 1.00 84.62 416 TYR A O 1
ATOM 3220 N N . ILE A 1 417 ? 20.651 -4.313 -15.910 1.00 90.25 417 ILE A N 1
ATOM 3221 C CA . ILE A 1 417 ? 22.050 -4.194 -16.310 1.00 90.25 417 ILE A CA 1
ATOM 3222 C C . ILE A 1 417 ? 22.666 -3.048 -15.504 1.00 90.25 417 ILE A C 1
ATOM 3224 O O . ILE A 1 417 ? 22.305 -1.889 -15.672 1.00 90.25 417 ILE A O 1
ATOM 3228 N N . ALA A 1 418 ? 23.581 -3.382 -14.596 1.00 91.81 418 ALA A N 1
ATOM 3229 C CA . ALA A 1 418 ? 24.305 -2.427 -13.761 1.00 91.81 418 ALA A CA 1
ATOM 3230 C C . ALA A 1 418 ? 25.560 -1.890 -14.460 1.00 91.81 418 ALA A C 1
ATOM 3232 O O . ALA A 1 418 ? 25.974 -0.759 -14.228 1.00 91.81 418 ALA A O 1
ATOM 3233 N N . LYS A 1 419 ? 26.185 -2.703 -15.312 1.00 94.06 419 LYS A N 1
ATOM 3234 C CA . LYS A 1 419 ? 27.322 -2.284 -16.128 1.00 94.06 419 LYS A CA 1
ATOM 3235 C C . LYS A 1 419 ? 27.382 -3.113 -17.399 1.00 94.06 419 LYS A C 1
ATOM 3237 O O . LYS A 1 419 ? 27.179 -4.322 -17.346 1.00 94.06 419 LYS A O 1
ATOM 3242 N N . VAL A 1 420 ? 27.737 -2.496 -18.515 1.00 95.06 420 VAL A N 1
ATOM 3243 C CA . VAL A 1 420 ? 28.081 -3.212 -19.741 1.00 95.06 420 VAL A CA 1
ATOM 3244 C C . VAL A 1 420 ? 29.312 -2.594 -20.395 1.00 95.06 420 VAL A C 1
ATOM 3246 O O . VAL A 1 420 ? 29.514 -1.384 -20.336 1.00 95.06 420 VAL A O 1
ATOM 3249 N N . SER A 1 421 ? 30.165 -3.424 -20.987 1.00 95.75 421 SER A N 1
ATOM 3250 C CA . SER A 1 421 ? 31.328 -2.967 -21.749 1.00 95.75 421 SER A CA 1
ATOM 3251 C C . SER A 1 421 ? 31.615 -3.888 -22.923 1.00 95.75 421 SER A C 1
ATOM 3253 O O . SER A 1 421 ? 31.418 -5.097 -22.805 1.00 95.75 421 SER A O 1
ATOM 3255 N N . TRP A 1 422 ? 32.123 -3.336 -24.019 1.00 95.50 422 TRP A N 1
ATOM 3256 C CA . TRP A 1 422 ? 32.524 -4.085 -25.211 1.00 95.50 422 TRP A CA 1
ATOM 3257 C C . TRP A 1 422 ? 33.602 -3.326 -25.988 1.00 95.50 422 TRP A C 1
ATOM 3259 O O . TRP A 1 422 ? 33.791 -2.121 -25.808 1.00 95.50 422 TRP A O 1
ATOM 3269 N N . SER A 1 423 ? 34.275 -4.038 -26.888 1.00 95.50 423 SER A N 1
ATOM 3270 C CA . SER A 1 423 ? 35.265 -3.479 -27.806 1.00 95.50 423 SER A CA 1
ATOM 3271 C C . SER A 1 423 ? 34.852 -3.714 -29.260 1.00 95.50 423 SER A C 1
ATOM 3273 O O . SER A 1 423 ? 34.290 -4.760 -29.601 1.00 95.50 423 SER A O 1
ATOM 3275 N N . LEU A 1 424 ? 35.187 -2.770 -30.136 1.00 94.75 424 LEU A N 1
ATOM 3276 C CA . LEU A 1 424 ? 34.984 -2.855 -31.581 1.00 94.75 424 LEU A CA 1
ATOM 3277 C C . LEU A 1 424 ? 36.258 -2.456 -32.322 1.00 94.75 424 LEU A C 1
ATOM 3279 O O . LEU A 1 424 ? 36.883 -1.440 -32.024 1.00 94.75 424 LEU A O 1
ATOM 3283 N N . ASN A 1 425 ? 36.592 -3.223 -33.354 1.00 94.50 425 ASN A N 1
ATOM 3284 C CA . ASN A 1 425 ? 37.406 -2.726 -34.456 1.00 94.50 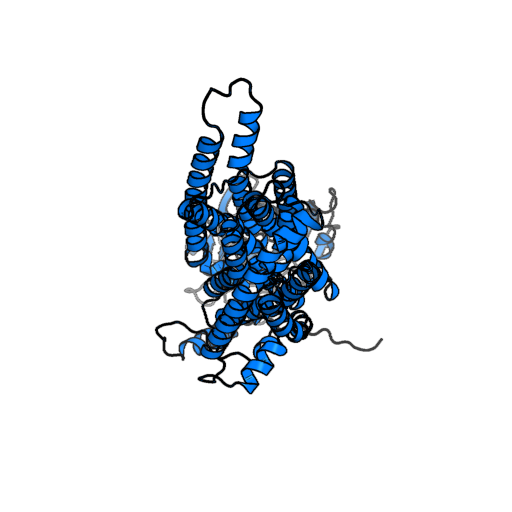425 ASN A CA 1
ATOM 3285 C C . ASN A 1 425 ? 36.432 -2.334 -35.574 1.00 94.50 425 ASN A C 1
ATOM 3287 O O . ASN A 1 425 ? 35.777 -3.239 -36.099 1.00 94.50 425 ASN A O 1
ATOM 3291 N N . PRO A 1 426 ? 36.261 -1.032 -35.872 1.00 92.88 426 PRO A N 1
ATOM 3292 C CA . PRO A 1 426 ? 35.289 -0.592 -36.864 1.00 92.88 426 PRO A CA 1
ATOM 3293 C C . PRO A 1 426 ? 35.518 -1.276 -38.216 1.00 92.88 426 PRO A C 1
ATOM 3295 O O . PRO A 1 426 ? 36.680 -1.425 -38.607 1.00 92.88 426 PRO A O 1
ATOM 3298 N N . PRO A 1 427 ? 34.453 -1.693 -38.925 1.00 93.00 427 PRO A N 1
ATOM 3299 C CA . PRO A 1 427 ? 34.586 -2.132 -40.309 1.00 93.00 427 PRO A CA 1
ATOM 3300 C C . PRO A 1 427 ? 35.048 -0.986 -41.207 1.00 93.00 427 PRO A C 1
ATOM 3302 O O . PRO A 1 427 ? 35.001 0.190 -40.830 1.00 93.00 427 PRO A O 1
ATOM 3305 N N . ASP A 1 428 ? 35.418 -1.329 -42.437 1.00 91.81 428 ASP A N 1
ATOM 3306 C CA . ASP A 1 428 ? 35.498 -0.335 -43.499 1.00 91.81 428 ASP A CA 1
ATOM 3307 C C . ASP A 1 428 ? 34.138 0.360 -43.680 1.00 91.81 428 ASP A C 1
ATOM 3309 O O . ASP A 1 428 ? 33.073 -0.219 -43.445 1.00 91.81 428 ASP A O 1
ATOM 3313 N N . VAL A 1 429 ? 34.178 1.636 -44.064 1.00 91.75 429 VAL A N 1
ATOM 3314 C CA . VAL A 1 429 ? 32.958 2.410 -44.323 1.00 91.75 429 VAL A CA 1
ATOM 3315 C C . VAL A 1 429 ? 32.164 1.803 -45.492 1.00 91.75 429 VAL A C 1
ATOM 3317 O O . VAL A 1 429 ? 32.774 1.208 -46.389 1.00 91.75 429 VAL A O 1
ATOM 3320 N N . PRO A 1 430 ? 30.827 1.955 -45.526 1.00 91.25 430 PRO A N 1
ATOM 3321 C CA . PRO A 1 430 ? 30.001 1.335 -46.554 1.00 91.25 430 PRO A CA 1
ATOM 3322 C C . PRO A 1 430 ? 30.410 1.712 -47.981 1.00 91.25 430 PRO A C 1
ATOM 3324 O O . PRO A 1 430 ? 30.748 2.859 -48.283 1.00 91.25 430 PRO A O 1
ATOM 3327 N N . CYS A 1 431 ? 30.334 0.747 -48.895 1.00 89.00 431 CYS A N 1
ATOM 3328 C CA . CYS A 1 431 ? 30.653 0.960 -50.302 1.00 89.00 431 CYS A CA 1
ATOM 3329 C C . CYS A 1 431 ? 29.390 1.031 -51.172 1.00 89.00 431 CYS A C 1
ATOM 3331 O O . CYS A 1 431 ? 28.393 0.347 -50.939 1.00 89.00 431 CYS A O 1
ATOM 3333 N N . GLY A 1 432 ? 29.439 1.831 -52.240 1.00 86.25 432 GLY A N 1
ATOM 3334 C CA . GLY A 1 432 ? 28.294 1.990 -53.143 1.00 86.25 432 GLY A CA 1
ATOM 3335 C C . GLY A 1 432 ? 27.130 2.775 -52.533 1.00 86.25 432 GLY A C 1
ATOM 3336 O O . GLY A 1 432 ? 26.004 2.629 -53.006 1.00 86.25 432 GLY A O 1
ATOM 3337 N N . ALA A 1 433 ? 27.418 3.578 -51.506 1.00 85.50 433 ALA A N 1
ATOM 3338 C CA . ALA A 1 433 ? 26.520 4.578 -50.956 1.00 85.50 433 ALA A CA 1
ATOM 3339 C C . ALA A 1 433 ? 26.176 5.643 -52.015 1.00 85.50 433 ALA A C 1
ATOM 3341 O O . ALA A 1 433 ? 27.052 6.064 -52.774 1.00 85.50 433 ALA A O 1
ATOM 3342 N N . VAL A 1 434 ? 24.908 6.053 -52.091 1.00 80.44 434 VAL A N 1
ATOM 3343 C CA . VAL A 1 434 ? 24.439 7.109 -53.002 1.00 80.44 434 VAL A CA 1
ATOM 3344 C C . VAL A 1 434 ? 23.532 8.084 -52.259 1.00 80.44 434 VAL A C 1
ATOM 3346 O O . VAL A 1 434 ? 22.467 7.692 -51.777 1.00 80.44 434 VAL A O 1
ATOM 3349 N N . THR A 1 435 ? 23.933 9.357 -52.228 1.00 78.12 435 THR A N 1
ATOM 3350 C CA . THR A 1 435 ? 23.117 10.452 -51.692 1.00 78.12 435 THR A CA 1
ATOM 3351 C C . THR A 1 435 ? 22.080 10.865 -52.741 1.00 78.12 435 THR A C 1
ATOM 3353 O O . THR A 1 435 ? 22.439 11.364 -53.807 1.00 78.12 435 THR A O 1
ATOM 3356 N N . GLU A 1 436 ? 20.794 10.621 -52.472 1.00 74.06 436 GLU A N 1
ATOM 3357 C CA . GLU A 1 436 ? 19.697 10.944 -53.404 1.00 74.06 436 GLU A CA 1
ATOM 3358 C C . GLU A 1 436 ? 19.201 12.398 -53.271 1.00 74.06 436 GLU A C 1
ATOM 3360 O O . GLU A 1 436 ? 18.830 13.006 -54.277 1.00 74.06 436 GLU A O 1
ATOM 3365 N N . ASP A 1 437 ? 19.224 12.964 -52.058 1.00 76.62 437 ASP A N 1
ATOM 3366 C CA . ASP A 1 437 ? 18.882 14.363 -51.760 1.00 76.62 437 ASP A CA 1
ATOM 3367 C C . ASP A 1 437 ? 20.038 15.030 -51.002 1.00 76.62 437 ASP A C 1
ATOM 3369 O O . ASP A 1 437 ? 20.390 14.620 -49.899 1.00 76.62 437 ASP A O 1
ATOM 3373 N N . GLU A 1 438 ? 20.635 16.072 -51.585 1.00 74.25 438 GLU A N 1
ATOM 3374 C CA . GLU A 1 438 ? 21.730 16.827 -50.956 1.00 74.25 438 GLU A CA 1
ATOM 3375 C C . GLU A 1 438 ? 21.275 17.616 -49.711 1.00 74.25 438 GLU A C 1
ATOM 3377 O O . GLU A 1 438 ? 22.112 17.986 -48.892 1.00 74.25 438 GLU A O 1
ATOM 3382 N N . ASN A 1 439 ? 19.970 17.886 -49.549 1.00 75.25 439 ASN A N 1
ATOM 3383 C CA . ASN A 1 439 ? 19.439 18.611 -48.384 1.00 75.25 439 ASN A CA 1
ATOM 3384 C C . ASN A 1 439 ? 19.068 17.696 -47.209 1.00 75.25 439 ASN A C 1
ATOM 3386 O O . ASN A 1 439 ? 18.845 18.196 -46.108 1.00 75.25 439 ASN A O 1
ATOM 3390 N N . ASP A 1 440 ? 18.967 16.389 -47.446 1.00 72.88 440 ASP A N 1
ATOM 3391 C CA . ASP A 1 440 ? 18.664 15.372 -46.436 1.00 72.88 440 ASP A CA 1
ATOM 3392 C C . ASP A 1 440 ? 19.540 14.141 -46.705 1.00 72.88 440 ASP A C 1
ATOM 3394 O O . ASP A 1 440 ? 19.070 13.124 -47.231 1.00 72.88 440 ASP A O 1
ATOM 3398 N N . PRO A 1 441 ? 20.853 14.279 -46.459 1.00 75.81 441 PRO A N 1
ATOM 3399 C CA . PRO A 1 441 ? 21.819 13.283 -46.861 1.00 75.81 441 PRO A CA 1
ATOM 3400 C C . PRO A 1 441 ? 21.672 11.997 -46.047 1.00 75.81 441 PRO A C 1
ATOM 3402 O O . PRO A 1 441 ? 21.242 11.983 -44.894 1.00 75.81 441 PRO A O 1
ATOM 3405 N N . MET A 1 442 ? 22.072 10.902 -46.679 1.00 84.81 442 MET A N 1
ATOM 3406 C CA . MET A 1 442 ? 22.081 9.577 -46.074 1.00 84.81 442 MET A CA 1
ATOM 3407 C C . MET A 1 442 ? 23.012 9.509 -44.857 1.00 84.81 442 MET A C 1
ATOM 3409 O O . MET A 1 442 ? 24.112 10.065 -44.885 1.00 84.81 442 MET A O 1
ATOM 3413 N N . TRP A 1 443 ? 22.630 8.740 -43.840 1.00 86.25 443 TRP A N 1
ATOM 3414 C CA . TRP A 1 443 ? 23.538 8.378 -42.750 1.00 86.25 443 TRP A CA 1
ATOM 3415 C C . TRP A 1 443 ? 23.490 6.887 -42.449 1.00 86.25 443 TRP A C 1
ATOM 3417 O O . TRP A 1 443 ? 22.440 6.247 -42.527 1.00 86.25 443 TRP A O 1
ATOM 3427 N N . MET A 1 444 ? 24.663 6.345 -42.125 1.00 90.62 444 MET A N 1
ATOM 3428 C CA . MET A 1 444 ? 24.836 4.994 -41.611 1.00 90.62 444 MET A CA 1
ATOM 3429 C C . MET A 1 444 ? 25.254 5.072 -40.149 1.00 90.62 444 MET A C 1
ATOM 3431 O O . MET A 1 444 ? 26.237 5.744 -39.831 1.00 90.62 444 MET A O 1
ATOM 3435 N N . SER A 1 445 ? 24.567 4.325 -39.294 1.00 91.88 445 SER A N 1
ATOM 3436 C CA . SER A 1 445 ? 24.937 4.160 -37.895 1.00 91.88 445 SER A CA 1
ATOM 3437 C C . SER A 1 445 ? 25.064 2.704 -37.519 1.00 91.88 445 SER A C 1
ATOM 3439 O O . SER A 1 445 ? 24.233 1.872 -37.875 1.00 91.88 445 SER A O 1
ATOM 3441 N N . ILE A 1 446 ? 26.093 2.428 -36.731 1.00 93.38 446 ILE A N 1
ATOM 3442 C CA . ILE A 1 446 ? 26.283 1.157 -36.049 1.00 93.38 446 ILE A CA 1
ATOM 3443 C C . ILE A 1 446 ? 26.294 1.447 -34.556 1.00 93.38 446 ILE A C 1
ATOM 3445 O O . ILE A 1 446 ? 27.027 2.328 -34.094 1.00 93.38 446 ILE A O 1
ATOM 3449 N N . TRP A 1 447 ? 25.511 0.694 -33.792 1.00 92.00 447 TRP A N 1
ATOM 3450 C CA . TRP A 1 447 ? 25.423 0.896 -32.354 1.00 92.00 447 TRP A CA 1
ATOM 3451 C C . TRP A 1 447 ? 25.092 -0.385 -31.599 1.00 92.00 447 TRP A C 1
ATOM 3453 O O . TRP A 1 447 ? 24.577 -1.367 -32.137 1.00 92.00 447 TRP A O 1
ATOM 3463 N N . ILE A 1 448 ? 25.410 -0.354 -30.311 1.00 91.38 448 ILE A N 1
ATOM 3464 C CA . ILE A 1 448 ? 24.904 -1.283 -29.309 1.00 91.38 448 ILE A CA 1
ATOM 3465 C C . ILE A 1 448 ? 24.515 -0.443 -28.099 1.00 91.38 448 ILE A C 1
ATOM 3467 O O . ILE A 1 448 ? 25.273 0.418 -27.646 1.00 91.38 448 ILE A O 1
ATOM 3471 N N . GLY A 1 449 ? 23.295 -0.657 -27.636 1.00 89.75 449 GLY A N 1
ATOM 3472 C CA . GLY A 1 449 ? 22.671 0.175 -26.631 1.00 89.75 449 GLY A CA 1
ATOM 3473 C C . GLY A 1 449 ? 21.954 -0.650 -25.585 1.00 89.75 449 GLY A C 1
ATOM 3474 O O . GLY A 1 449 ? 21.659 -1.835 -25.773 1.00 89.75 449 GLY A O 1
ATOM 3475 N N . VAL A 1 450 ? 21.698 0.001 -24.459 1.00 90.94 450 VAL A N 1
ATOM 3476 C CA . VAL A 1 450 ? 20.876 -0.553 -23.389 1.00 90.94 450 VAL A CA 1
ATOM 3477 C C . VAL A 1 450 ? 19.589 0.243 -23.270 1.00 90.94 450 VAL A C 1
ATOM 3479 O O . VAL A 1 450 ? 19.604 1.472 -23.329 1.00 90.94 450 VAL A O 1
ATOM 3482 N N . ALA A 1 451 ? 18.487 -0.471 -23.077 1.00 88.62 451 ALA A N 1
ATOM 3483 C CA . ALA A 1 451 ? 17.174 0.118 -22.853 1.00 88.62 451 ALA A CA 1
ATOM 3484 C C . ALA A 1 451 ? 16.407 -0.675 -21.794 1.00 88.62 451 ALA A C 1
ATOM 3486 O O . ALA A 1 451 ? 16.750 -1.813 -21.443 1.00 88.62 451 ALA A O 1
ATOM 3487 N N . LYS A 1 452 ? 15.345 -0.063 -21.269 1.00 83.25 452 LYS A N 1
ATOM 3488 C CA . LYS A 1 452 ? 14.425 -0.725 -20.338 1.00 83.25 452 LYS A CA 1
ATOM 3489 C C . LYS A 1 452 ? 13.731 -1.915 -20.984 1.00 83.25 452 LYS A C 1
ATOM 3491 O O . LYS A 1 452 ? 13.671 -2.968 -20.359 1.00 83.25 452 LYS A O 1
ATOM 3496 N N . ASP A 1 453 ? 13.237 -1.733 -22.200 1.00 77.31 453 ASP A N 1
ATOM 3497 C CA . ASP A 1 453 ? 12.512 -2.726 -22.984 1.00 77.31 453 ASP A CA 1
ATOM 3498 C C . ASP A 1 453 ? 12.811 -2.475 -24.467 1.00 77.31 453 ASP A C 1
ATOM 3500 O O . ASP A 1 453 ? 12.956 -1.329 -24.885 1.00 77.31 453 ASP A O 1
ATOM 3504 N N . PHE A 1 454 ? 12.920 -3.543 -25.252 1.00 67.75 454 PHE A N 1
ATOM 3505 C CA . PHE A 1 454 ? 13.123 -3.466 -26.697 1.00 67.75 454 PHE A CA 1
ATOM 3506 C C . PHE A 1 454 ? 11.853 -3.031 -27.448 1.00 67.75 454 PHE A C 1
ATOM 3508 O O . PHE A 1 454 ? 11.937 -2.477 -28.541 1.00 67.75 454 PHE A O 1
ATOM 3515 N N . HIS A 1 455 ? 10.670 -3.288 -26.885 1.00 67.44 455 HIS A N 1
ATOM 3516 C CA . HIS A 1 455 ? 9.387 -2.994 -27.529 1.00 67.44 455 HIS A CA 1
ATOM 3517 C C . HIS A 1 455 ? 8.802 -1.629 -27.151 1.00 67.44 455 HIS A C 1
ATOM 3519 O O . HIS A 1 455 ? 7.868 -1.163 -27.805 1.00 67.44 455 HIS A O 1
ATOM 3525 N N . ASP A 1 456 ? 9.341 -0.983 -26.119 1.00 68.75 456 ASP A N 1
ATOM 3526 C CA . ASP A 1 456 ? 8.873 0.322 -25.667 1.00 68.75 456 ASP A CA 1
ATOM 3527 C C . ASP A 1 456 ? 9.547 1.438 -26.474 1.00 68.75 456 ASP A C 1
ATOM 3529 O O . ASP A 1 456 ? 10.668 1.850 -26.189 1.00 68.75 456 ASP A O 1
ATOM 3533 N N . GLN A 1 457 ? 8.842 1.955 -27.482 1.00 61.78 457 GLN A N 1
ATOM 3534 C CA . GLN A 1 457 ? 9.317 3.079 -28.299 1.00 61.78 457 GLN A CA 1
ATOM 3535 C C . GLN A 1 457 ? 9.459 4.388 -27.508 1.00 61.78 457 GLN A C 1
ATOM 3537 O O . GLN A 1 457 ? 10.055 5.338 -28.010 1.00 61.78 457 GLN A O 1
ATOM 3542 N N . ASN A 1 458 ? 8.913 4.449 -26.288 1.00 68.25 458 ASN A N 1
ATOM 3543 C CA . ASN A 1 458 ? 9.061 5.594 -25.399 1.00 68.25 458 ASN A CA 1
ATOM 3544 C C . ASN A 1 458 ? 10.208 5.420 -24.390 1.00 68.25 458 ASN A C 1
ATOM 3546 O O . ASN A 1 458 ? 10.426 6.313 -23.570 1.00 68.25 458 ASN A O 1
ATOM 3550 N N . ALA A 1 459 ? 10.919 4.289 -24.409 1.00 76.50 459 ALA A N 1
ATOM 3551 C CA . ALA A 1 459 ? 12.056 4.072 -23.529 1.00 76.50 459 ALA A CA 1
ATOM 3552 C C . ALA A 1 459 ? 13.307 4.771 -24.068 1.00 76.50 459 ALA A C 1
ATOM 3554 O O . ALA A 1 459 ? 13.627 4.690 -25.254 1.00 76.50 459 ALA A O 1
ATOM 3555 N N . ASP A 1 460 ? 14.051 5.405 -23.163 1.00 86.44 460 ASP A N 1
ATOM 3556 C CA . ASP A 1 460 ? 15.370 5.929 -23.491 1.00 86.44 460 ASP A CA 1
ATOM 3557 C C . ASP A 1 460 ? 16.316 4.788 -23.883 1.00 86.44 460 ASP A C 1
ATOM 3559 O O . ASP A 1 460 ? 16.401 3.755 -23.205 1.00 86.44 460 ASP A O 1
ATOM 3563 N N . LEU A 1 461 ? 17.057 5.011 -24.964 1.00 88.81 461 LEU A N 1
ATOM 3564 C CA . LEU A 1 461 ? 18.077 4.106 -25.471 1.00 88.81 461 LEU A CA 1
ATOM 3565 C C . LEU A 1 461 ? 19.446 4.771 -25.322 1.00 88.81 461 LEU A C 1
ATOM 3567 O O . LEU A 1 461 ? 19.783 5.739 -26.008 1.00 88.81 461 LEU A O 1
ATOM 3571 N N . PHE A 1 462 ? 20.241 4.238 -24.397 1.00 91.69 462 PHE A N 1
ATOM 3572 C CA . PHE A 1 462 ? 21.591 4.716 -24.116 1.00 91.69 462 PHE A CA 1
ATOM 3573 C C . PHE A 1 462 ? 22.556 3.992 -25.044 1.00 91.69 462 PHE A C 1
ATOM 3575 O O . PHE A 1 462 ? 22.809 2.795 -24.868 1.00 91.69 462 PHE A O 1
ATOM 3582 N N . GLN A 1 463 ? 23.050 4.703 -26.055 1.00 91.19 463 GLN A N 1
ATOM 3583 C CA . GLN A 1 463 ? 23.799 4.113 -27.153 1.00 91.19 463 GLN A CA 1
ATOM 3584 C C . GLN A 1 463 ? 24.927 5.030 -27.632 1.00 91.19 463 GLN A C 1
ATOM 3586 O O . GLN A 1 463 ? 24.692 6.092 -28.212 1.00 91.19 463 GLN A O 1
ATOM 3591 N N . PRO A 1 464 ? 26.189 4.618 -27.463 1.00 91.75 464 PRO A N 1
ATOM 3592 C CA . PRO A 1 464 ? 27.275 5.196 -28.228 1.00 91.75 464 PRO A CA 1
ATOM 3593 C C . PRO A 1 464 ? 27.051 4.931 -29.719 1.00 91.75 464 PRO A C 1
ATOM 3595 O O . PRO A 1 464 ? 26.826 3.791 -30.132 1.00 91.75 464 PRO A O 1
ATOM 3598 N N . LEU A 1 465 ? 27.123 5.988 -30.520 1.00 91.88 465 LEU A N 1
ATOM 3599 C CA . LEU A 1 465 ? 26.852 5.936 -31.950 1.00 91.88 465 LEU A CA 1
ATOM 3600 C C . LEU A 1 465 ? 28.157 5.971 -32.734 1.00 91.88 465 LEU A C 1
ATOM 3602 O O . LEU A 1 465 ? 28.987 6.858 -32.520 1.00 91.88 465 LEU A O 1
ATOM 3606 N N . LEU A 1 466 ? 28.311 5.032 -33.665 1.00 93.12 466 LEU A N 1
ATOM 3607 C CA . LEU A 1 466 ? 29.331 5.078 -34.700 1.00 93.12 466 LEU A CA 1
ATOM 3608 C C . LEU A 1 466 ? 28.669 5.473 -36.023 1.00 93.12 466 LEU A C 1
ATOM 3610 O O . LEU A 1 466 ? 28.013 4.652 -36.659 1.00 93.12 466 LEU A O 1
ATOM 3614 N N . ASN A 1 467 ? 28.846 6.729 -36.423 1.00 92.62 467 ASN A N 1
ATOM 3615 C CA . ASN A 1 467 ? 28.161 7.333 -37.560 1.00 92.62 467 ASN A CA 1
ATOM 3616 C C . ASN A 1 467 ? 29.094 7.523 -38.752 1.00 92.62 467 ASN A C 1
ATOM 3618 O O . ASN A 1 467 ? 30.276 7.857 -38.605 1.00 92.62 467 ASN A O 1
ATOM 3622 N N . TRP A 1 468 ? 28.543 7.350 -39.948 1.00 92.00 468 TRP A N 1
ATOM 3623 C CA . TRP A 1 468 ? 29.221 7.638 -41.198 1.00 92.00 468 TRP A CA 1
ATOM 3624 C C . TRP A 1 468 ? 28.303 8.297 -42.225 1.00 92.00 468 TRP A C 1
ATOM 3626 O O . TRP A 1 468 ? 27.146 7.909 -42.396 1.00 92.00 468 TRP A O 1
ATOM 3636 N N . GLN A 1 469 ? 28.876 9.262 -42.939 1.00 86.81 469 GLN A N 1
ATOM 3637 C CA . GLN A 1 469 ? 28.294 9.946 -44.084 1.00 86.81 469 GLN A CA 1
ATOM 3638 C C . GLN A 1 469 ? 29.409 10.313 -45.079 1.00 86.81 469 GLN A C 1
ATOM 3640 O O . GLN A 1 469 ? 30.583 10.392 -44.714 1.00 86.81 469 GLN A O 1
ATOM 3645 N N . GLU A 1 470 ? 29.057 10.547 -46.346 1.00 82.50 470 GLU A N 1
ATOM 3646 C CA . GLU A 1 470 ? 30.015 10.946 -47.385 1.00 82.50 470 GLU A CA 1
ATOM 3647 C C . GLU A 1 470 ? 30.652 12.326 -47.112 1.00 82.50 470 GLU A C 1
ATOM 3649 O O . GLU A 1 470 ? 31.868 12.477 -47.258 1.00 82.50 470 GLU A O 1
ATOM 3654 N N . ASP A 1 471 ? 29.855 13.302 -46.660 1.00 82.38 471 ASP A N 1
ATOM 3655 C CA . ASP A 1 471 ? 30.306 14.630 -46.218 1.00 82.38 471 ASP A CA 1
ATOM 3656 C C . ASP A 1 471 ? 30.213 14.767 -44.688 1.00 82.38 471 ASP A C 1
ATOM 3658 O O . ASP A 1 471 ? 29.177 15.133 -44.134 1.00 82.38 471 ASP A O 1
ATOM 3662 N N . GLN A 1 472 ? 31.310 14.438 -44.005 1.00 80.38 472 GLN A N 1
ATOM 3663 C CA . GLN A 1 472 ? 31.412 14.439 -42.539 1.00 80.38 472 GLN A CA 1
ATOM 3664 C C . GLN A 1 472 ? 31.628 15.843 -41.944 1.00 80.38 472 GLN A C 1
ATOM 3666 O O . GLN A 1 472 ? 31.284 16.090 -40.787 1.00 80.38 472 GLN A O 1
ATOM 3671 N N . GLU A 1 473 ? 32.182 16.792 -42.713 1.00 75.19 473 GLU A N 1
ATOM 3672 C CA . GLU A 1 473 ? 32.386 18.159 -42.212 1.00 75.19 473 GLU A CA 1
ATOM 3673 C C . GLU A 1 473 ? 31.038 18.865 -41.999 1.00 75.19 473 GLU A C 1
ATOM 3675 O O . GLU A 1 473 ? 30.880 19.628 -41.041 1.00 75.19 473 GLU A O 1
ATOM 3680 N N . ALA A 1 474 ? 30.041 18.557 -42.836 1.00 69.00 474 ALA A N 1
ATOM 3681 C CA . ALA A 1 474 ? 28.675 19.064 -42.711 1.00 69.00 474 ALA A CA 1
ATOM 3682 C C . ALA A 1 474 ? 27.940 18.574 -41.445 1.00 69.00 474 ALA A C 1
ATOM 3684 O O . ALA A 1 474 ? 27.010 19.242 -40.990 1.00 69.00 474 ALA A O 1
ATOM 3685 N N . THR A 1 475 ? 28.365 17.454 -40.850 1.00 67.50 475 THR A N 1
ATOM 3686 C CA . THR A 1 475 ? 27.758 16.852 -39.647 1.00 67.50 475 THR A CA 1
ATOM 3687 C C . THR A 1 475 ? 28.513 17.177 -38.356 1.00 67.50 475 THR A C 1
ATOM 3689 O O . THR A 1 475 ? 28.146 16.699 -37.284 1.00 67.50 475 THR A O 1
ATOM 3692 N N . GLY A 1 476 ? 29.545 18.026 -38.432 1.00 77.19 476 GLY A N 1
ATOM 3693 C CA . GLY A 1 476 ? 30.317 18.464 -37.268 1.00 77.19 476 GLY A CA 1
ATOM 3694 C C . GLY A 1 476 ? 31.449 17.518 -36.862 1.00 77.19 476 GLY A C 1
ATOM 3695 O O . GLY A 1 476 ? 32.022 17.700 -35.790 1.00 77.19 476 GLY A O 1
ATOM 3696 N N . CYS A 1 477 ? 31.814 16.549 -37.707 1.00 85.88 477 CYS A N 1
ATOM 3697 C CA . CYS A 1 477 ? 32.914 15.626 -37.453 1.00 85.88 477 CYS A CA 1
ATOM 3698 C C . CYS A 1 477 ? 34.119 15.917 -38.363 1.00 85.88 477 CYS A C 1
ATOM 3700 O O . CYS A 1 477 ? 34.003 16.030 -39.578 1.00 85.88 477 CYS A O 1
ATOM 3702 N N . SER A 1 478 ? 35.325 15.976 -37.791 1.00 86.06 478 SER A N 1
ATOM 3703 C CA . SER A 1 478 ? 36.569 16.246 -38.546 1.00 86.06 478 SER A CA 1
ATOM 3704 C C . SER A 1 478 ? 37.109 15.046 -39.351 1.00 86.06 478 SER A C 1
ATOM 3706 O O . SER A 1 478 ? 38.272 15.034 -39.762 1.00 86.06 478 SER A O 1
ATOM 3708 N N . ALA A 1 479 ? 36.290 14.009 -39.542 1.00 86.94 479 ALA A N 1
ATOM 3709 C CA . ALA A 1 479 ? 36.663 12.777 -40.224 1.00 86.94 479 ALA A CA 1
ATOM 3710 C C . ALA A 1 479 ? 36.701 12.945 -41.746 1.00 86.94 479 ALA A C 1
ATOM 3712 O O . ALA A 1 479 ? 35.976 13.742 -42.333 1.00 86.94 479 ALA A O 1
ATOM 3713 N N . THR A 1 480 ? 37.525 12.138 -42.412 1.00 87.44 480 THR A N 1
ATOM 3714 C CA . THR A 1 480 ? 37.438 11.987 -43.872 1.00 87.44 480 THR A CA 1
ATOM 3715 C C . THR A 1 480 ? 36.288 11.050 -44.252 1.00 87.44 480 THR A C 1
ATOM 3717 O O . THR A 1 480 ? 35.854 10.239 -43.437 1.00 87.44 480 THR A O 1
ATOM 3720 N N . SER A 1 481 ? 35.859 11.057 -45.518 1.00 85.81 481 SER A N 1
ATOM 3721 C CA . SER A 1 481 ? 34.822 10.142 -46.034 1.00 85.81 481 SER A CA 1
ATOM 3722 C C . SER A 1 481 ? 35.169 8.648 -45.927 1.00 85.81 481 SER A C 1
ATOM 3724 O O . SER A 1 481 ? 34.328 7.796 -46.189 1.00 85.81 481 SER A O 1
ATOM 3726 N N . LYS A 1 482 ? 36.402 8.304 -45.531 1.00 88.62 482 LYS A N 1
ATOM 3727 C CA . LYS A 1 482 ? 36.856 6.929 -45.267 1.00 88.62 482 LYS A CA 1
ATOM 3728 C C . LYS A 1 482 ? 36.841 6.542 -43.788 1.00 88.62 482 LYS A C 1
ATOM 3730 O O . LYS A 1 482 ? 37.300 5.458 -43.448 1.00 88.62 482 LYS A O 1
ATOM 3735 N N . GLN A 1 483 ? 36.412 7.439 -42.908 1.00 91.94 483 GLN A N 1
ATOM 3736 C CA . GLN A 1 483 ? 36.497 7.268 -41.464 1.00 91.94 483 GLN A CA 1
ATOM 3737 C C . GLN A 1 483 ? 35.124 7.398 -40.819 1.00 91.94 483 GLN A C 1
ATOM 3739 O O . GLN A 1 483 ? 34.291 8.196 -41.249 1.00 91.94 483 GLN A O 1
ATOM 3744 N N . TRP A 1 484 ? 34.931 6.632 -39.752 1.00 93.81 484 TRP A N 1
ATOM 3745 C CA . TRP A 1 484 ? 33.776 6.746 -38.874 1.00 93.81 484 TRP A CA 1
ATOM 3746 C C . TRP A 1 484 ? 33.931 7.910 -37.893 1.00 93.81 484 TRP A C 1
ATOM 3748 O O . TRP A 1 484 ? 35.045 8.351 -37.594 1.00 93.81 484 TRP A O 1
ATOM 3758 N N . CYS A 1 485 ? 32.806 8.350 -37.350 1.00 93.62 485 CYS A N 1
ATOM 3759 C CA . CYS A 1 485 ? 32.707 9.326 -36.277 1.00 93.62 485 CYS A CA 1
ATOM 3760 C C . CYS A 1 485 ? 32.035 8.677 -35.073 1.00 93.62 485 CYS A C 1
ATOM 3762 O O . CYS A 1 485 ? 31.051 7.964 -35.246 1.00 93.62 485 CYS A O 1
ATOM 3764 N N . VAL A 1 486 ? 32.547 8.904 -33.864 1.00 94.56 486 VAL A N 1
ATOM 3765 C CA . VAL A 1 486 ? 32.006 8.275 -32.652 1.00 94.56 486 VAL A CA 1
ATOM 3766 C C . VAL A 1 486 ? 31.648 9.307 -31.588 1.00 94.56 486 VAL A C 1
ATOM 3768 O O . VAL A 1 486 ? 32.392 10.262 -31.379 1.00 94.56 486 VAL A O 1
ATOM 3771 N N . ALA A 1 487 ? 30.525 9.095 -30.903 1.00 94.25 487 ALA A N 1
ATOM 3772 C CA . ALA A 1 487 ? 30.119 9.878 -29.737 1.00 94.25 487 ALA A CA 1
ATOM 3773 C C . ALA A 1 487 ? 29.306 9.026 -28.752 1.00 94.25 487 ALA A C 1
ATOM 3775 O O . ALA A 1 487 ? 28.601 8.097 -29.151 1.00 94.25 487 ALA A O 1
ATOM 3776 N N . ALA A 1 488 ? 29.373 9.361 -27.461 1.00 93.81 488 ALA A N 1
ATOM 3777 C CA . ALA A 1 488 ? 28.377 8.916 -26.492 1.00 93.81 488 ALA A CA 1
ATOM 3778 C C . ALA A 1 488 ? 27.050 9.634 -26.774 1.00 93.81 488 ALA A C 1
ATOM 3780 O O . ALA A 1 488 ? 27.037 10.850 -26.995 1.00 93.81 488 ALA A O 1
ATOM 3781 N N . SER A 1 489 ? 25.940 8.897 -26.777 1.00 92.38 489 SER A N 1
ATOM 3782 C CA . SER A 1 489 ? 24.646 9.461 -27.144 1.00 92.38 489 SER A CA 1
ATOM 3783 C C . SER A 1 489 ? 23.480 8.768 -26.444 1.00 92.38 489 SER A C 1
ATOM 3785 O O . SER A 1 489 ? 23.569 7.621 -26.010 1.00 92.38 489 SER A O 1
ATOM 3787 N N . THR A 1 490 ? 22.375 9.491 -26.321 1.00 90.94 490 THR A N 1
ATOM 3788 C CA . THR A 1 490 ? 21.126 8.998 -25.746 1.00 90.94 490 THR A CA 1
ATOM 3789 C C . THR A 1 490 ? 19.998 9.347 -26.695 1.00 90.94 490 THR A C 1
ATOM 3791 O O . THR A 1 490 ? 19.818 10.514 -27.052 1.00 90.94 490 THR A O 1
ATOM 3794 N N . TYR A 1 491 ? 19.261 8.332 -27.124 1.00 87.94 491 TYR A N 1
ATOM 3795 C CA . TYR A 1 491 ? 18.020 8.517 -27.853 1.00 87.94 491 TYR A CA 1
ATOM 3796 C C . TYR A 1 491 ? 16.877 8.616 -26.848 1.00 87.94 491 TYR A C 1
ATOM 3798 O O . TYR A 1 491 ? 16.695 7.717 -26.029 1.00 87.94 491 TYR A O 1
ATOM 3806 N N . THR A 1 492 ? 16.130 9.711 -26.920 1.00 84.56 492 THR A N 1
ATOM 3807 C CA . THR A 1 492 ? 14.891 9.927 -26.167 1.00 84.56 492 THR A CA 1
ATOM 3808 C C . THR A 1 492 ? 13.724 10.011 -27.153 1.00 84.56 492 THR A C 1
ATOM 3810 O O . THR A 1 492 ? 13.943 10.349 -28.321 1.00 84.56 492 THR A O 1
ATOM 3813 N N . PRO A 1 493 ? 12.468 9.813 -26.717 1.00 77.56 493 PRO A N 1
ATOM 3814 C CA . PRO A 1 493 ? 11.304 9.897 -27.609 1.00 77.56 493 PRO A CA 1
ATOM 3815 C C . PRO A 1 493 ? 11.149 11.263 -28.294 1.00 77.56 493 PRO A C 1
ATOM 3817 O O . PRO A 1 493 ? 10.503 11.383 -29.335 1.00 77.56 493 PRO A O 1
ATOM 3820 N N . SER A 1 494 ? 11.726 12.313 -27.703 1.00 77.56 494 SER A N 1
ATOM 3821 C CA . SER A 1 494 ? 11.723 13.672 -28.244 1.00 77.56 494 SER A CA 1
ATOM 3822 C C . SER A 1 494 ? 12.882 13.965 -29.194 1.00 77.56 494 SER A C 1
ATOM 3824 O O . SER A 1 494 ? 12.694 14.720 -30.148 1.00 77.56 494 SER A O 1
ATOM 3826 N N . GLU A 1 495 ? 14.076 13.432 -28.924 1.00 85.12 495 GLU A N 1
ATOM 3827 C CA . GLU A 1 495 ? 15.298 13.786 -29.652 1.00 85.12 495 GLU A CA 1
ATOM 3828 C C . GLU A 1 495 ? 16.463 12.811 -29.411 1.00 85.12 495 GLU A C 1
ATOM 3830 O O . GLU A 1 495 ? 16.555 12.160 -28.368 1.00 85.12 495 GLU A O 1
ATOM 3835 N N . GLN A 1 496 ? 17.400 12.773 -30.365 1.00 85.75 496 GLN A N 1
ATOM 3836 C CA . GLN A 1 496 ? 18.726 12.180 -30.188 1.00 85.75 496 GLN A CA 1
ATOM 3837 C C . GLN A 1 496 ? 19.674 13.242 -29.627 1.00 85.75 496 GLN A C 1
ATOM 3839 O O . GLN A 1 496 ? 19.917 14.260 -30.276 1.00 85.75 496 GLN A O 1
ATOM 3844 N N . VAL A 1 497 ? 20.253 12.991 -28.454 1.00 88.88 497 VAL A N 1
ATOM 3845 C CA . VAL A 1 497 ? 21.225 13.895 -27.830 1.00 88.88 497 VAL A CA 1
ATOM 3846 C C . VAL A 1 497 ? 22.596 13.231 -27.828 1.00 88.88 497 VAL A C 1
ATOM 3848 O O . VAL A 1 497 ? 22.798 12.199 -27.191 1.00 88.88 497 VAL A O 1
ATOM 3851 N N . ALA A 1 498 ? 23.552 13.797 -28.559 1.00 87.25 498 ALA A N 1
ATOM 3852 C CA . ALA A 1 498 ? 24.924 13.300 -28.660 1.00 87.25 498 ALA A CA 1
ATOM 3853 C C . ALA A 1 498 ? 25.924 14.339 -28.142 1.00 87.25 498 ALA A C 1
ATOM 3855 O O . ALA A 1 498 ? 25.663 15.541 -28.206 1.00 87.25 498 ALA A O 1
ATOM 3856 N N . GLU A 1 499 ? 27.063 13.867 -27.640 1.00 91.31 499 GLU A N 1
ATOM 3857 C CA . GLU A 1 499 ? 28.247 14.711 -27.449 1.00 91.31 499 GLU A CA 1
ATOM 3858 C C . GLU A 1 499 ? 28.916 15.034 -28.798 1.00 91.31 499 GLU A C 1
ATOM 3860 O O . GLU A 1 499 ? 28.541 14.494 -29.842 1.00 91.31 499 GLU A O 1
ATOM 3865 N N . ASP A 1 500 ? 29.942 15.888 -28.777 1.00 89.44 500 ASP A N 1
ATOM 3866 C CA . ASP A 1 500 ? 30.736 16.192 -29.970 1.00 89.44 500 ASP A CA 1
ATOM 3867 C C . ASP A 1 500 ? 31.359 14.911 -30.560 1.00 89.44 500 ASP A C 1
ATOM 3869 O O . ASP A 1 500 ? 31.985 14.113 -29.853 1.00 89.44 500 ASP A O 1
ATOM 3873 N N . TYR A 1 501 ? 31.187 14.720 -31.870 1.00 90.94 501 TYR A N 1
ATOM 3874 C CA . TYR A 1 501 ? 31.684 13.547 -32.586 1.00 90.94 501 TYR A CA 1
ATOM 3875 C C . TYR A 1 501 ? 33.187 13.638 -32.861 1.00 90.94 501 TYR A C 1
ATOM 3877 O O . TYR A 1 501 ? 33.670 14.571 -33.508 1.00 90.94 501 TYR A O 1
ATOM 3885 N N . ASP A 1 502 ? 33.915 12.596 -32.464 1.00 92.56 502 ASP A N 1
ATOM 3886 C CA . ASP A 1 502 ? 35.345 12.461 -32.726 1.00 92.56 502 ASP A CA 1
ATOM 3887 C C . ASP A 1 502 ? 35.616 11.557 -33.934 1.00 92.56 502 ASP A C 1
ATOM 3889 O O . ASP A 1 502 ? 35.030 10.482 -34.094 1.00 92.56 502 ASP A O 1
ATOM 3893 N N . ALA A 1 503 ? 36.569 11.971 -34.771 1.00 93.44 503 ALA A N 1
ATOM 3894 C CA . ALA A 1 503 ? 37.008 11.197 -35.925 1.00 93.44 503 ALA A CA 1
ATOM 3895 C C . ALA A 1 503 ? 37.782 9.943 -35.494 1.00 93.44 503 ALA A C 1
ATOM 3897 O O . ALA A 1 503 ? 38.788 10.024 -34.781 1.00 93.44 503 ALA A O 1
ATOM 3898 N N . VAL A 1 504 ? 37.368 8.781 -35.994 1.00 93.69 504 VAL A N 1
ATOM 3899 C CA . VAL A 1 504 ? 38.000 7.499 -35.680 1.00 93.69 504 VAL A CA 1
ATOM 3900 C C . VAL A 1 504 ? 39.171 7.238 -36.640 1.00 93.69 504 VAL A C 1
ATOM 3902 O O . VAL A 1 504 ? 38.984 7.216 -37.861 1.00 93.69 504 VAL A O 1
ATOM 3905 N N . PRO A 1 505 ? 40.410 7.050 -36.144 1.00 92.88 505 PRO A N 1
ATOM 3906 C CA . PRO A 1 505 ? 41.540 6.675 -36.990 1.00 92.88 505 PRO A CA 1
ATOM 3907 C C . PRO A 1 505 ? 41.327 5.316 -37.668 1.00 92.88 505 PRO A C 1
ATOM 3909 O O . PRO A 1 505 ? 40.713 4.419 -37.093 1.00 92.88 505 PRO A O 1
ATOM 3912 N N . LEU A 1 506 ? 41.900 5.144 -38.861 1.00 88.56 506 LEU A N 1
ATOM 3913 C CA . LEU A 1 506 ? 41.974 3.828 -39.504 1.00 88.56 506 LEU A CA 1
ATOM 3914 C C . LEU A 1 506 ? 42.717 2.847 -38.580 1.00 88.56 506 LEU A C 1
ATOM 3916 O O . LEU A 1 506 ? 43.689 3.232 -37.925 1.00 88.56 506 LEU A O 1
ATOM 3920 N N . ASP A 1 507 ? 42.232 1.607 -38.507 1.00 87.38 507 ASP A N 1
ATOM 3921 C CA . ASP A 1 507 ? 42.729 0.541 -37.621 1.00 87.38 507 ASP A CA 1
ATOM 3922 C C . ASP A 1 507 ? 42.619 0.828 -36.108 1.00 87.38 507 ASP A C 1
ATOM 3924 O O . ASP A 1 507 ? 43.251 0.151 -35.290 1.00 87.38 507 ASP A O 1
ATOM 3928 N N . ALA A 1 508 ? 41.822 1.822 -35.700 1.00 92.50 508 ALA A N 1
ATOM 3929 C CA . ALA A 1 508 ? 41.596 2.088 -34.286 1.00 92.50 508 ALA A CA 1
ATOM 3930 C C . ALA A 1 508 ? 40.826 0.951 -33.596 1.00 92.50 508 ALA A C 1
ATOM 3932 O O . ALA A 1 508 ? 40.020 0.232 -34.190 1.00 92.50 508 ALA A O 1
ATOM 3933 N N . THR A 1 509 ? 41.064 0.814 -32.295 1.00 94.50 509 THR A N 1
ATOM 3934 C CA . THR A 1 509 ? 40.202 0.037 -31.402 1.00 94.50 509 THR A CA 1
ATOM 3935 C C . THR A 1 509 ? 39.344 1.001 -30.602 1.00 94.50 509 THR A C 1
ATOM 3937 O O . THR A 1 509 ? 39.866 1.955 -30.015 1.00 94.50 509 THR A O 1
ATOM 3940 N N . LEU A 1 510 ? 38.039 0.755 -30.614 1.00 96.31 510 LEU A N 1
ATOM 3941 C CA . LEU A 1 510 ? 37.062 1.469 -29.813 1.00 96.31 510 LEU A CA 1
ATOM 3942 C C . LEU A 1 510 ? 36.681 0.609 -28.616 1.00 96.31 510 LEU A C 1
ATOM 3944 O O . LEU A 1 510 ? 36.359 -0.567 -28.786 1.00 96.31 510 LEU A O 1
ATOM 3948 N N . ASP A 1 511 ? 36.691 1.204 -27.432 1.00 96.56 511 ASP A N 1
ATOM 3949 C CA . ASP A 1 511 ? 36.174 0.588 -26.214 1.00 96.56 511 ASP A CA 1
ATOM 3950 C C . ASP A 1 511 ? 35.013 1.423 -25.693 1.00 96.56 511 ASP A C 1
ATOM 3952 O O . ASP A 1 511 ? 35.042 2.656 -25.749 1.00 96.56 511 ASP A O 1
ATOM 3956 N N . PHE A 1 512 ? 33.999 0.744 -25.177 1.00 96.00 512 PHE A N 1
ATOM 3957 C CA . PHE A 1 512 ? 32.775 1.361 -24.696 1.00 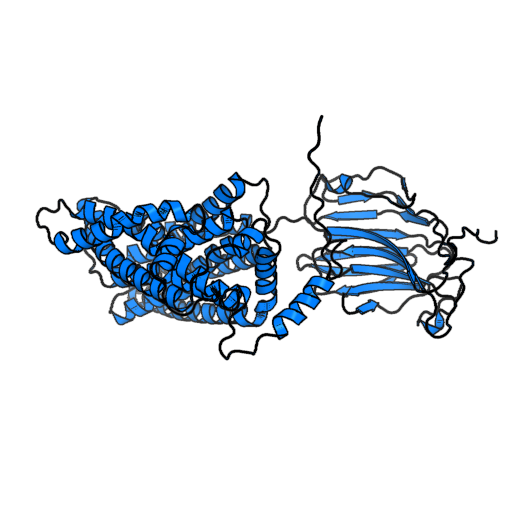96.00 512 PHE A CA 1
ATOM 3958 C C . PHE A 1 512 ? 32.434 0.826 -23.312 1.00 96.00 512 PHE A C 1
ATOM 3960 O O . PHE A 1 512 ? 32.623 -0.358 -23.021 1.00 96.00 512 PHE A O 1
ATOM 3967 N N . GLU A 1 513 ? 31.918 1.702 -22.458 1.00 95.75 513 GLU A N 1
ATOM 3968 C CA . GLU A 1 513 ? 31.451 1.353 -21.122 1.00 95.75 513 GLU A CA 1
ATOM 3969 C C . GLU A 1 513 ? 30.190 2.147 -20.800 1.00 95.75 513 GLU A C 1
ATOM 3971 O O . GLU A 1 513 ? 30.174 3.372 -20.929 1.00 95.75 513 GLU A O 1
ATOM 3976 N N . LEU A 1 514 ? 29.153 1.444 -20.350 1.00 93.62 514 LEU A N 1
ATOM 3977 C CA . LEU A 1 514 ? 27.993 2.040 -19.707 1.00 93.62 514 LEU A CA 1
ATOM 3978 C C . LEU A 1 514 ? 27.912 1.538 -18.273 1.00 93.62 514 LEU A C 1
ATOM 3980 O O . LEU A 1 514 ? 27.981 0.334 -18.015 1.00 93.62 514 LEU A O 1
ATOM 3984 N N . 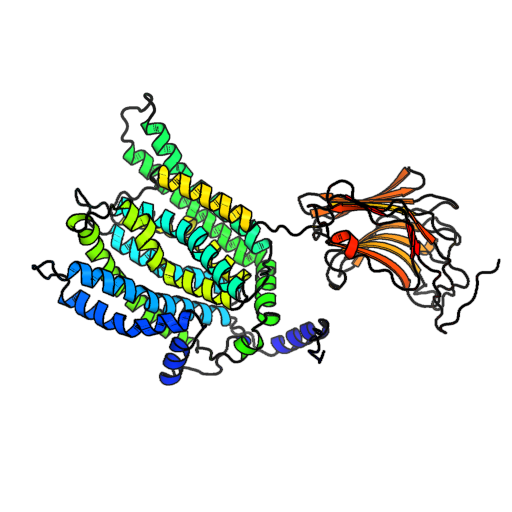ASN A 1 515 ? 27.760 2.467 -17.340 1.00 92.81 515 ASN A N 1
ATOM 3985 C CA . ASN A 1 515 ? 27.650 2.193 -15.917 1.00 92.81 515 ASN A CA 1
ATOM 3986 C C . ASN A 1 515 ? 26.363 2.813 -15.372 1.00 92.81 515 ASN A C 1
ATOM 3988 O O . ASN A 1 515 ? 26.095 3.986 -15.618 1.00 92.81 515 ASN A O 1
ATOM 3992 N N . ILE A 1 516 ? 25.584 2.024 -14.637 1.00 89.06 516 ILE A N 1
ATOM 3993 C CA . ILE A 1 516 ? 24.301 2.426 -14.071 1.00 89.06 516 ILE A CA 1
ATOM 3994 C C . ILE A 1 516 ? 24.433 2.414 -12.550 1.00 89.06 516 ILE A C 1
ATOM 3996 O O . ILE A 1 516 ? 24.680 1.371 -11.936 1.00 89.06 516 ILE A O 1
ATOM 4000 N N . ASP A 1 517 ? 24.281 3.580 -11.926 1.00 81.31 517 ASP A N 1
ATOM 4001 C CA . ASP A 1 517 ? 24.394 3.698 -10.473 1.00 81.31 517 ASP A CA 1
ATOM 4002 C C . ASP A 1 517 ? 23.133 3.200 -9.732 1.00 81.31 517 ASP A C 1
ATOM 4004 O O . ASP A 1 517 ? 22.123 2.807 -10.320 1.00 81.31 517 ASP A O 1
ATOM 4008 N N . SER A 1 518 ? 23.174 3.196 -8.395 1.00 72.00 518 SER A N 1
ATOM 4009 C CA . SER A 1 518 ? 22.029 2.785 -7.565 1.00 72.00 518 SER A CA 1
ATOM 4010 C C . SER A 1 518 ? 20.815 3.713 -7.679 1.00 72.00 518 SER A C 1
ATOM 4012 O O . SER A 1 518 ? 19.714 3.322 -7.304 1.00 72.00 518 SER A O 1
ATOM 4014 N N . SER A 1 519 ? 21.023 4.939 -8.156 1.00 72.69 519 SER A N 1
ATOM 4015 C CA . SER A 1 519 ? 19.977 5.925 -8.427 1.00 72.69 519 SER A CA 1
ATOM 4016 C C . SER A 1 519 ? 19.465 5.833 -9.869 1.00 72.69 519 SER A C 1
ATOM 4018 O O . SER A 1 519 ? 18.608 6.626 -10.240 1.00 72.69 519 SER A O 1
ATOM 4020 N N . LYS A 1 520 ? 19.951 4.850 -10.645 1.00 76.50 520 LYS A N 1
ATOM 4021 C CA . LYS A 1 520 ? 19.639 4.599 -12.058 1.00 76.50 520 LYS A CA 1
ATOM 4022 C C . LYS A 1 520 ? 20.153 5.677 -13.015 1.00 76.50 520 LYS A C 1
ATOM 4024 O O . LYS A 1 520 ? 19.713 5.734 -14.154 1.00 76.50 520 LYS A O 1
ATOM 4029 N N . ASN A 1 521 ? 21.127 6.487 -12.604 1.00 84.44 521 ASN A N 1
ATOM 4030 C CA . ASN A 1 521 ? 21.808 7.382 -13.535 1.00 84.44 521 ASN A CA 1
ATOM 4031 C C . ASN A 1 521 ? 22.723 6.567 -14.449 1.00 84.44 521 ASN A C 1
ATOM 4033 O O . ASN A 1 521 ? 23.433 5.676 -13.971 1.00 84.44 521 ASN A O 1
ATOM 4037 N N . VAL A 1 522 ? 22.740 6.904 -15.736 1.00 88.81 522 VAL A N 1
ATOM 4038 C CA . VAL A 1 522 ? 23.550 6.211 -16.742 1.00 88.81 522 VAL A CA 1
ATOM 4039 C C . VAL A 1 522 ? 24.768 7.058 -17.079 1.00 88.81 522 VAL A C 1
ATOM 4041 O O . VAL A 1 522 ? 24.643 8.210 -17.484 1.00 88.81 522 VAL A O 1
ATOM 4044 N N . GLU A 1 523 ? 25.958 6.490 -16.919 1.00 92.81 523 GLU A N 1
ATOM 4045 C CA . GLU A 1 523 ? 27.220 7.079 -17.357 1.00 92.81 523 GLU A CA 1
ATOM 4046 C C . GLU A 1 523 ? 27.756 6.296 -18.556 1.00 92.81 523 GLU A C 1
ATOM 4048 O O . GLU A 1 523 ? 28.028 5.102 -18.447 1.00 92.81 523 GLU A O 1
ATOM 4053 N N . GLN A 1 524 ? 27.937 6.980 -19.682 1.00 93.69 524 GLN A N 1
ATOM 4054 C CA . GLN A 1 524 ? 28.446 6.415 -20.927 1.00 93.69 524 GLN A CA 1
ATOM 4055 C C . GLN A 1 524 ? 29.852 6.944 -21.196 1.00 93.69 524 GLN A C 1
ATOM 4057 O O . GLN A 1 524 ? 30.103 8.142 -21.048 1.00 93.69 524 GLN A O 1
ATOM 4062 N N . LYS A 1 525 ? 30.770 6.074 -21.614 1.00 95.69 525 LYS A N 1
ATOM 4063 C CA . LYS A 1 525 ? 32.147 6.439 -21.961 1.00 95.69 525 LYS A CA 1
ATOM 4064 C C . LYS A 1 525 ? 32.613 5.712 -23.214 1.00 95.69 525 LYS A C 1
ATOM 4066 O O . LYS A 1 525 ? 32.347 4.524 -23.390 1.00 95.69 525 LYS A O 1
ATOM 4071 N N . VAL A 1 526 ? 33.357 6.439 -24.041 1.00 96.25 526 VAL A N 1
ATOM 4072 C CA . VAL A 1 526 ? 33.948 5.957 -25.290 1.00 96.25 526 VAL A CA 1
ATOM 4073 C C . VAL A 1 526 ? 35.441 6.254 -25.292 1.00 96.25 526 VAL A C 1
ATOM 4075 O O . VAL A 1 526 ? 35.862 7.390 -25.050 1.00 96.25 526 VAL A O 1
ATOM 4078 N N . TRP A 1 527 ? 36.254 5.251 -25.615 1.00 97.38 527 TRP A N 1
ATOM 4079 C CA . TRP A 1 527 ? 37.698 5.388 -25.771 1.00 97.38 527 TRP A CA 1
ATOM 4080 C C . TRP A 1 527 ? 38.131 5.032 -27.188 1.00 97.38 527 TRP A C 1
ATOM 4082 O O . TRP A 1 527 ? 37.682 4.043 -27.756 1.00 97.38 527 TRP A O 1
ATOM 4092 N N . ILE A 1 528 ? 39.076 5.806 -27.723 1.00 95.94 528 ILE A N 1
ATOM 4093 C CA . ILE A 1 528 ? 39.758 5.534 -28.990 1.00 95.94 528 ILE A CA 1
ATOM 4094 C C . ILE A 1 528 ? 41.211 5.189 -28.661 1.00 95.94 528 ILE A C 1
ATOM 4096 O O . ILE A 1 528 ? 41.942 6.020 -28.115 1.00 95.94 528 ILE A O 1
ATOM 4100 N N . ASN A 1 529 ? 41.646 3.965 -28.974 1.00 94.19 529 ASN A N 1
ATOM 4101 C CA . ASN A 1 529 ? 42.997 3.465 -28.677 1.00 94.19 529 ASN A CA 1
ATOM 4102 C C . ASN A 1 529 ? 43.407 3.677 -27.201 1.00 94.19 529 ASN A C 1
ATOM 4104 O O . ASN A 1 529 ? 44.537 4.070 -26.901 1.00 94.19 529 ASN A O 1
ATOM 4108 N N . GLY A 1 530 ? 42.464 3.469 -26.275 1.00 91.56 530 GLY A N 1
ATOM 4109 C CA . GLY A 1 530 ? 42.660 3.640 -24.832 1.00 91.56 530 GLY A CA 1
ATOM 4110 C C . GLY A 1 530 ? 42.640 5.088 -24.321 1.00 91.56 530 GLY A C 1
ATOM 4111 O O . GLY A 1 530 ? 42.800 5.308 -23.119 1.00 91.56 530 GLY A O 1
ATOM 4112 N N . LYS A 1 531 ? 42.426 6.092 -25.182 1.00 94.44 531 LYS A N 1
ATOM 4113 C CA . LYS A 1 531 ? 42.234 7.492 -24.774 1.00 94.44 531 LYS A CA 1
ATOM 4114 C C . LYS A 1 531 ? 40.742 7.822 -24.735 1.00 94.44 531 LYS A C 1
ATOM 4116 O O . LYS A 1 531 ? 40.058 7.618 -25.730 1.00 94.44 531 LYS A O 1
ATOM 4121 N N . LEU A 1 532 ? 40.264 8.361 -23.610 1.00 95.12 532 LEU A N 1
ATOM 4122 C CA . LEU A 1 532 ? 38.876 8.816 -23.475 1.00 95.12 532 LEU A CA 1
ATOM 4123 C C . LEU A 1 532 ? 38.596 9.905 -24.519 1.00 95.12 532 LEU A C 1
ATOM 4125 O O . LEU A 1 532 ? 39.343 10.884 -24.598 1.00 95.12 532 LEU A O 1
ATOM 4129 N N . SER A 1 533 ? 37.560 9.682 -25.317 1.00 93.06 533 SER A N 1
ATOM 4130 C CA . SER A 1 533 ? 37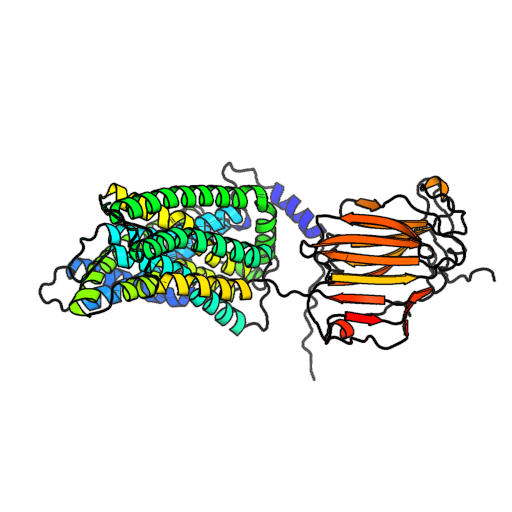.138 10.531 -26.431 1.00 93.06 533 SER A CA 1
ATOM 4131 C C . SER A 1 533 ? 35.817 11.219 -26.097 1.00 93.06 533 SER A C 1
ATOM 4133 O O . SER A 1 533 ? 35.759 12.442 -26.085 1.00 93.06 533 SER A O 1
ATOM 4135 N N . SER A 1 534 ? 34.805 10.454 -25.679 1.00 93.50 534 SER A N 1
ATOM 4136 C CA . SER A 1 534 ? 33.475 10.980 -25.363 1.00 93.50 534 SER A CA 1
ATOM 4137 C C . SER A 1 534 ? 32.959 10.427 -24.030 1.00 93.50 534 SER A C 1
ATOM 4139 O O . SER A 1 534 ? 33.241 9.276 -23.678 1.00 93.50 534 SER A O 1
ATOM 4141 N N . GLN A 1 535 ? 32.237 11.248 -23.263 1.00 94.38 535 GLN A N 1
ATOM 4142 C CA . GLN A 1 535 ? 31.624 10.869 -21.988 1.00 94.38 535 GLN A CA 1
ATOM 4143 C C . GLN A 1 535 ? 30.316 11.629 -21.778 1.00 94.38 535 GLN A C 1
ATOM 4145 O O . GLN A 1 535 ? 30.291 12.849 -21.912 1.00 94.38 535 GLN A O 1
ATOM 4150 N N . ARG A 1 536 ? 29.269 10.918 -21.356 1.00 91.50 536 ARG A N 1
ATOM 4151 C CA . ARG A 1 536 ? 27.945 11.481 -21.078 1.00 91.50 536 ARG A CA 1
ATOM 4152 C C . ARG A 1 536 ? 27.366 10.934 -19.775 1.00 91.50 536 ARG A C 1
ATOM 4154 O O . ARG A 1 536 ? 27.665 9.805 -19.387 1.00 91.50 536 ARG A O 1
ATOM 4161 N N . SER A 1 537 ? 26.555 11.732 -19.084 1.00 90.12 537 SER A N 1
ATOM 4162 C CA . SER A 1 537 ? 25.800 11.289 -17.907 1.00 90.12 537 SER A CA 1
ATOM 4163 C C . SER A 1 537 ? 24.349 11.747 -17.991 1.00 90.12 537 SER A C 1
ATOM 4165 O O . SER A 1 537 ? 24.094 12.942 -18.120 1.00 90.12 537 SER A O 1
ATOM 4167 N N . ASP A 1 538 ? 23.418 10.806 -17.871 1.00 85.56 538 ASP A N 1
ATOM 4168 C CA . ASP A 1 538 ? 21.978 11.043 -17.949 1.00 85.56 538 ASP A CA 1
ATOM 4169 C C . ASP A 1 538 ? 21.329 10.739 -16.581 1.00 85.56 538 ASP A C 1
ATOM 4171 O O . ASP A 1 538 ? 21.547 9.673 -15.998 1.00 85.56 538 ASP A O 1
ATOM 4175 N N . THR A 1 539 ? 20.571 11.701 -16.032 1.00 71.19 539 THR A N 1
ATOM 4176 C CA . THR A 1 539 ? 20.064 11.676 -14.639 1.00 71.19 539 THR A CA 1
ATOM 4177 C C . THR A 1 539 ? 18.632 11.159 -14.469 1.00 71.19 539 THR A C 1
ATOM 4179 O O . THR A 1 539 ? 18.095 11.212 -13.366 1.00 71.19 539 THR A O 1
ATOM 4182 N N . ASP A 1 540 ? 17.997 10.706 -15.549 1.00 61.38 540 ASP A N 1
ATOM 4183 C CA . ASP A 1 540 ? 16.618 10.185 -15.553 1.00 61.38 540 ASP A CA 1
ATOM 4184 C C . ASP A 1 540 ? 16.565 8.752 -16.105 1.00 61.38 540 ASP A C 1
ATOM 4186 O O . ASP A 1 540 ? 15.610 8.323 -16.746 1.00 61.38 540 ASP A O 1
ATOM 4190 N N . GLY A 1 541 ? 17.654 8.006 -15.901 1.00 59.78 541 GLY A N 1
ATOM 4191 C CA . GLY A 1 541 ? 17.813 6.691 -16.495 1.00 59.78 541 GLY A CA 1
ATOM 4192 C C . GLY A 1 541 ? 16.757 5.702 -16.010 1.00 59.78 541 GLY A C 1
ATOM 4193 O O . GLY A 1 541 ? 16.556 5.460 -14.815 1.00 59.78 541 GLY A O 1
ATOM 4194 N N . SER A 1 542 ? 16.081 5.078 -16.968 1.00 66.25 542 SER A N 1
ATOM 4195 C CA . SER A 1 542 ? 15.306 3.872 -16.716 1.00 66.25 542 SER A CA 1
ATOM 4196 C C . SER A 1 542 ? 16.256 2.710 -16.394 1.00 66.25 542 SER A C 1
ATOM 4198 O O . SER A 1 542 ? 17.373 2.669 -16.894 1.00 66.25 542 SER A O 1
ATOM 4200 N N . ALA A 1 543 ? 15.851 1.770 -15.531 1.00 77.25 543 ALA A N 1
ATOM 4201 C CA . ALA A 1 543 ? 16.676 0.599 -15.214 1.00 77.25 543 ALA A CA 1
ATOM 4202 C C . ALA A 1 543 ? 16.732 -0.320 -16.449 1.00 77.25 543 ALA A C 1
ATOM 4204 O O . ALA A 1 543 ? 15.724 -0.978 -16.731 1.00 77.25 543 ALA A O 1
ATOM 4205 N N . PRO A 1 544 ? 17.848 -0.360 -17.202 1.00 85.19 544 PRO A N 1
ATOM 4206 C CA . PRO A 1 544 ? 17.860 -1.054 -18.473 1.00 85.19 544 PRO A CA 1
ATOM 4207 C C . PRO A 1 544 ? 17.901 -2.557 -18.233 1.00 85.19 544 PRO A C 1
ATOM 4209 O O . PRO A 1 544 ? 18.681 -3.037 -17.409 1.00 85.19 544 PRO A O 1
ATOM 4212 N N . THR A 1 545 ? 17.072 -3.315 -18.939 1.00 86.25 545 THR A N 1
ATOM 4213 C CA . THR A 1 545 ? 17.028 -4.779 -18.797 1.00 86.25 545 THR A CA 1
ATOM 4214 C C . THR A 1 545 ? 17.499 -5.501 -20.051 1.00 86.25 545 THR A C 1
ATOM 4216 O O . THR A 1 545 ? 17.861 -6.675 -19.980 1.00 86.25 545 THR A O 1
ATOM 4219 N N . VAL A 1 546 ? 17.577 -4.786 -21.177 1.00 87.12 546 VAL A N 1
ATOM 4220 C CA . VAL A 1 546 ? 17.927 -5.339 -22.484 1.00 87.12 546 VAL A CA 1
ATOM 4221 C C . VAL A 1 546 ? 19.179 -4.653 -23.026 1.00 87.12 546 VAL A C 1
ATOM 4223 O O . VAL A 1 546 ? 19.347 -3.441 -22.893 1.00 87.12 546 VAL A O 1
ATOM 4226 N N . LEU A 1 547 ? 20.049 -5.448 -23.648 1.00 90.44 547 LEU A N 1
ATOM 4227 C CA . LEU A 1 547 ? 21.193 -5.017 -24.449 1.00 90.44 547 LEU A CA 1
ATOM 4228 C C . LEU A 1 547 ? 20.959 -5.506 -25.876 1.00 90.44 547 LEU A C 1
ATOM 4230 O O . LEU A 1 547 ? 20.752 -6.701 -26.079 1.00 90.44 547 LEU A O 1
ATOM 4234 N N . TYR A 1 548 ? 21.012 -4.613 -26.856 1.00 89.25 548 TYR A N 1
ATOM 4235 C CA . TYR A 1 548 ? 20.826 -4.976 -28.260 1.00 89.25 548 TYR A CA 1
ATOM 4236 C C . TYR A 1 548 ? 21.632 -4.062 -29.177 1.00 89.25 548 TYR A C 1
ATOM 4238 O O . TYR A 1 548 ? 22.086 -2.993 -28.775 1.00 89.25 548 TYR A O 1
ATOM 4246 N N . SER A 1 549 ? 21.849 -4.517 -30.407 1.00 89.44 549 SER A N 1
ATOM 4247 C CA . SER A 1 549 ? 22.634 -3.814 -31.420 1.00 89.44 549 SER A CA 1
ATOM 4248 C C . SER A 1 549 ? 21.854 -3.674 -32.715 1.00 89.44 549 SER A C 1
ATOM 4250 O O . SER A 1 549 ? 21.079 -4.570 -33.056 1.00 89.44 549 SER A O 1
ATOM 4252 N N . GLY A 1 550 ? 22.136 -2.616 -33.466 1.00 87.94 550 GLY A N 1
ATOM 4253 C CA . GLY A 1 550 ? 21.513 -2.352 -34.754 1.00 87.94 550 GLY A CA 1
ATOM 4254 C C . GLY A 1 550 ? 22.469 -1.701 -35.747 1.00 87.94 550 GLY A C 1
ATOM 4255 O O . GLY A 1 550 ? 23.426 -1.025 -35.362 1.00 87.94 550 GLY A O 1
ATOM 4256 N N . ASN A 1 551 ? 22.168 -1.931 -37.026 1.00 90.94 551 ASN A N 1
ATOM 4257 C CA . ASN A 1 551 ? 22.707 -1.189 -38.159 1.00 90.94 551 ASN A CA 1
ATOM 4258 C C . ASN A 1 551 ? 21.567 -0.394 -38.776 1.00 90.94 551 ASN A C 1
ATOM 4260 O O . ASN A 1 551 ? 20.566 -0.970 -39.206 1.00 90.94 551 ASN A O 1
ATOM 4264 N N . GLU A 1 552 ? 21.715 0.920 -38.827 1.00 88.94 552 GLU A N 1
ATOM 4265 C CA . GLU A 1 552 ? 20.679 1.821 -39.304 1.00 88.94 552 GLU A CA 1
ATOM 4266 C C . GLU A 1 552 ? 21.176 2.586 -40.519 1.00 88.94 552 GLU A C 1
ATOM 4268 O O . GLU A 1 552 ? 22.182 3.288 -40.471 1.00 88.94 552 GLU A O 1
ATOM 4273 N N . CYS A 1 553 ? 20.440 2.447 -41.618 1.00 88.25 553 CYS A N 1
ATOM 4274 C CA . CYS A 1 553 ? 20.595 3.284 -42.793 1.00 88.25 553 CYS A CA 1
ATOM 4275 C C . CYS A 1 553 ? 19.401 4.224 -42.873 1.00 88.25 553 CYS A C 1
ATOM 4277 O O . CYS A 1 553 ? 18.269 3.786 -43.097 1.00 88.25 553 CYS A O 1
ATOM 4279 N N . TYR A 1 554 ? 19.642 5.516 -42.721 1.00 81.38 554 TYR A N 1
ATOM 4280 C CA . TYR A 1 554 ? 18.599 6.514 -42.851 1.00 81.38 554 TYR A CA 1
ATOM 4281 C C . TYR A 1 554 ? 18.625 7.140 -44.234 1.00 81.38 554 TYR A C 1
ATOM 4283 O O . TYR A 1 554 ? 19.632 7.725 -44.622 1.00 81.38 554 TYR A O 1
ATOM 4291 N N . ARG A 1 555 ? 17.469 7.031 -44.906 1.00 67.19 555 ARG A N 1
ATOM 4292 C CA . ARG A 1 555 ? 17.094 7.618 -46.204 1.00 67.19 555 ARG A CA 1
ATOM 4293 C C . ARG A 1 555 ? 18.124 7.418 -47.332 1.00 67.19 555 ARG A C 1
ATOM 4295 O O . ARG A 1 555 ? 19.258 7.872 -47.291 1.00 67.19 555 ARG A O 1
ATOM 4302 N N . GLY A 1 556 ? 17.681 6.779 -48.415 1.00 68.12 556 GLY A N 1
ATOM 4303 C CA . GLY A 1 556 ? 18.515 6.493 -49.585 1.00 68.12 556 GLY A CA 1
ATOM 4304 C C . GLY A 1 556 ? 19.132 5.094 -49.542 1.00 68.12 556 GLY A C 1
ATOM 4305 O O . GLY A 1 556 ? 18.502 4.142 -49.085 1.00 68.12 556 GLY A O 1
ATOM 4306 N N . THR A 1 557 ? 20.343 4.957 -50.082 1.00 83.31 557 THR A N 1
ATOM 4307 C CA . THR A 1 557 ? 21.014 3.669 -50.318 1.00 83.31 557 THR A CA 1
ATOM 4308 C C . THR A 1 557 ? 22.391 3.677 -49.672 1.00 83.31 557 THR A C 1
ATOM 4310 O O . THR A 1 557 ? 23.336 4.113 -50.317 1.00 83.31 557 THR A O 1
ATOM 4313 N N . CYS A 1 558 ? 22.540 3.207 -48.429 1.00 86.12 558 CYS A N 1
ATOM 4314 C CA . CYS A 1 558 ? 23.844 3.180 -47.744 1.00 86.12 558 CYS A CA 1
ATOM 4315 C C . CYS A 1 558 ? 24.824 2.140 -48.304 1.00 86.12 558 CYS A C 1
ATOM 4317 O O . CYS A 1 558 ? 25.987 2.126 -47.917 1.00 86.12 558 CYS A O 1
ATOM 4319 N N . GLY A 1 559 ? 24.382 1.305 -49.245 1.00 89.56 559 GLY A N 1
ATOM 4320 C CA . GLY A 1 559 ? 25.245 0.361 -49.938 1.00 89.56 559 GLY A CA 1
ATOM 4321 C C . GLY A 1 559 ? 25.565 -0.867 -49.092 1.00 89.56 559 GLY A C 1
ATOM 4322 O O . GLY A 1 559 ? 24.712 -1.345 -48.347 1.00 89.56 559 GLY A O 1
ATOM 4323 N N . THR A 1 560 ? 26.770 -1.409 -49.231 1.00 91.94 560 THR A N 1
ATOM 4324 C CA . THR A 1 560 ? 27.169 -2.648 -48.545 1.00 91.94 560 THR A CA 1
ATOM 4325 C C . THR A 1 560 ? 28.043 -2.342 -47.345 1.00 91.94 560 THR A C 1
ATOM 4327 O O . THR A 1 560 ? 29.069 -1.675 -47.487 1.00 91.94 560 THR A O 1
ATOM 4330 N N . LEU A 1 561 ? 27.648 -2.870 -46.186 1.00 92.69 561 LEU A N 1
ATOM 4331 C CA . LEU A 1 561 ? 28.420 -2.852 -44.949 1.00 92.69 561 LEU A CA 1
ATOM 4332 C C . LEU A 1 561 ? 29.011 -4.247 -44.722 1.00 92.69 561 LEU A C 1
ATOM 4334 O O . LEU A 1 561 ? 28.276 -5.223 -44.555 1.00 92.69 561 LEU A O 1
ATOM 4338 N N . ASP A 1 562 ? 30.340 -4.349 -44.742 1.00 92.12 562 ASP A N 1
ATOM 4339 C CA . ASP A 1 562 ? 31.029 -5.618 -44.508 1.00 92.12 562 ASP A CA 1
ATOM 4340 C C . ASP A 1 562 ? 30.813 -6.135 -43.078 1.00 92.12 562 ASP A C 1
ATOM 4342 O O . ASP A 1 562 ? 30.579 -5.375 -42.142 1.00 92.12 562 ASP A O 1
ATOM 4346 N N . ALA A 1 563 ? 30.911 -7.456 -42.911 1.00 91.88 563 ALA A N 1
ATOM 4347 C CA . ALA A 1 563 ? 30.768 -8.103 -41.611 1.00 91.88 563 ALA A CA 1
ATOM 4348 C C . ALA A 1 563 ? 31.843 -7.621 -40.624 1.00 91.88 563 ALA A C 1
ATOM 4350 O O . ALA A 1 563 ? 33.023 -7.514 -40.966 1.00 91.88 563 ALA A O 1
ATOM 4351 N N . TYR A 1 564 ? 31.454 -7.415 -39.370 1.00 93.38 564 TYR A N 1
ATOM 4352 C CA . TYR A 1 564 ? 32.341 -6.951 -38.303 1.00 93.38 564 TYR A CA 1
ATOM 4353 C C . TYR A 1 564 ? 32.052 -7.685 -36.997 1.00 93.38 564 TYR A C 1
ATOM 4355 O O . TYR A 1 564 ? 31.159 -8.526 -36.907 1.00 93.38 564 TYR A O 1
ATOM 4363 N N . THR A 1 565 ? 32.889 -7.474 -35.982 1.00 93.56 565 THR A N 1
ATOM 4364 C CA . THR A 1 565 ? 32.832 -8.273 -34.752 1.00 93.56 565 THR A CA 1
ATOM 4365 C C . THR A 1 565 ? 32.998 -7.420 -33.507 1.00 93.56 565 THR A C 1
ATOM 4367 O O . THR A 1 565 ? 34.026 -6.764 -33.323 1.00 93.56 565 THR A O 1
ATOM 4370 N N . TRP A 1 566 ? 32.009 -7.522 -32.625 1.00 91.94 566 TRP A N 1
ATOM 4371 C CA . TRP A 1 566 ? 32.055 -7.060 -31.245 1.00 91.94 566 TRP A CA 1
ATOM 4372 C C . TRP A 1 566 ? 32.828 -8.064 -30.397 1.00 91.94 566 TRP A C 1
ATOM 4374 O O . TRP A 1 566 ? 32.600 -9.269 -30.514 1.00 91.94 566 TRP A O 1
ATOM 4384 N N . LYS A 1 567 ? 33.737 -7.592 -29.545 1.00 93.00 567 LYS A N 1
ATOM 4385 C CA . LYS A 1 567 ? 34.610 -8.442 -28.721 1.00 93.00 567 LYS A CA 1
ATOM 4386 C C . LYS A 1 567 ? 34.532 -8.054 -27.251 1.00 93.00 567 LYS A C 1
ATOM 4388 O O . LYS A 1 567 ? 34.216 -6.912 -26.928 1.00 93.00 567 LYS A O 1
ATOM 4393 N N . ASN A 1 568 ? 34.907 -8.991 -26.380 1.00 91.94 568 ASN A N 1
ATOM 4394 C CA . ASN A 1 568 ? 35.058 -8.775 -24.937 1.00 91.94 568 ASN A CA 1
ATOM 4395 C C . ASN A 1 568 ? 33.798 -8.190 -24.277 1.00 91.94 568 ASN A C 1
ATOM 4397 O O . ASN A 1 568 ? 33.893 -7.314 -23.414 1.00 91.94 568 ASN A O 1
ATOM 4401 N N . ILE A 1 569 ? 32.615 -8.653 -24.684 1.00 93.62 569 ILE A N 1
ATOM 4402 C CA . ILE A 1 569 ? 31.363 -8.135 -24.137 1.00 93.62 569 ILE A CA 1
ATOM 4403 C C . ILE A 1 569 ? 31.221 -8.661 -22.710 1.00 93.62 569 ILE A C 1
ATOM 4405 O O . ILE A 1 569 ? 31.252 -9.869 -22.463 1.00 93.62 569 ILE A O 1
ATOM 4409 N N . THR A 1 570 ? 31.078 -7.745 -21.761 1.00 95.00 570 THR A N 1
ATOM 4410 C CA . THR A 1 570 ? 30.844 -8.056 -20.352 1.00 95.00 570 THR A CA 1
ATOM 4411 C C . THR A 1 570 ? 29.584 -7.348 -19.896 1.00 95.00 570 THR A C 1
ATOM 4413 O O . THR A 1 570 ? 29.499 -6.130 -20.016 1.00 95.00 570 THR A O 1
ATOM 4416 N N . VAL A 1 571 ? 28.632 -8.103 -19.352 1.00 94.25 571 VAL A N 1
ATOM 4417 C CA . VAL A 1 571 ? 27.374 -7.598 -18.793 1.00 94.25 571 VAL A CA 1
ATOM 4418 C C . VAL A 1 571 ? 27.339 -7.937 -17.308 1.00 94.25 571 VAL A C 1
ATOM 4420 O O . VAL A 1 571 ? 27.399 -9.103 -16.932 1.00 94.25 571 VAL A O 1
ATOM 4423 N N . VAL A 1 572 ? 27.247 -6.927 -16.453 1.00 94.50 572 VAL A N 1
ATOM 4424 C CA . VAL A 1 572 ? 27.082 -7.074 -15.006 1.00 94.50 572 VAL A CA 1
ATOM 4425 C C . VAL A 1 572 ? 25.657 -6.693 -14.649 1.00 94.50 572 VAL A C 1
ATOM 4427 O O . VAL A 1 572 ? 25.212 -5.582 -14.932 1.00 94.50 572 VAL A O 1
ATOM 4430 N N . LEU A 1 573 ? 24.956 -7.603 -13.992 1.00 92.06 573 LEU A N 1
ATOM 4431 C CA . LEU A 1 573 ? 23.595 -7.433 -13.518 1.00 92.06 573 LEU A CA 1
ATOM 4432 C C . LEU A 1 573 ? 23.567 -6.915 -12.070 1.00 92.06 573 LEU A C 1
ATOM 4434 O O . LEU A 1 573 ? 24.479 -7.157 -11.269 1.00 92.06 573 LEU A O 1
ATOM 4438 N N . SER A 1 574 ? 22.497 -6.208 -11.711 1.00 88.00 574 SER A N 1
ATOM 4439 C CA . SER A 1 574 ? 22.275 -5.682 -10.358 1.00 88.00 574 SER A CA 1
ATOM 4440 C C . SER A 1 574 ? 22.074 -6.792 -9.317 1.00 88.00 574 SER A C 1
ATOM 4442 O O . SER A 1 574 ? 22.525 -6.670 -8.173 1.00 88.00 574 SER A O 1
ATOM 4444 N N . ALA A 1 575 ? 21.485 -7.912 -9.737 1.00 84.75 575 ALA A N 1
ATOM 4445 C CA . ALA A 1 575 ? 21.344 -9.158 -8.994 1.00 84.75 575 ALA A CA 1
ATOM 4446 C C . ALA A 1 575 ? 21.680 -10.356 -9.901 1.00 84.75 575 ALA A C 1
ATOM 4448 O O . ALA A 1 575 ? 21.750 -10.221 -11.117 1.00 84.75 575 ALA A O 1
ATOM 4449 N N . ALA A 1 576 ? 21.956 -11.521 -9.313 1.00 87.06 576 ALA A N 1
ATOM 4450 C CA . ALA A 1 576 ? 22.295 -12.709 -10.092 1.00 87.06 576 ALA A CA 1
ATOM 4451 C C . ALA A 1 576 ? 21.045 -13.292 -10.772 1.00 87.06 576 ALA A C 1
ATOM 4453 O O . ALA A 1 576 ? 20.094 -13.658 -10.082 1.00 87.06 576 ALA A O 1
ATOM 4454 N N . ASP A 1 577 ? 21.087 -13.447 -12.094 1.00 86.25 577 ASP A N 1
ATOM 4455 C CA . ASP A 1 577 ? 20.078 -14.154 -12.882 1.00 86.25 577 ASP A CA 1
ATOM 4456 C C . ASP A 1 577 ? 20.755 -15.245 -13.714 1.00 86.25 577 ASP A C 1
ATOM 4458 O O . ASP A 1 577 ? 21.566 -14.965 -14.592 1.00 86.25 577 ASP A O 1
ATOM 4462 N N . LYS A 1 578 ? 20.412 -16.508 -13.436 1.00 87.50 578 LYS A N 1
ATOM 4463 C CA . LYS A 1 578 ? 20.986 -17.686 -14.107 1.00 87.50 578 LYS A CA 1
ATOM 4464 C C . LYS A 1 578 ? 20.423 -17.916 -15.509 1.00 87.50 578 LYS A C 1
ATOM 4466 O O . LYS A 1 578 ? 21.045 -18.648 -16.270 1.00 87.50 578 LYS A O 1
ATOM 4471 N N . LYS A 1 579 ? 19.269 -17.326 -15.833 1.00 85.50 579 LYS A N 1
ATOM 4472 C CA . LYS A 1 579 ? 18.582 -17.500 -17.119 1.00 85.50 579 LYS A CA 1
ATOM 4473 C C . LYS A 1 579 ? 18.964 -16.442 -18.148 1.00 85.50 579 LYS A C 1
ATOM 4475 O O . LYS A 1 579 ? 18.635 -16.615 -19.313 1.00 85.50 579 LYS A O 1
ATOM 4480 N N . PHE A 1 580 ? 19.670 -15.383 -17.755 1.00 86.00 580 PHE A N 1
ATOM 4481 C CA . PHE A 1 580 ? 20.057 -14.308 -18.673 1.00 86.00 580 PHE A CA 1
ATOM 4482 C C . PHE A 1 580 ? 20.845 -14.820 -19.893 1.00 86.00 580 PHE A C 1
ATOM 4484 O O . PHE A 1 580 ? 20.640 -14.354 -21.001 1.00 86.00 580 PHE A O 1
ATOM 4491 N N . GLY A 1 581 ? 21.697 -15.838 -19.738 1.00 82.81 581 GLY A N 1
ATOM 4492 C CA . GLY A 1 581 ? 22.389 -16.445 -20.883 1.00 82.81 581 GLY A CA 1
ATOM 4493 C C . GLY A 1 581 ? 21.464 -17.136 -21.899 1.00 82.81 581 GLY A C 1
ATOM 4494 O O . GLY A 1 581 ? 21.836 -17.261 -23.062 1.00 82.81 581 GLY A O 1
ATOM 4495 N N . ASP A 1 582 ? 20.265 -17.556 -21.490 1.00 85.50 582 ASP A N 1
ATOM 4496 C CA . ASP A 1 582 ? 19.291 -18.221 -22.364 1.00 85.50 582 ASP A CA 1
ATOM 4497 C C . ASP A 1 582 ? 18.473 -17.219 -23.200 1.00 85.50 582 ASP A C 1
ATOM 4499 O O . ASP A 1 582 ? 17.733 -17.632 -24.092 1.00 85.50 582 ASP A O 1
ATOM 4503 N N . THR A 1 583 ? 18.580 -15.912 -22.922 1.00 85.44 583 THR A N 1
ATOM 4504 C CA . THR A 1 583 ? 17.802 -14.863 -23.604 1.00 85.44 583 THR A CA 1
ATOM 4505 C C . THR A 1 583 ? 18.488 -14.296 -24.844 1.00 85.44 583 THR A C 1
ATOM 4507 O O . THR A 1 583 ? 17.895 -13.464 -25.529 1.00 85.44 583 THR A O 1
ATOM 4510 N N . LEU A 1 584 ? 19.718 -14.726 -25.156 1.00 85.50 584 LEU A N 1
ATOM 4511 C CA . LEU A 1 584 ? 20.417 -14.258 -26.348 1.00 85.50 584 LEU A CA 1
ATOM 4512 C C . LEU A 1 584 ? 19.678 -14.709 -27.612 1.00 85.50 584 LEU A C 1
ATOM 4514 O O . LEU A 1 584 ? 19.658 -15.896 -27.940 1.00 85.50 584 LEU A O 1
ATOM 4518 N N . ASP A 1 585 ? 19.171 -13.735 -28.359 1.00 84.75 585 ASP A N 1
ATOM 4519 C CA . ASP A 1 585 ? 18.640 -13.930 -29.701 1.00 84.75 585 ASP A CA 1
ATOM 4520 C C . ASP A 1 585 ? 19.606 -13.357 -30.745 1.00 84.75 585 ASP A C 1
ATOM 4522 O O . ASP A 1 585 ? 20.160 -12.268 -30.581 1.00 84.75 585 ASP A O 1
ATOM 4526 N N . ILE A 1 586 ? 19.838 -14.112 -31.819 1.00 83.00 586 ILE A N 1
ATOM 4527 C CA . ILE A 1 586 ? 20.738 -13.731 -32.909 1.00 83.00 586 ILE A CA 1
ATOM 4528 C C . ILE A 1 586 ? 19.972 -13.853 -34.219 1.00 83.00 586 ILE A C 1
ATOM 4530 O O . ILE A 1 586 ? 19.539 -14.937 -34.611 1.00 83.00 586 ILE A O 1
ATOM 4534 N N . SER A 1 587 ? 19.862 -12.740 -34.935 1.00 77.81 587 SER A N 1
ATOM 4535 C CA . SER A 1 587 ? 19.120 -12.647 -36.189 1.00 77.81 587 SER A CA 1
ATOM 4536 C C . SER A 1 587 ? 20.030 -12.302 -37.378 1.00 77.81 587 SER A C 1
ATOM 4538 O O . SER A 1 587 ? 21.233 -12.066 -37.233 1.00 77.81 587 SER A O 1
ATOM 4540 N N . HIS A 1 588 ? 19.459 -12.328 -38.588 1.00 74.94 588 HIS A N 1
ATOM 4541 C CA . HIS A 1 588 ? 20.104 -11.867 -39.829 1.00 74.94 588 HIS A CA 1
ATOM 4542 C C . HIS A 1 588 ? 21.424 -12.574 -40.197 1.00 74.94 588 HIS A C 1
ATOM 4544 O O . HIS A 1 588 ? 22.288 -12.008 -40.852 1.00 74.94 588 HIS A O 1
ATOM 4550 N N . GLY A 1 589 ? 21.586 -13.843 -39.805 1.00 73.00 589 GLY A N 1
ATOM 4551 C CA . GLY A 1 589 ? 22.782 -14.630 -40.139 1.00 73.00 589 GLY A CA 1
ATOM 4552 C C . GLY A 1 589 ? 24.030 -14.259 -39.331 1.00 73.00 589 GLY A C 1
ATOM 4553 O O . GLY A 1 589 ? 25.111 -14.776 -39.618 1.00 73.00 589 GLY A O 1
ATOM 4554 N N . SER A 1 590 ? 23.879 -13.400 -38.321 1.00 84.69 590 SER A N 1
ATOM 4555 C CA . SER A 1 590 ? 24.914 -13.111 -37.330 1.00 84.69 590 SER A CA 1
ATOM 4556 C C . SER A 1 590 ? 25.229 -14.361 -36.501 1.00 84.69 590 SER A C 1
ATOM 4558 O O . SER A 1 590 ? 24.461 -15.327 -36.470 1.00 84.69 590 SER A O 1
ATOM 4560 N N . SER A 1 591 ? 26.380 -14.381 -35.835 1.00 84.94 591 SER A N 1
ATOM 4561 C CA . SER A 1 591 ? 26.797 -15.537 -35.036 1.00 84.94 591 SER A CA 1
ATOM 4562 C C . SER A 1 591 ? 27.596 -15.127 -33.811 1.00 84.94 591 SER A C 1
ATOM 4564 O O . SER A 1 591 ? 28.237 -14.080 -33.790 1.00 84.94 591 SER A O 1
ATOM 4566 N N . THR A 1 592 ? 27.584 -15.972 -32.788 1.00 85.69 592 THR A N 1
ATOM 4567 C CA . THR A 1 592 ? 28.467 -15.843 -31.631 1.00 85.69 592 THR A CA 1
ATOM 4568 C C . THR A 1 592 ? 29.547 -16.905 -31.667 1.00 85.69 592 THR A C 1
ATOM 4570 O O . THR A 1 592 ? 29.314 -18.057 -32.039 1.00 85.69 592 THR A O 1
ATOM 4573 N N . SER A 1 593 ? 30.755 -16.519 -31.274 1.00 73.31 593 SER A N 1
ATOM 4574 C CA . SER A 1 593 ? 31.859 -17.451 -31.078 1.00 73.31 593 SER A CA 1
ATOM 4575 C C . SER A 1 593 ? 32.154 -17.544 -29.586 1.00 73.31 593 SER A C 1
ATOM 4577 O O . SER A 1 593 ? 32.480 -16.530 -28.976 1.00 73.31 593 SER A O 1
ATOM 4579 N N . GLY A 1 594 ? 32.056 -18.747 -29.020 1.00 66.88 594 GLY A N 1
ATOM 4580 C CA . GLY A 1 594 ? 32.206 -18.984 -27.580 1.00 66.88 594 GLY A CA 1
ATOM 4581 C C . GLY A 1 594 ? 30.864 -19.204 -26.874 1.00 66.88 594 GLY A C 1
ATOM 4582 O O . GLY A 1 594 ? 29.801 -18.927 -27.426 1.00 66.88 594 GLY A O 1
ATOM 4583 N N . CYS A 1 595 ? 30.909 -19.759 -25.662 1.00 67.38 595 CYS A N 1
ATOM 4584 C CA . CYS A 1 595 ? 29.718 -19.912 -24.826 1.00 67.38 595 CYS A CA 1
ATOM 4585 C C . CYS A 1 595 ? 29.523 -18.647 -23.990 1.00 67.38 595 CYS A C 1
ATOM 4587 O O . CYS A 1 595 ? 30.471 -18.192 -23.350 1.00 67.38 595 CYS A O 1
ATOM 4589 N N . ILE A 1 596 ? 28.290 -18.141 -23.921 1.00 85.38 596 ILE A N 1
ATOM 4590 C CA . ILE A 1 596 ? 27.917 -17.156 -22.903 1.00 85.38 596 ILE A CA 1
ATOM 4591 C C . ILE A 1 596 ? 28.160 -17.804 -21.541 1.00 85.38 596 ILE A C 1
ATOM 4593 O O . ILE A 1 596 ? 27.646 -18.889 -21.258 1.00 85.38 596 ILE A O 1
ATOM 4597 N N . SER A 1 597 ? 29.004 -17.186 -20.723 1.00 88.94 597 SER A N 1
ATOM 4598 C CA . SER A 1 597 ? 29.451 -17.794 -19.475 1.00 88.94 597 SER A CA 1
ATOM 4599 C C . SER A 1 597 ? 29.392 -16.816 -18.318 1.00 88.94 597 SER A C 1
ATOM 4601 O O . SER A 1 597 ? 29.481 -15.604 -18.492 1.00 88.94 597 SER A O 1
ATOM 4603 N N . THR A 1 598 ? 29.231 -17.362 -17.121 1.00 91.25 598 THR A N 1
ATOM 4604 C CA . THR A 1 598 ? 29.224 -16.609 -15.871 1.00 91.25 598 THR A CA 1
ATOM 4605 C C . THR A 1 598 ? 30.066 -17.351 -14.841 1.00 91.25 598 THR A C 1
ATOM 4607 O O . THR A 1 598 ? 30.033 -18.582 -14.767 1.00 91.25 598 THR A O 1
ATOM 4610 N N . SER A 1 599 ? 30.854 -16.613 -14.060 1.00 87.12 599 SER A N 1
ATOM 4611 C CA . SER A 1 599 ? 31.709 -17.166 -12.999 1.00 87.12 599 SER A CA 1
ATOM 4612 C C . SER A 1 599 ? 31.158 -16.944 -11.588 1.00 87.12 599 SER A C 1
ATOM 4614 O O . SER A 1 599 ? 31.708 -17.477 -10.628 1.00 87.12 599 SER A O 1
ATOM 4616 N N . ASP A 1 600 ? 30.095 -16.154 -11.448 1.00 88.94 600 ASP A N 1
ATOM 4617 C CA . ASP A 1 600 ? 29.555 -15.645 -10.182 1.00 88.94 600 ASP A CA 1
ATOM 4618 C C . ASP A 1 600 ? 28.042 -15.906 -10.054 1.00 88.94 600 ASP A C 1
ATOM 4620 O O . ASP A 1 600 ? 27.279 -15.079 -9.558 1.00 88.94 600 ASP A O 1
ATOM 4624 N N . GLU A 1 601 ? 27.622 -17.097 -10.488 1.00 86.38 601 GLU A N 1
ATOM 4625 C CA . GLU A 1 601 ? 26.238 -17.583 -10.411 1.00 86.38 601 GLU A CA 1
ATOM 4626 C C . GLU A 1 601 ? 25.199 -16.758 -11.197 1.00 86.38 601 GLU A C 1
ATOM 4628 O O . GLU A 1 601 ? 24.012 -16.815 -10.876 1.00 86.38 601 GLU A O 1
ATOM 4633 N N . GLY A 1 602 ? 25.612 -16.059 -12.258 1.00 86.94 602 GLY A N 1
ATOM 4634 C CA . GLY A 1 602 ? 24.715 -15.309 -13.146 1.00 86.94 602 GLY A CA 1
ATOM 4635 C C . GLY A 1 602 ? 24.669 -13.811 -12.866 1.00 86.94 602 GLY A C 1
ATOM 4636 O O . GLY A 1 602 ? 23.726 -13.151 -13.290 1.00 86.94 602 GLY A O 1
ATOM 4637 N N . LYS A 1 603 ? 25.649 -13.256 -12.142 1.00 91.25 603 LYS A N 1
ATOM 4638 C CA . LYS A 1 603 ? 25.733 -11.808 -11.905 1.00 91.25 603 LYS A CA 1
ATOM 4639 C C . LYS A 1 603 ? 26.575 -11.094 -12.963 1.00 91.25 603 LYS A C 1
ATOM 4641 O O . LYS A 1 603 ? 26.220 -9.997 -13.373 1.00 91.25 603 LYS A O 1
ATOM 4646 N N . THR A 1 604 ? 27.648 -11.710 -13.430 1.00 93.50 604 THR A N 1
ATOM 4647 C CA . THR A 1 604 ? 28.523 -11.215 -14.489 1.00 93.50 604 THR A CA 1
ATOM 4648 C C . THR A 1 604 ? 28.539 -12.230 -15.616 1.00 93.50 604 THR A C 1
ATOM 4650 O O . THR A 1 604 ? 28.850 -13.406 -15.406 1.00 93.50 604 THR A O 1
ATOM 4653 N N . TRP A 1 605 ? 28.209 -11.762 -16.809 1.00 93.88 605 TRP A N 1
ATOM 4654 C CA . TRP A 1 605 ? 28.129 -12.539 -18.031 1.00 93.88 605 TRP A CA 1
ATOM 4655 C C . TRP A 1 605 ? 29.194 -12.071 -19.015 1.00 93.88 605 TRP A C 1
ATOM 4657 O O . TRP A 1 605 ? 29.350 -10.873 -19.253 1.00 93.88 605 TRP A O 1
ATOM 4667 N N . HIS A 1 606 ? 29.922 -13.025 -19.585 1.00 93.25 606 HIS A N 1
ATOM 4668 C CA . HIS A 1 606 ? 30.971 -12.791 -20.568 1.00 93.25 606 HIS A CA 1
ATOM 4669 C C . HIS A 1 606 ? 30.610 -13.449 -21.898 1.00 93.25 606 HIS A C 1
ATOM 4671 O O . HIS A 1 606 ? 30.214 -14.620 -21.934 1.00 93.25 606 HIS A O 1
ATOM 4677 N N . ILE A 1 607 ? 30.780 -12.690 -22.980 1.00 91.00 607 ILE A N 1
ATOM 4678 C CA . ILE A 1 607 ? 30.632 -13.147 -24.361 1.00 91.00 607 ILE A CA 1
ATOM 4679 C C . ILE A 1 607 ? 31.920 -12.780 -25.102 1.00 91.00 607 ILE A C 1
ATOM 4681 O O . ILE A 1 607 ? 32.272 -11.602 -25.200 1.00 91.00 607 ILE A O 1
ATOM 4685 N N . ASP A 1 608 ? 32.630 -13.791 -25.609 1.00 89.56 608 ASP A N 1
ATOM 4686 C CA . ASP A 1 608 ? 33.944 -13.602 -26.238 1.00 89.56 608 ASP A CA 1
ATOM 4687 C C . ASP A 1 608 ? 33.835 -12.704 -27.477 1.00 89.56 608 ASP A C 1
ATOM 4689 O O . ASP A 1 608 ? 34.516 -11.677 -27.572 1.00 89.56 608 ASP A O 1
ATOM 4693 N N . SER A 1 609 ? 32.940 -13.066 -28.405 1.00 91.06 609 SER A N 1
ATOM 4694 C CA . SER A 1 609 ? 32.577 -12.198 -29.521 1.00 91.06 609 SER A CA 1
ATOM 4695 C C . SER A 1 609 ? 31.236 -12.514 -30.181 1.00 91.06 609 SER A C 1
ATOM 4697 O O . SER A 1 609 ? 30.794 -13.664 -30.240 1.00 91.06 609 SER A O 1
ATOM 4699 N N . VAL A 1 610 ? 30.632 -11.459 -30.732 1.00 91.06 610 VAL A N 1
ATOM 4700 C CA . VAL A 1 610 ? 29.438 -11.485 -31.587 1.00 91.06 610 VAL A CA 1
ATOM 4701 C C . VAL A 1 610 ? 29.843 -10.931 -32.953 1.00 91.06 610 VAL A C 1
ATOM 4703 O O . VAL A 1 610 ? 30.258 -9.777 -33.062 1.00 91.06 610 VAL A O 1
ATOM 4706 N N . THR A 1 611 ? 29.747 -11.750 -33.995 1.00 92.69 611 THR A N 1
ATOM 4707 C CA . THR A 1 611 ? 30.004 -11.351 -35.380 1.00 92.69 611 THR A CA 1
ATOM 4708 C C . THR A 1 611 ? 28.686 -10.989 -36.048 1.00 92.69 611 THR A C 1
ATOM 4710 O O . THR A 1 611 ? 27.819 -11.851 -36.216 1.00 92.69 611 THR A O 1
ATOM 4713 N N . ILE A 1 612 ? 28.561 -9.723 -36.441 1.00 91.69 612 ILE A N 1
ATOM 4714 C CA . ILE A 1 612 ? 27.431 -9.227 -37.223 1.00 91.69 612 ILE A CA 1
ATOM 4715 C C . ILE A 1 612 ? 27.676 -9.569 -38.688 1.00 91.69 612 ILE A C 1
ATOM 4717 O O . ILE A 1 612 ? 28.785 -9.390 -39.202 1.00 91.69 612 ILE A O 1
ATOM 4721 N N . ALA A 1 613 ? 26.659 -10.133 -39.334 1.00 90.44 613 ALA A N 1
ATOM 4722 C CA . ALA A 1 613 ? 26.735 -10.490 -40.741 1.00 90.44 613 ALA A CA 1
ATOM 4723 C C . ALA A 1 613 ? 26.857 -9.249 -41.637 1.00 90.44 613 ALA A C 1
ATOM 4725 O O . ALA A 1 613 ? 26.615 -8.119 -41.228 1.00 90.44 613 ALA A O 1
ATOM 4726 N N . LYS A 1 614 ? 27.261 -9.487 -42.883 1.00 90.88 614 LYS A N 1
ATOM 4727 C CA . LYS A 1 614 ? 27.289 -8.460 -43.923 1.00 90.88 614 LYS A CA 1
ATOM 4728 C C . LYS A 1 614 ? 25.861 -8.016 -44.248 1.00 90.88 614 LYS A C 1
ATOM 4730 O O . LYS A 1 614 ? 25.025 -8.876 -44.533 1.00 90.88 614 LYS A O 1
ATOM 4735 N N . ASP A 1 615 ? 25.644 -6.705 -44.312 1.00 89.88 615 ASP A N 1
ATOM 4736 C CA . ASP A 1 615 ? 24.348 -6.095 -44.616 1.00 89.88 615 ASP A CA 1
ATOM 4737 C C . ASP A 1 615 ? 24.363 -5.330 -45.948 1.00 89.88 615 ASP A C 1
ATOM 4739 O O . ASP A 1 615 ? 25.375 -4.754 -46.360 1.00 89.88 615 ASP A O 1
ATOM 4743 N N . TYR A 1 616 ? 23.209 -5.318 -46.621 1.00 90.06 616 TYR A N 1
ATOM 4744 C CA . TYR A 1 616 ? 23.005 -4.670 -47.917 1.00 90.06 616 TYR A CA 1
ATOM 4745 C C . TYR A 1 616 ? 21.848 -3.669 -47.837 1.00 90.06 616 TYR A C 1
ATOM 4747 O O . TYR A 1 616 ? 20.683 -4.053 -47.755 1.00 90.06 616 TYR A O 1
ATOM 4755 N N . PHE A 1 617 ? 22.166 -2.382 -47.929 1.00 88.12 617 PHE A N 1
ATOM 4756 C CA . PHE A 1 617 ? 21.225 -1.267 -47.842 1.00 88.12 617 PHE A CA 1
ATOM 4757 C C . PHE A 1 617 ? 20.990 -0.643 -49.219 1.00 88.12 617 PHE A C 1
ATOM 4759 O O . PHE A 1 617 ? 21.338 0.515 -49.458 1.00 88.12 617 PHE A O 1
ATOM 4766 N N . TYR A 1 618 ? 20.424 -1.423 -50.144 1.00 84.75 618 TYR A N 1
ATOM 4767 C CA . TYR A 1 618 ? 20.027 -0.947 -51.471 1.00 84.75 618 TYR A CA 1
ATOM 4768 C C . TYR A 1 618 ? 18.508 -0.861 -51.603 1.00 84.75 618 TYR A C 1
ATOM 4770 O O . TYR A 1 618 ? 17.802 -1.821 -51.301 1.00 84.75 618 TYR A O 1
ATOM 4778 N N . SER A 1 619 ? 18.008 0.253 -52.143 1.00 78.88 619 SER A N 1
ATOM 4779 C CA . SER A 1 619 ? 16.570 0.474 -52.371 1.00 78.88 619 SER A CA 1
ATOM 4780 C C . SER A 1 619 ? 15.927 -0.527 -53.347 1.00 78.88 619 SER A C 1
ATOM 4782 O O . SER A 1 619 ? 14.713 -0.722 -53.329 1.00 78.88 619 SER A O 1
ATOM 4784 N N . ASP A 1 620 ? 16.733 -1.195 -54.181 1.00 81.00 620 ASP A N 1
ATOM 4785 C CA . ASP A 1 620 ? 16.320 -2.238 -55.128 1.00 81.00 620 ASP A CA 1
ATOM 4786 C C . ASP A 1 620 ? 16.471 -3.675 -54.583 1.00 81.00 620 ASP A C 1
ATOM 4788 O O . ASP A 1 620 ? 16.283 -4.633 -55.338 1.00 81.00 620 ASP A O 1
ATOM 4792 N N . ASN A 1 621 ? 16.815 -3.841 -53.297 1.00 76.75 621 ASN A N 1
ATOM 4793 C CA . ASN A 1 621 ? 17.164 -5.121 -52.662 1.00 76.75 621 ASN A CA 1
ATOM 4794 C C . ASN A 1 621 ? 18.300 -5.888 -53.375 1.00 76.75 621 ASN A C 1
ATOM 4796 O O . ASN A 1 621 ? 18.389 -7.115 -53.271 1.00 76.75 621 ASN A O 1
ATOM 4800 N N . SER A 1 622 ? 19.165 -5.202 -54.131 1.00 82.69 622 SER A N 1
ATOM 4801 C CA . SER A 1 622 ? 20.339 -5.835 -54.738 1.00 82.69 622 SER A CA 1
ATOM 4802 C C . SER A 1 622 ? 21.428 -6.136 -53.704 1.00 82.69 622 SER A C 1
ATOM 4804 O O . SER A 1 622 ? 21.555 -5.462 -52.690 1.00 82.69 622 SER A O 1
ATOM 4806 N N . THR A 1 623 ? 22.250 -7.150 -53.980 1.00 84.88 623 THR A N 1
ATOM 4807 C CA . THR A 1 623 ? 23.433 -7.499 -53.180 1.00 84.88 623 THR A CA 1
ATOM 4808 C C . THR A 1 623 ? 24.682 -7.235 -54.021 1.00 84.88 623 THR A C 1
ATOM 4810 O O . THR A 1 623 ? 25.089 -8.081 -54.824 1.00 84.88 623 THR A O 1
ATOM 4813 N N . LYS A 1 624 ? 25.242 -6.025 -53.929 1.00 86.88 624 LYS A N 1
ATOM 4814 C CA . LYS A 1 624 ? 26.453 -5.627 -54.667 1.00 86.88 624 LYS A CA 1
ATOM 4815 C C . LYS A 1 624 ? 27.660 -5.716 -53.740 1.00 86.88 624 LYS A C 1
ATOM 4817 O O . LYS A 1 624 ? 27.589 -5.309 -52.591 1.00 86.88 624 LYS A O 1
ATOM 4822 N N . GLU A 1 625 ? 28.768 -6.254 -54.224 1.00 85.56 625 GLU A N 1
ATOM 4823 C CA . GLU A 1 625 ? 29.984 -6.380 -53.416 1.00 85.56 625 GLU A CA 1
ATOM 4824 C C . GLU A 1 625 ? 30.838 -5.116 -53.492 1.00 85.56 625 GLU A C 1
ATOM 4826 O O . GLU A 1 625 ? 30.859 -4.429 -54.522 1.00 85.56 625 GLU A O 1
ATOM 4831 N N . CYS A 1 626 ? 31.579 -4.844 -52.417 1.00 81.00 626 CYS A N 1
ATOM 4832 C CA . CYS A 1 626 ? 32.572 -3.782 -52.429 1.00 81.00 626 CYS A CA 1
ATOM 4833 C C . CYS A 1 626 ? 33.687 -4.095 -53.432 1.00 81.00 626 CYS A C 1
ATOM 4835 O O . CYS A 1 626 ? 34.100 -5.253 -53.554 1.00 81.00 626 CYS A O 1
ATOM 4837 N N . PRO A 1 627 ? 34.181 -3.091 -54.181 1.00 73.88 627 PRO A N 1
ATOM 4838 C CA . PRO A 1 627 ? 35.337 -3.282 -55.043 1.00 73.88 627 PRO A CA 1
ATOM 4839 C C . PRO A 1 627 ? 36.535 -3.717 -54.193 1.00 73.88 627 PRO A C 1
ATOM 4841 O O . PRO A 1 627 ? 36.898 -3.020 -53.249 1.00 73.88 627 PRO A O 1
ATOM 4844 N N . SER A 1 628 ? 37.114 -4.866 -54.540 1.00 56.94 628 SER A N 1
ATOM 4845 C CA . SER A 1 628 ? 38.298 -5.449 -53.896 1.00 56.94 628 SER A CA 1
ATOM 4846 C C . SER A 1 628 ? 39.563 -4.624 -54.077 1.00 56.94 628 SER A C 1
ATOM 4848 O O . SER A 1 628 ? 39.769 -4.177 -55.235 1.00 56.94 628 SER A O 1
#

Foldseek 3Di:
DDDDDDPDPDFDDVVVVVVVVVVQVVDDDDPAQWDPLLALVDDDDDPVLLVVQLCPDFDVLNVLLVLCVLLVVLLVCLVVCVPPPVLPCLVVNQVSLLSNLQNLLQLQLVLLVSQCNTHQNLVSLLSSLVSLLLLVLLLLLLLLPDDADPQRDSLQLQLLQLLLLLLCLLPVLVVLLCVLLCVVPVDADADLCLLQVLLVLLLVLLCLLCVLQVVLVVQVPDPPDPPDDSLVVLLVVQLVSLVVLQVVVVVVVCCCVPVCVCVLSVRQVCCCCVFPCVVVSSVRNRDHNNSSVVSSVVSSVSSSSSSNSNSSSVVVCRPVVVDHSSCCRNPSSSCSSSSNLSSSLSSCSNSSNNSSSSCSSSVSSSCSRRPSSSVSSVSCVVSVHRNGSNHDPVSSVVSSVSSVVSSVVSRDPDKFFQKKKWKWQAFWAAPPFDFPDPVDGKKKWKWKWFWADPSPLQIKTFIWIWMAGCDVVVVQEPEHNGWTWIWGWIDGNVDIGTDRTYTADNRWMKMKMWGQDPQRKIWIWIDTNNHTDYIDIGNPHDRTHDIDIDIDMPDAWSFKDAKTKMAWIKTFMPDADQCPQVPDDDDDPKDFDDRFDDDPRRGMTTGGMIIDHMDGRHPVPDRDDHDD

pLDDT: mean 83.12, std 15.75, range [23.39, 97.38]

Organism: NCBI:txid45133

Radius of gyration: 31.94 Å; chains: 1; bounding box: 77×56×96 Å

Secondary structure (DSSP, 8-state):
--------PPP--HHHHHHHHHHHTTS---SS---GGG--S--S--HHHHHHHHHH-SHHHHHHGGGGGHHHHHHHHHHHHTT-TT-TTHHHHHHHHHHHHHHHHHHHHHHHHHHHTTS-HHHHHHHHHHHHTHHHHHHHHHHHTSPP-SS--HHHHHHHHHHHHHHIIIIIIHHHHHHHHHTS-S-----HHHHHHHHHHHHHHHHHHHHHHHHHHHHHTSTT--SS-HHHHHHHHHHHHHHHHHHHHHHHHHIIIIITHHHHHHHHHHHHHSSTTHHHHHHS-PPPHHHHHHHHHHHHHHHHHHHHHHHHHHHHHHHTT---HHHIIIIIHHHHHTHHHHHHHHHHHHTT-HHHHHHHHHHHHHHIIIIIHHHHHHHHHHHT--------HHHHHHHHHHHHHHHHHHS-----EEEEEEEE-PPPPPBS-B-S-TTS--EEEEEEEEES-SS-TTS-EE--EEEE-S--GGGT----TTS-EEE-EEE-SS-EEE-PPEEPPTTPPEEEEEEE-TT--EEEEEEETTEEEEEEEESS-----EEEEEEEEESSB-EEE--EEEEEEEEEESS--TTGGGG----TT-EEES--EESSSSSEEEEEEEEEPPEEE-TT---PPPP-